Protein AF-0000000067174920 (afdb_homodimer)

Organism: Mycolicibacterium smegmatis (strain ATCC 700084 / mc(2)155) (NCBI:txid246196)

Foldseek 3Di:
DPPPPPPQPDLLVLLLVLVLVVCLVQNLVRDDPVSSCVNSVHDPVVVCVVQVDSVSSVLVSVVVLLVVLVVLLVVLLPPPVDALLVSLLVSLLVLLVVCVVVVLRGHRSLLRCCVPPLVPDVVNVVSSVVSVVVQLVSQLVSLVVNVVVQFWADVDHSSVLSVVLVVLSSVLSVVCSPVVDVVSSVCNSVVNCVSTGYDD/DPPPPPPQPDLLVLLLVLVLVVCLVQNLVRDDPVSSCVNSVHDPVVVCVVQVDSVSSVLVSVVVLLVVLVVLLVVLLPPPVDALLVSLLVSLLVLLVVCVVVVLRGHRSLLRCCVPPLVPDVVSVVSSVVSVVVQLVSQLVSLVVNVVVPFWADVDHSSVLSVVLVVLSSVLSVVCSPVVDVVSSVCSSVVNCVSTGYDD

Secondary structure (DSSP, 8-state):
----------HHHHHHHHHHHHHHHHTTTT--HHHHHHHHT--HHHHHHHTSSHHHHHHHHHHHHHHHHHHHHHHHHT-TTS-HHHHHHHHHHHHHHHHHHTTS----HHHHHHHHHTTT-HHHHHHHHHHHHHHHHHHHHHHHHHHHHTSS-SSS-HHHHHHHHHHHHHHHHHHHHHH--HHHHHHHHHHHHHHHSPP-/----------HHHHHHHHHHHHHHHHTTTT--HHHHHHHHT--HHHHHHHTSSHHHHHHHHHHHHHHHHHHHHHHHHT-TTS-HHHHHHHHHHHHHHHHHHTTS----HHHHHHHHHTTT-HHHHHHHHHHHHHHHHHHHHHHHHHHHHTSS-SSS-HHHHHHHHHHHHHHHHHHHHHH--HHHHHHHHHHHHHHHSPP-

InterPro domains:
  IPR001647 DNA-binding HTH domain, TetR-type [PF00440] (15-55)
  IPR001647 DNA-binding HTH domain, TetR-type [PR00455] (15-28)
  IPR001647 DNA-binding HTH domain, TetR-type [PR00455] (36-59)
  IPR001647 DNA-binding HTH domain, TetR-type [PS50977] (9-69)
  IPR009057 Homedomain-like superfamily [SSF46689] (6-76)
  IPR011075 Tetracyclin repressor-like, C-terminal domain [PF16925] (86-190)
  IPR036271 Tetracyclin repressor-like, C-terminal domain superfamily [SSF48498] (83-198)

Radius of gyration: 22.37 Å; Cα contacts (8 Å, |Δi|>4): 506; chains: 2; bounding box: 87×56×44 Å

Structure (mmCIF, N/CA/C/O backbone):
data_AF-0000000067174920-model_v1
#
loop_
_entity.id
_entity.type
_entity.pdbx_description
1 polymer 'Regulatory protein, TetR'
#
loop_
_atom_site.group_PDB
_atom_site.id
_atom_site.type_symbol
_atom_site.label_atom_id
_atom_site.label_alt_id
_atom_site.label_comp_id
_atom_site.label_asym_id
_atom_site.label_entity_id
_atom_site.label_seq_id
_atom_site.pdbx_PDB_ins_code
_atom_site.Cartn_x
_atom_site.Cartn_y
_atom_site.Cartn_z
_atom_site.occupancy
_atom_site.B_iso_or_equiv
_atom_site.auth_seq_id
_atom_site.auth_comp_id
_atom_site.auth_asym_id
_atom_site.auth_atom_id
_atom_site.pdbx_PDB_model_num
ATOM 1 N N . MET A 1 1 ? 44.594 9.234 23.859 1 36.62 1 MET A N 1
ATOM 2 C CA . MET A 1 1 ? 44.469 8.805 22.469 1 36.62 1 MET A CA 1
ATOM 3 C C . MET A 1 1 ? 43.188 9.375 21.844 1 36.62 1 MET A C 1
ATOM 5 O O . MET A 1 1 ? 42.125 9.32 22.453 1 36.62 1 MET A O 1
ATOM 9 N N . ALA A 1 2 ? 43.25 10.516 21.094 1 42.19 2 ALA A N 1
ATOM 10 C CA . ALA A 1 2 ? 42.094 11.227 20.531 1 42.19 2 ALA A CA 1
ATOM 11 C C . ALA A 1 2 ? 41.156 10.273 19.766 1 42.19 2 ALA A C 1
ATOM 13 O O . ALA A 1 2 ? 41.625 9.5 18.922 1 42.19 2 ALA A O 1
ATOM 14 N N . GLY A 1 3 ? 40.188 9.656 20.297 1 44.34 3 GLY A N 1
ATOM 15 C CA . GLY A 1 3 ? 39.312 8.664 19.703 1 44.34 3 GLY A CA 1
ATOM 16 C C . GLY A 1 3 ? 39 8.945 18.234 1 44.34 3 GLY A C 1
ATOM 17 O O . GLY A 1 3 ? 38.938 10.109 17.828 1 44.34 3 GLY A O 1
ATOM 18 N N . SER A 1 4 ? 39.469 8.18 17.266 1 49.28 4 SER A N 1
ATOM 19 C CA . SER A 1 4 ? 39.312 8.25 15.82 1 49.28 4 SER A CA 1
ATOM 20 C C . SER A 1 4 ? 37.906 8.688 15.445 1 49.28 4 SER A C 1
ATOM 22 O O . SER A 1 4 ? 36.938 7.934 15.617 1 49.28 4 SER A O 1
ATOM 24 N N . GLN A 1 5 ? 37.406 9.844 15.602 1 51.06 5 GLN A N 1
ATOM 25 C CA . GLN A 1 5 ? 36.094 10.453 15.32 1 51.06 5 GLN A CA 1
ATOM 26 C C . GLN A 1 5 ? 35.656 10.172 13.891 1 51.06 5 GLN A C 1
ATOM 28 O O . GLN A 1 5 ? 36.406 10.406 12.945 1 51.06 5 GLN A O 1
ATOM 33 N N . LYS A 1 6 ? 35 9.062 13.641 1 56.19 6 LYS A N 1
ATOM 34 C CA . LYS A 1 6 ? 34.438 8.844 12.312 1 56.19 6 LYS A CA 1
ATOM 35 C C . LYS A 1 6 ? 34.156 10.164 11.602 1 56.19 6 LYS A C 1
ATOM 37 O O . LYS A 1 6 ? 33.562 11.07 12.172 1 56.19 6 LYS A O 1
ATOM 42 N N . PRO A 1 7 ? 34.969 10.477 10.484 1 63.19 7 PRO A N 1
ATOM 43 C CA . PRO A 1 7 ? 34.75 11.734 9.773 1 63.19 7 PRO A CA 1
ATOM 44 C C . PRO A 1 7 ? 33.281 12.07 9.594 1 63.19 7 PRO A C 1
ATOM 46 O O . PRO A 1 7 ? 32.438 11.164 9.484 1 63.19 7 PRO A O 1
ATOM 49 N N . ALA A 1 8 ? 32.938 13.211 9.883 1 74.62 8 ALA A N 1
ATOM 50 C CA . ALA A 1 8 ? 31.578 13.719 9.789 1 74.62 8 ALA A CA 1
ATOM 51 C C . ALA A 1 8 ? 31.016 13.508 8.383 1 74.62 8 ALA A C 1
ATOM 53 O O . ALA A 1 8 ? 31.734 13.648 7.391 1 74.62 8 ALA A O 1
ATOM 54 N N . LEU A 1 9 ? 29.875 12.867 8.133 1 82.62 9 LEU A N 1
ATOM 55 C CA . LEU A 1 9 ? 29.156 12.695 6.871 1 82.62 9 LEU A CA 1
ATOM 56 C C . LEU A 1 9 ? 28.984 14.031 6.156 1 82.62 9 LEU A C 1
ATOM 58 O O . LEU A 1 9 ? 28.719 15.047 6.797 1 82.62 9 LEU A O 1
ATOM 62 N N . PRO A 1 10 ? 29.359 14.023 4.883 1 92.88 10 PRO A N 1
ATOM 63 C CA . PRO A 1 10 ? 29 15.242 4.152 1 92.88 10 PRO A CA 1
ATOM 64 C C . PRO A 1 10 ? 27.578 15.703 4.434 1 92.88 10 PRO A C 1
ATOM 66 O O . PRO A 1 10 ? 26.672 14.875 4.637 1 92.88 10 PRO A O 1
ATOM 69 N N . HIS A 1 11 ? 27.344 17.031 4.492 1 95.12 11 HIS A N 1
ATOM 70 C CA . HIS A 1 11 ? 26.047 17.625 4.836 1 95.12 11 HIS A CA 1
ATOM 71 C C . HIS A 1 11 ? 24.938 17.062 3.971 1 95.12 11 HIS A C 1
ATOM 73 O O . HIS A 1 11 ? 23.859 16.719 4.477 1 95.12 11 HIS A O 1
ATOM 79 N N . LYS A 1 12 ? 25.203 16.938 2.697 1 96.88 12 LYS A N 1
ATOM 80 C CA . LYS A 1 12 ? 24.203 16.406 1.79 1 96.88 12 LYS A CA 1
ATOM 81 C C . LYS A 1 12 ? 23.766 15 2.209 1 96.88 12 LYS A C 1
ATOM 83 O O . LYS A 1 12 ? 22.578 14.695 2.232 1 96.88 12 LYS A O 1
ATOM 88 N N . GLU A 1 13 ? 24.734 14.18 2.539 1 97.12 13 GLU A N 1
ATOM 89 C CA . GLU A 1 13 ? 24.438 12.805 2.949 1 97.12 13 GLU A CA 1
ATOM 90 C C . GLU A 1 13 ? 23.703 12.773 4.285 1 97.12 13 GLU A C 1
ATOM 92 O O . GLU A 1 13 ? 22.766 11.992 4.465 1 97.12 13 GLU A O 1
ATOM 97 N N . ALA A 1 14 ? 24.109 13.57 5.191 1 97.5 14 ALA A N 1
ATOM 98 C CA . ALA A 1 14 ? 23.422 13.664 6.48 1 97.5 14 ALA A CA 1
ATOM 99 C C . ALA A 1 14 ? 21.969 14.055 6.309 1 97.5 14 ALA A C 1
ATOM 101 O O . ALA A 1 14 ? 21.078 13.5 6.969 1 97.5 14 ALA A O 1
ATOM 102 N N . LEU A 1 15 ? 21.734 14.984 5.422 1 97.88 15 LEU A N 1
ATOM 103 C CA . LEU A 1 15 ? 20.375 15.445 5.141 1 97.88 15 LEU A CA 1
ATOM 104 C C . LEU A 1 15 ? 19.547 14.32 4.531 1 97.88 15 LEU A C 1
ATOM 106 O O . LEU A 1 15 ? 18.406 14.078 4.953 1 97.88 15 LEU A O 1
ATOM 110 N N . LEU A 1 16 ? 20.125 13.617 3.596 1 98.19 16 LEU A N 1
ATOM 111 C CA . LEU A 1 16 ? 19.391 12.555 2.92 1 98.19 16 LEU A CA 1
ATOM 112 C C . LEU A 1 16 ? 19.078 11.422 3.885 1 98.19 16 LEU A C 1
ATOM 114 O O . LEU A 1 16 ? 17.969 10.859 3.85 1 98.19 16 LEU A O 1
ATOM 118 N N . ARG A 1 17 ? 20 11.07 4.766 1 97.69 17 ARG A N 1
ATOM 119 C CA . ARG A 1 17 ? 19.766 10.031 5.762 1 97.69 17 ARG A CA 1
ATOM 120 C C . ARG A 1 17 ? 18.672 10.445 6.738 1 97.69 17 ARG A C 1
ATOM 122 O O . ARG A 1 17 ? 17.766 9.664 7.039 1 97.69 17 ARG A O 1
ATOM 129 N N . SER A 1 18 ? 18.766 11.68 7.184 1 97.94 18 SER A N 1
ATOM 130 C CA . SER A 1 18 ? 17.766 12.211 8.102 1 97.94 18 SER A CA 1
ATOM 131 C C . SER A 1 18 ? 16.391 12.297 7.438 1 97.94 18 SER A C 1
ATOM 133 O O . SER A 1 18 ? 15.383 11.938 8.039 1 97.94 18 SER A O 1
ATOM 135 N N . GLY A 1 19 ? 16.375 12.781 6.18 1 97.94 19 GLY A N 1
ATOM 136 C CA . GLY A 1 19 ? 15.133 12.852 5.43 1 97.94 19 GLY A CA 1
ATOM 137 C C . GLY A 1 19 ? 14.461 11.5 5.273 1 97.94 19 GLY A C 1
ATOM 138 O O . GLY A 1 19 ? 13.25 11.375 5.465 1 97.94 19 GLY A O 1
ATOM 139 N N . THR A 1 20 ? 15.25 10.5 4.949 1 97.94 20 THR A N 1
ATOM 140 C CA . THR A 1 20 ? 14.711 9.148 4.805 1 97.94 20 THR A CA 1
ATOM 141 C C . THR A 1 20 ? 14.062 8.688 6.102 1 97.94 20 THR A C 1
ATOM 143 O O . THR A 1 20 ? 12.922 8.211 6.094 1 97.94 20 THR A O 1
ATOM 146 N N . LYS A 1 21 ? 14.742 8.852 7.164 1 97.19 21 LYS A N 1
ATOM 147 C CA . LYS A 1 21 ? 14.234 8.469 8.477 1 97.19 21 LYS A CA 1
ATOM 148 C C . LYS A 1 21 ? 12.93 9.195 8.797 1 97.19 21 LYS A C 1
ATOM 150 O O . LYS A 1 21 ? 11.938 8.562 9.164 1 97.19 21 LYS A O 1
ATOM 155 N N . LEU A 1 22 ? 12.898 10.5 8.609 1 96.5 22 LEU A N 1
ATOM 156 C CA . LEU A 1 22 ? 11.75 11.312 9 1 96.5 22 LEU A CA 1
ATOM 157 C C . LEU A 1 22 ? 10.578 11.078 8.055 1 96.5 22 LEU A C 1
ATOM 159 O O . LEU A 1 22 ? 9.422 11.133 8.469 1 96.5 22 LEU A O 1
ATOM 163 N N . PHE A 1 23 ? 10.859 10.797 6.758 1 96.56 23 PHE A N 1
ATOM 164 C CA . PHE A 1 23 ? 9.789 10.477 5.824 1 96.56 23 PHE A CA 1
ATOM 165 C C . PHE A 1 23 ? 9.148 9.133 6.176 1 96.56 23 PHE A C 1
ATOM 167 O O . PHE A 1 23 ? 7.941 8.953 6.012 1 96.56 23 PHE A O 1
ATOM 174 N N . TYR A 1 24 ? 9.922 8.18 6.652 1 96.19 24 TYR A N 1
ATOM 175 C CA . TYR A 1 24 ? 9.344 6.934 7.137 1 96.19 24 TYR A CA 1
ATOM 176 C C . TYR A 1 24 ? 8.469 7.18 8.359 1 96.19 24 TYR A C 1
ATOM 178 O O . TYR A 1 24 ? 7.359 6.652 8.461 1 96.19 24 TYR A O 1
ATOM 186 N N . ASP A 1 25 ? 8.93 8.008 9.234 1 93 25 ASP A N 1
ATOM 187 C CA . ASP A 1 25 ? 8.281 8.188 10.531 1 93 25 ASP A CA 1
ATOM 188 C C . ASP A 1 25 ? 7.008 9.016 10.398 1 93 25 ASP A C 1
ATOM 190 O O . ASP A 1 25 ? 5.996 8.711 11.039 1 93 25 ASP A O 1
ATOM 194 N N . ASN A 1 26 ? 7.086 10.078 9.477 1 90.31 26 ASN A N 1
ATOM 195 C CA . ASN A 1 26 ? 6.039 11.094 9.555 1 90.31 26 ASN A CA 1
ATOM 196 C C . ASN A 1 26 ? 5.359 11.297 8.203 1 90.31 26 ASN A C 1
ATOM 198 O O . ASN A 1 26 ? 4.336 11.984 8.117 1 90.31 26 ASN A O 1
ATOM 202 N N . GLY A 1 27 ? 5.938 10.68 7.16 1 91.75 27 GLY A N 1
ATOM 203 C CA . GLY A 1 27 ? 5.461 11 5.824 1 91.75 27 GLY A CA 1
ATOM 204 C C . GLY A 1 27 ? 6.027 12.297 5.285 1 91.75 27 GLY A C 1
ATOM 205 O O . GLY A 1 27 ? 6.723 13.023 6 1 91.75 27 GLY A O 1
ATOM 206 N N . PHE A 1 28 ? 5.727 12.594 4.043 1 93.56 28 PHE A N 1
ATOM 207 C CA . PHE A 1 28 ? 6.234 13.789 3.379 1 93.56 28 PHE A CA 1
ATOM 208 C C . PHE A 1 28 ? 5.609 15.047 3.979 1 93.56 28 PHE A C 1
ATOM 210 O O . PHE A 1 28 ? 6.32 15.984 4.34 1 93.56 28 PHE A O 1
ATOM 217 N N . HIS A 1 29 ? 4.34 14.984 4.145 1 89.12 29 HIS A N 1
ATOM 218 C CA . HIS A 1 29 ? 3.637 16.156 4.645 1 89.12 29 HIS A CA 1
ATOM 219 C C . HIS A 1 29 ? 3.945 16.406 6.117 1 89.12 29 HIS A C 1
ATOM 221 O O . HIS A 1 29 ? 3.994 17.562 6.562 1 89.12 29 HIS A O 1
ATOM 227 N N . GLY A 1 30 ? 4.215 15.344 6.785 1 89.5 30 GLY A N 1
ATOM 228 C CA . GLY A 1 30 ? 4.449 15.453 8.211 1 89.5 30 GLY A CA 1
ATOM 229 C C . GLY A 1 30 ? 5.883 15.828 8.555 1 89.5 30 GLY A C 1
ATOM 230 O O . GLY A 1 30 ? 6.219 16.016 9.727 1 89.5 30 GLY A O 1
ATOM 231 N N . THR A 1 31 ? 6.703 15.953 7.582 1 94.62 31 THR A N 1
ATOM 232 C CA . THR A 1 31 ? 8.109 16.281 7.793 1 94.62 31 THR A CA 1
ATOM 233 C C . THR A 1 31 ? 8.406 17.703 7.312 1 94.62 31 THR A C 1
ATOM 235 O O . THR A 1 31 ? 8.094 18.062 6.176 1 94.62 31 THR A O 1
ATOM 238 N N . THR A 1 32 ? 9.023 18.516 8.195 1 95.44 32 THR A N 1
ATOM 239 C CA . THR A 1 32 ? 9.414 19.875 7.816 1 95.44 32 THR A CA 1
ATOM 240 C C . THR A 1 32 ? 10.914 19.953 7.562 1 95.44 32 THR A C 1
ATOM 242 O O . THR A 1 32 ? 11.68 19.109 8.047 1 95.44 32 THR A O 1
ATOM 245 N N . VAL A 1 33 ? 11.25 20.969 6.828 1 97.5 33 VAL A N 1
ATOM 246 C CA . VAL A 1 33 ? 12.672 21.203 6.594 1 97.5 33 VAL A CA 1
ATOM 247 C C . VAL A 1 33 ? 13.383 21.453 7.922 1 97.5 33 VAL A C 1
ATOM 249 O O . VAL A 1 33 ? 14.477 20.938 8.156 1 97.5 33 VAL A O 1
ATOM 252 N N . ASP A 1 34 ? 12.758 22.156 8.812 1 97.44 34 ASP A N 1
ATOM 253 C CA . ASP A 1 34 ? 13.336 22.453 10.117 1 97.44 34 ASP A CA 1
ATOM 254 C C . ASP A 1 34 ? 13.609 21.172 10.906 1 97.44 34 ASP A C 1
ATOM 256 O O . ASP A 1 34 ? 14.648 21.047 11.562 1 97.44 34 ASP A O 1
ATOM 260 N N . ALA A 1 35 ? 12.711 20.234 10.867 1 97.12 35 ALA A N 1
ATOM 261 C CA . ALA A 1 35 ? 12.891 18.969 11.57 1 97.12 35 ALA A CA 1
ATOM 262 C C . ALA A 1 35 ? 14.078 18.203 10.992 1 97.12 35 ALA A C 1
ATOM 264 O O . ALA A 1 35 ? 14.852 17.594 11.742 1 97.12 35 ALA A O 1
ATOM 265 N N . VAL A 1 36 ? 14.234 18.219 9.672 1 98.12 36 VAL A N 1
ATOM 266 C CA . VAL A 1 36 ? 15.336 17.531 9.008 1 98.12 36 VAL A CA 1
ATOM 267 C C . VAL A 1 36 ? 16.656 18.156 9.422 1 98.12 36 VAL A C 1
ATOM 269 O O . VAL A 1 36 ? 17.625 17.453 9.75 1 98.12 36 VAL A O 1
ATOM 272 N N . LEU A 1 37 ? 16.656 19.484 9.438 1 97.81 37 LEU A N 1
ATOM 273 C CA . LEU A 1 37 ? 17.859 20.219 9.812 1 97.81 37 LEU A CA 1
ATOM 274 C C . LEU A 1 37 ? 18.266 19.906 11.25 1 97.81 37 LEU A C 1
ATOM 276 O O . LEU A 1 37 ? 19.422 19.641 11.531 1 97.81 37 LEU A O 1
ATOM 280 N N . ALA A 1 38 ? 17.312 19.922 12.102 1 97.75 38 ALA A N 1
ATOM 281 C CA . ALA A 1 38 ? 17.562 19.656 13.516 1 97.75 38 ALA A CA 1
ATOM 282 C C . ALA A 1 38 ? 18.078 18.234 13.727 1 97.75 38 ALA A C 1
ATOM 284 O O . ALA A 1 38 ? 19.031 18.016 14.484 1 97.75 38 ALA A O 1
ATOM 285 N N . ASP A 1 39 ? 17.516 17.328 13.039 1 97.62 39 ASP A N 1
ATOM 286 C CA . ASP A 1 39 ? 17.906 15.93 13.172 1 97.62 39 ASP A CA 1
ATOM 287 C C . ASP A 1 39 ? 19.297 15.688 12.586 1 97.62 39 ASP A C 1
ATOM 289 O O . ASP A 1 39 ? 20.109 14.953 13.164 1 97.62 39 ASP A O 1
ATOM 293 N N . ALA A 1 40 ? 19.578 16.266 11.422 1 97.25 40 ALA A N 1
ATOM 294 C CA . ALA A 1 40 ? 20.828 16.047 10.703 1 97.25 40 ALA A CA 1
ATOM 295 C C . ALA A 1 40 ? 21.969 16.844 11.328 1 97.25 40 ALA A C 1
ATOM 297 O O . ALA A 1 40 ? 23.141 16.562 11.07 1 97.25 40 ALA A O 1
ATOM 298 N N . GLY A 1 41 ? 21.625 17.859 12.062 1 97 41 GLY A N 1
ATOM 299 C CA . GLY A 1 41 ? 22.656 18.75 12.602 1 97 41 GLY A CA 1
ATOM 300 C C . GLY A 1 41 ? 23.359 19.562 11.539 1 97 41 GLY A C 1
ATOM 301 O O . GLY A 1 41 ? 24.578 19.719 11.578 1 97 41 GLY A O 1
ATOM 302 N N . VAL A 1 42 ? 22.688 19.922 10.539 1 95.5 42 VAL A N 1
ATOM 303 C CA . VAL A 1 42 ? 23.219 20.656 9.398 1 95.5 42 VAL A CA 1
ATOM 304 C C . VAL A 1 42 ? 22.641 22.078 9.367 1 95.5 42 VAL A C 1
ATOM 306 O O . VAL A 1 42 ? 21.453 22.266 9.633 1 95.5 42 VAL A O 1
ATOM 309 N N . PRO A 1 43 ? 23.484 23.047 9.117 1 94.5 43 PRO A N 1
ATOM 310 C CA . PRO A 1 43 ? 22.984 24.422 9.016 1 94.5 43 PRO A CA 1
ATOM 311 C C . PRO A 1 43 ? 21.953 24.594 7.906 1 94.5 43 PRO A C 1
ATOM 313 O O . PRO A 1 43 ? 22.062 23.953 6.855 1 94.5 43 PRO A O 1
ATOM 316 N N . LYS A 1 44 ? 21.016 25.547 8.133 1 94.56 44 LYS A N 1
ATOM 317 C CA . LYS A 1 44 ? 19.922 25.828 7.203 1 94.56 44 LYS A CA 1
ATOM 318 C C . LYS A 1 44 ? 20.453 26.188 5.82 1 94.56 44 LYS A C 1
ATOM 320 O O . LYS A 1 44 ? 19.906 25.75 4.805 1 94.56 44 LYS A O 1
ATOM 325 N N . GLY A 1 45 ? 21.531 26.984 5.785 1 95 45 GLY A N 1
ATOM 326 C CA . GLY A 1 45 ? 22.125 27.391 4.52 1 95 45 GLY A CA 1
ATOM 327 C C . GLY A 1 45 ? 22.578 26.234 3.666 1 95 45 GLY A C 1
ATOM 328 O O . GLY A 1 45 ? 22.469 26.281 2.438 1 95 45 GLY A O 1
ATOM 329 N N . SER A 1 46 ? 23 25.266 4.246 1 94.25 46 SER A N 1
ATOM 330 C CA . SER A 1 46 ? 23.453 24.078 3.543 1 94.25 46 SER A CA 1
ATOM 3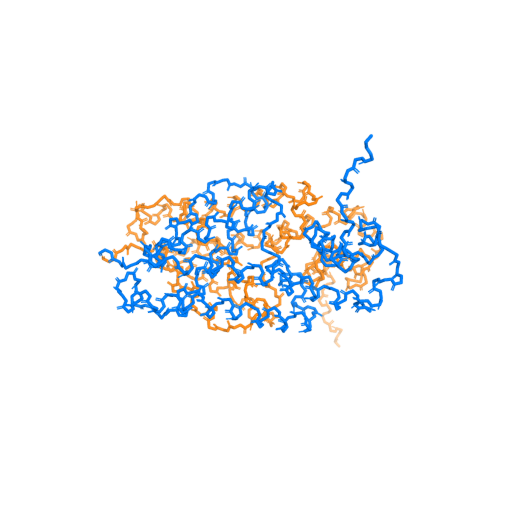31 C C . SER A 1 46 ? 22.312 23.359 2.854 1 94.25 46 SER A C 1
ATOM 333 O O . SER A 1 46 ? 22.453 22.875 1.726 1 94.25 46 SER A O 1
ATOM 335 N N . PHE A 1 47 ? 21.125 23.219 3.467 1 96.56 47 PHE A N 1
ATOM 336 C CA . PHE A 1 47 ? 19.953 22.609 2.855 1 96.56 47 PHE A CA 1
ATOM 337 C C . PHE A 1 47 ? 19.578 23.312 1.563 1 96.56 47 PHE A C 1
ATOM 339 O O . PHE A 1 47 ? 19.375 22.688 0.527 1 96.56 47 PHE A O 1
ATOM 346 N N . TYR A 1 48 ? 19.547 24.594 1.637 1 95.62 48 TYR A N 1
ATOM 347 C CA . TYR A 1 48 ? 19.062 25.359 0.495 1 95.62 48 TYR A CA 1
ATOM 348 C C . TYR A 1 48 ? 20.109 25.422 -0.607 1 95.62 48 TYR A C 1
ATOM 350 O O . TYR A 1 48 ? 19.781 25.578 -1.783 1 95.62 48 TYR A O 1
ATOM 358 N N . HIS A 1 49 ? 21.375 25.297 -0.18 1 95.69 49 HIS A N 1
ATOM 359 C CA . HIS A 1 49 ? 22.438 25.172 -1.166 1 95.69 49 HIS A CA 1
ATOM 360 C C . HIS A 1 49 ? 22.297 23.875 -1.962 1 95.69 49 HIS A C 1
ATOM 362 O O . HIS A 1 49 ? 22.422 23.875 -3.189 1 95.69 49 HIS A O 1
ATOM 368 N N . HIS A 1 50 ? 21.906 22.828 -1.351 1 96.25 50 HIS A N 1
ATOM 369 C CA . HIS A 1 50 ? 21.859 21.516 -1.989 1 96.25 50 HIS A CA 1
ATOM 370 C C . HIS A 1 50 ? 20.5 21.266 -2.637 1 96.25 50 HIS A C 1
ATOM 372 O O . HIS A 1 50 ? 20.422 20.656 -3.705 1 96.25 50 HIS A O 1
ATOM 378 N N . PHE A 1 51 ? 19.234 21.594 -2.135 1 96.5 51 PHE A N 1
ATOM 379 C CA . PHE A 1 51 ? 17.922 21.141 -2.609 1 96.5 51 PHE A CA 1
ATOM 380 C C . PHE A 1 51 ? 17.016 22.344 -2.867 1 96.5 51 PHE A C 1
ATOM 382 O O . PHE A 1 51 ? 16.094 22.266 -3.693 1 96.5 51 PHE A O 1
ATOM 389 N N . GLY A 1 52 ? 17.188 23.375 -2.246 1 93.88 52 GLY A N 1
ATOM 390 C CA . GLY A 1 52 ? 16.469 24.625 -2.49 1 93.88 52 GLY A CA 1
ATOM 391 C C . GLY A 1 52 ? 15.031 24.578 -2.002 1 93.88 52 GLY A C 1
ATOM 392 O O . GLY A 1 52 ? 14.438 25.625 -1.726 1 93.88 52 GLY A O 1
ATOM 393 N N . SER A 1 53 ? 14.398 23.344 -2.002 1 96.19 53 SER A N 1
ATOM 394 C CA . SER A 1 53 ? 13.031 23.203 -1.519 1 96.19 53 SER A CA 1
ATOM 395 C C . SER A 1 53 ? 12.781 21.812 -0.941 1 96.19 53 SER A C 1
ATOM 397 O O . SER A 1 53 ? 13.562 20.891 -1.179 1 96.19 53 SER A O 1
ATOM 399 N N . LYS A 1 54 ? 11.719 21.688 -0.223 1 95.88 54 LYS A N 1
ATOM 400 C CA . LYS A 1 54 ? 11.336 20.406 0.338 1 95.88 54 LYS A CA 1
ATOM 401 C C . LYS A 1 54 ? 11.016 19.391 -0.764 1 95.88 54 LYS A C 1
ATOM 403 O O . LYS A 1 54 ? 11.32 18.203 -0.642 1 95.88 54 LYS A O 1
ATOM 408 N N . ASP A 1 55 ? 10.328 19.859 -1.827 1 96.81 55 ASP A N 1
ATOM 409 C CA . ASP A 1 55 ? 9.969 18.969 -2.93 1 96.81 55 ASP A CA 1
ATOM 410 C C . ASP A 1 55 ? 11.211 18.375 -3.588 1 96.81 55 ASP A C 1
ATOM 412 O O . ASP A 1 55 ? 11.297 17.172 -3.787 1 96.81 55 ASP A O 1
ATOM 416 N N . VAL A 1 56 ? 12.133 19.203 -3.893 1 97.88 56 VAL A N 1
ATOM 417 C CA . VAL A 1 56 ? 13.375 18.75 -4.512 1 97.88 56 VAL A CA 1
ATOM 418 C C . VAL A 1 56 ? 14.094 17.797 -3.568 1 97.88 56 VAL A C 1
ATOM 420 O O . VAL A 1 56 ? 14.633 16.766 -4.004 1 97.88 56 VAL A O 1
ATOM 423 N N . PHE A 1 57 ? 14.117 18.172 -2.295 1 98.25 57 PHE A N 1
ATOM 424 C CA . PHE A 1 57 ? 14.719 17.328 -1.272 1 98.25 57 PHE A CA 1
ATOM 425 C C . PHE A 1 57 ? 14.023 15.969 -1.221 1 98.25 57 PHE A C 1
ATOM 427 O O . PHE A 1 57 ? 14.68 14.93 -1.229 1 98.25 57 PHE A O 1
ATOM 434 N N . GLY A 1 58 ? 12.672 15.93 -1.199 1 98.19 58 GLY A N 1
ATOM 435 C CA . GLY A 1 58 ? 11.898 14.695 -1.207 1 98.19 58 GLY A CA 1
ATOM 436 C C . GLY A 1 58 ? 12.164 13.836 -2.426 1 98.19 58 GLY A C 1
ATOM 437 O O . GLY A 1 58 ? 12.273 12.609 -2.314 1 98.19 58 GLY A O 1
ATOM 438 N N . GLN A 1 59 ? 12.266 14.461 -3.561 1 98.38 59 GLN A N 1
ATOM 439 C CA . GLN A 1 59 ? 12.578 13.742 -4.789 1 98.38 59 GLN A CA 1
ATOM 440 C C . GLN A 1 59 ? 13.953 13.078 -4.703 1 98.38 59 GLN A C 1
ATOM 442 O O . GLN A 1 59 ? 14.133 11.953 -5.164 1 98.38 59 GLN A O 1
ATOM 447 N N . ALA A 1 60 ? 14.859 13.805 -4.109 1 98.56 60 ALA A N 1
ATOM 448 C CA . ALA A 1 60 ? 16.203 13.258 -3.969 1 98.56 60 ALA A CA 1
ATOM 449 C C . ALA A 1 60 ? 16.219 12.055 -3.039 1 98.56 60 ALA A C 1
ATOM 451 O O . ALA A 1 60 ? 16.922 11.07 -3.297 1 98.56 60 ALA A O 1
ATOM 452 N N . VAL A 1 61 ? 15.508 12.117 -1.974 1 98.62 61 VAL A N 1
ATOM 453 C CA . VAL A 1 61 ? 15.391 10.992 -1.047 1 98.62 61 VAL A CA 1
ATOM 454 C C . VAL A 1 61 ? 14.781 9.797 -1.763 1 98.62 61 VAL A C 1
ATOM 456 O O . VAL A 1 61 ? 15.266 8.664 -1.632 1 98.62 61 VAL A O 1
ATOM 459 N N . LEU A 1 62 ? 13.758 10.023 -2.559 1 98.31 62 LEU A N 1
ATOM 460 C CA . LEU A 1 62 ? 13.086 8.961 -3.301 1 98.31 62 LEU A CA 1
ATOM 461 C C . LEU A 1 62 ? 14.031 8.344 -4.332 1 98.31 62 LEU A C 1
ATOM 463 O O . LEU A 1 62 ? 14.07 7.117 -4.484 1 98.31 62 LEU A O 1
ATOM 467 N N . ASP A 1 63 ? 14.773 9.18 -5.016 1 98.44 63 ASP A N 1
ATOM 468 C CA . ASP A 1 63 ? 15.75 8.688 -5.98 1 98.44 63 ASP A CA 1
ATOM 469 C C . ASP A 1 63 ? 16.75 7.746 -5.316 1 98.44 63 ASP A C 1
ATOM 471 O O . ASP A 1 63 ? 17.031 6.668 -5.844 1 98.44 63 ASP A O 1
ATOM 475 N N . ARG A 1 64 ? 17.219 8.203 -4.227 1 98 64 ARG A N 1
ATOM 476 C CA . ARG A 1 64 ? 18.203 7.398 -3.504 1 98 64 ARG A CA 1
ATOM 477 C C . ARG A 1 64 ? 17.594 6.07 -3.061 1 98 64 ARG A C 1
ATOM 479 O O . ARG A 1 64 ? 18.234 5.023 -3.166 1 98 64 ARG A O 1
ATOM 486 N N . TYR A 1 65 ? 16.438 6.121 -2.574 1 98.19 65 TYR A N 1
ATOM 487 C CA . TYR A 1 65 ? 15.75 4.91 -2.146 1 98.19 65 TYR A CA 1
ATOM 488 C C . TYR A 1 65 ? 15.57 3.943 -3.311 1 98.19 65 TYR A C 1
ATOM 490 O O . TYR A 1 65 ? 15.789 2.74 -3.166 1 98.19 65 TYR A O 1
ATOM 498 N N . MET A 1 66 ? 15.125 4.422 -4.453 1 98.12 66 MET A N 1
ATOM 499 C CA . MET A 1 66 ? 14.859 3.572 -5.609 1 98.12 66 MET A CA 1
ATOM 500 C C . MET A 1 66 ? 16.156 2.992 -6.168 1 98.12 66 MET A C 1
ATOM 502 O O . MET A 1 66 ? 16.172 1.865 -6.668 1 98.12 66 MET A O 1
ATOM 506 N N . GLU A 1 67 ? 17.219 3.744 -6.047 1 97 67 GLU A N 1
ATOM 507 C CA . GLU A 1 67 ? 18.516 3.211 -6.422 1 97 67 GLU A CA 1
ATOM 508 C C . GLU A 1 67 ? 18.906 2.033 -5.535 1 97 67 GLU A C 1
ATOM 510 O O . GLU A 1 67 ? 19.453 1.036 -6.016 1 97 67 GLU A O 1
ATOM 515 N N . PHE A 1 68 ? 18.656 2.182 -4.285 1 96.75 68 PHE A N 1
ATOM 516 C CA . PHE A 1 68 ? 18.922 1.1 -3.344 1 96.75 68 PHE A CA 1
ATOM 517 C C . PHE A 1 68 ? 18.109 -0.137 -3.703 1 96.75 68 PHE A C 1
ATOM 519 O O . PHE A 1 68 ? 18.625 -1.252 -3.719 1 96.75 68 PHE A O 1
ATOM 526 N N . GLN A 1 69 ? 16.859 0.022 -4.027 1 96.44 69 GLN A N 1
ATOM 527 C CA . GLN A 1 69 ? 15.984 -1.093 -4.375 1 96.44 69 GLN A CA 1
ATOM 528 C C . GLN A 1 69 ? 16.453 -1.77 -5.664 1 96.44 69 GLN A C 1
ATOM 530 O O . GLN A 1 69 ? 16.422 -2.998 -5.766 1 96.44 69 GLN A O 1
ATOM 535 N N . ARG A 1 70 ? 16.828 -0.969 -6.625 1 95.81 70 ARG A N 1
ATOM 536 C CA . ARG A 1 70 ? 17.344 -1.505 -7.879 1 95.81 70 ARG A CA 1
ATOM 537 C C . ARG A 1 70 ? 18.609 -2.322 -7.641 1 95.81 70 ARG A C 1
ATOM 539 O O . ARG A 1 70 ? 18.781 -3.387 -8.234 1 95.81 70 ARG A O 1
ATOM 546 N N . SER A 1 71 ? 19.438 -1.807 -6.785 1 97.56 71 SER A N 1
ATOM 547 C CA . SER A 1 71 ? 20.672 -2.514 -6.473 1 97.56 71 SER A CA 1
ATOM 548 C C . SER A 1 71 ? 20.391 -3.84 -5.773 1 97.56 71 SER A C 1
ATOM 550 O O . SER A 1 71 ? 21.078 -4.832 -6.008 1 97.56 71 SER A O 1
ATOM 552 N N . LEU A 1 72 ? 19.422 -3.852 -4.887 1 98.06 72 LEU A N 1
ATOM 553 C CA . LEU A 1 72 ? 19.031 -5.082 -4.207 1 98.06 72 LEU A CA 1
ATOM 554 C C . LEU A 1 72 ? 18.531 -6.117 -5.207 1 98.06 72 LEU A C 1
ATOM 556 O O . LEU A 1 72 ? 18.906 -7.293 -5.125 1 98.06 72 LEU A O 1
ATOM 560 N N . LEU A 1 73 ? 17.703 -5.699 -6.172 1 98.19 73 LEU A N 1
ATOM 561 C CA . LEU A 1 73 ? 17.203 -6.598 -7.207 1 98.19 73 LEU A CA 1
ATOM 562 C C . LEU A 1 73 ? 18.344 -7.098 -8.086 1 98.19 73 LEU A C 1
ATOM 564 O O . LEU A 1 73 ? 18.391 -8.281 -8.445 1 98.19 73 LEU A O 1
ATOM 568 N N . ASP A 1 74 ? 19.281 -6.207 -8.414 1 97.81 74 ASP A N 1
ATOM 569 C CA . ASP A 1 74 ? 20.438 -6.578 -9.227 1 97.81 74 ASP A CA 1
ATOM 570 C C . ASP A 1 74 ? 21.266 -7.66 -8.539 1 97.81 74 ASP A C 1
ATOM 572 O O . ASP A 1 74 ? 21.75 -8.586 -9.188 1 97.81 74 ASP A O 1
ATOM 576 N N . LYS A 1 75 ? 21.422 -7.48 -7.242 1 98 75 LYS A N 1
ATOM 577 C CA . LYS A 1 75 ? 22.172 -8.461 -6.457 1 98 75 LYS A CA 1
ATOM 578 C C . LYS A 1 75 ? 21.562 -9.852 -6.602 1 98 75 LYS A C 1
ATOM 580 O O . LYS A 1 75 ? 22.281 -10.828 -6.824 1 98 75 LYS A O 1
ATOM 585 N N . TRP A 1 76 ? 20.312 -9.977 -6.547 1 98.06 76 TRP A N 1
ATOM 586 C CA . TRP A 1 76 ? 19.641 -11.273 -6.629 1 98.06 76 TRP A CA 1
ATOM 587 C C . TRP A 1 76 ? 19.562 -11.758 -8.07 1 98.06 76 TRP A C 1
ATOM 589 O O . TRP A 1 76 ? 19.719 -12.945 -8.344 1 98.06 76 TRP A O 1
ATOM 599 N N . SER A 1 77 ? 19.312 -10.82 -9.023 1 97.38 77 SER A N 1
ATOM 600 C CA . SER A 1 77 ? 19.219 -11.172 -10.438 1 97.38 77 SER A CA 1
ATOM 601 C C . SER A 1 77 ? 20.531 -11.75 -10.953 1 97.38 77 SER A C 1
ATOM 603 O O . SER A 1 77 ? 20.547 -12.539 -11.898 1 97.38 77 SER A O 1
ATOM 605 N N . SER A 1 78 ? 21.641 -11.43 -10.344 1 97.06 78 SER A N 1
ATOM 606 C CA . SER A 1 78 ? 22.969 -11.812 -10.812 1 97.06 78 SER A CA 1
ATOM 607 C C . SER A 1 78 ? 23.359 -13.195 -10.305 1 97.06 78 SER A C 1
ATOM 609 O O . SER A 1 78 ? 24.375 -13.758 -10.727 1 97.06 78 SER A O 1
ATOM 611 N N . LYS A 1 79 ? 22.578 -13.766 -9.406 1 97.12 79 LYS A N 1
ATOM 612 C CA . LYS A 1 79 ? 22.875 -15.086 -8.852 1 97.12 79 LYS A CA 1
ATOM 613 C C . LYS A 1 79 ? 22.484 -16.188 -9.82 1 97.12 79 LYS A C 1
ATOM 615 O O . LYS A 1 79 ? 21.516 -16.922 -9.578 1 97.12 79 LYS A O 1
ATOM 620 N N . LYS A 1 80 ? 23.312 -16.5 -10.75 1 93.31 80 LYS A N 1
ATOM 621 C CA . LYS A 1 80 ? 23.016 -17.391 -11.867 1 93.31 80 LYS A CA 1
ATOM 622 C C . LYS A 1 80 ? 22.922 -18.828 -11.406 1 93.31 80 LYS A C 1
ATOM 624 O O . LYS A 1 80 ? 22.406 -19.688 -12.125 1 93.31 80 LYS A O 1
ATOM 629 N N . ASN A 1 81 ? 23.328 -19.094 -10.203 1 96.56 81 ASN A N 1
ATOM 630 C CA . ASN A 1 81 ? 23.281 -20.438 -9.672 1 96.56 81 ASN A CA 1
ATOM 631 C C . ASN A 1 81 ? 21.922 -20.75 -9.047 1 96.56 81 ASN A C 1
ATOM 633 O O . ASN A 1 81 ? 21.656 -21.891 -8.633 1 96.56 81 ASN A O 1
ATOM 637 N N . LEU A 1 82 ? 21.062 -19.828 -8.969 1 98.06 82 LEU A N 1
ATOM 638 C CA . LEU A 1 82 ? 19.719 -20 -8.414 1 98.06 82 LEU A CA 1
ATOM 639 C C . LEU A 1 82 ? 18.672 -19.938 -9.508 1 98.06 82 LEU A C 1
ATOM 641 O O . LEU A 1 82 ? 18.859 -19.266 -10.523 1 98.06 82 LEU A O 1
ATOM 645 N N . SER A 1 83 ? 17.562 -20.672 -9.312 1 98.44 83 SER A N 1
ATOM 646 C CA . SER A 1 83 ? 16.406 -20.547 -10.211 1 98.44 83 SER A CA 1
ATOM 647 C C . SER A 1 83 ? 15.797 -19.156 -10.125 1 98.44 83 SER A C 1
ATOM 649 O O . SER A 1 83 ? 16.031 -18.422 -9.164 1 98.44 83 SER A O 1
ATOM 651 N N . THR A 1 84 ? 15.07 -18.781 -11.164 1 98.62 84 THR A N 1
ATOM 652 C CA . THR A 1 84 ? 14.422 -17.484 -11.164 1 98.62 84 THR A CA 1
ATOM 653 C C . THR A 1 84 ? 13.484 -17.328 -9.969 1 98.62 84 THR A C 1
ATOM 655 O O . THR A 1 84 ? 13.523 -16.312 -9.266 1 98.62 84 THR A O 1
ATOM 658 N N . PRO A 1 85 ? 12.656 -18.406 -9.594 1 98.5 85 PRO A N 1
ATOM 659 C CA . PRO A 1 85 ? 11.82 -18.297 -8.391 1 98.5 85 PRO A CA 1
ATOM 660 C C . PRO A 1 85 ? 12.641 -18.125 -7.117 1 98.5 85 PRO A C 1
ATOM 662 O O . PRO A 1 85 ? 12.266 -17.344 -6.23 1 98.5 85 PRO A O 1
ATOM 665 N N . ASP A 1 86 ? 13.781 -18.75 -7.031 1 98.44 86 ASP A N 1
ATOM 666 C CA . ASP A 1 86 ? 14.641 -18.625 -5.855 1 98.44 86 ASP A CA 1
ATOM 667 C C . ASP A 1 86 ? 15.219 -17.219 -5.75 1 98.44 86 ASP A C 1
ATOM 669 O O . ASP A 1 86 ? 15.352 -16.672 -4.652 1 98.44 86 ASP A O 1
ATOM 673 N N . ARG A 1 87 ? 15.594 -16.672 -6.879 1 98.69 87 ARG A N 1
ATOM 674 C CA . ARG A 1 87 ? 16.125 -15.32 -6.902 1 98.69 87 ARG A CA 1
ATOM 675 C C . ARG A 1 87 ? 15.086 -14.312 -6.426 1 98.69 87 ARG A C 1
ATOM 677 O O . ARG A 1 87 ? 15.375 -13.477 -5.57 1 98.69 87 ARG A O 1
ATOM 684 N N . LEU A 1 88 ? 13.859 -14.445 -6.91 1 98.62 88 LEU A N 1
ATOM 685 C CA . LEU A 1 88 ? 12.797 -13.531 -6.52 1 98.62 88 LEU A CA 1
ATOM 686 C C . LEU A 1 88 ? 12.398 -13.75 -5.062 1 98.62 88 LEU A C 1
ATOM 688 O O . LEU A 1 88 ? 12.094 -12.789 -4.348 1 98.62 88 LEU A O 1
ATOM 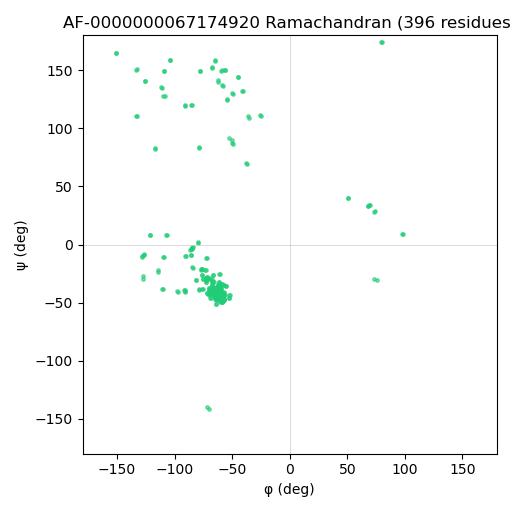692 N N . ALA A 1 89 ? 12.398 -15.023 -4.629 1 98.06 89 ALA A N 1
ATOM 693 C CA . ALA A 1 89 ? 12.117 -15.328 -3.229 1 98.06 89 ALA A CA 1
ATOM 694 C C . ALA A 1 89 ? 13.156 -14.688 -2.312 1 98.06 89 ALA A C 1
ATOM 696 O O . ALA A 1 89 ? 12.805 -14.117 -1.275 1 98.06 89 ALA A O 1
ATOM 697 N N . GLY A 1 90 ? 14.414 -14.82 -2.674 1 98.12 90 GLY A N 1
ATOM 698 C CA . GLY A 1 90 ? 15.469 -14.188 -1.904 1 98.12 90 GLY A CA 1
ATOM 699 C C . GLY A 1 90 ? 15.328 -12.68 -1.829 1 98.12 90 GLY A C 1
ATOM 700 O O . GLY A 1 90 ? 15.477 -12.086 -0.758 1 98.12 90 GLY A O 1
ATOM 701 N N . TYR A 1 91 ? 14.992 -12.086 -2.967 1 98.38 91 TYR A N 1
ATOM 702 C CA . TYR A 1 91 ? 14.75 -10.648 -3.041 1 98.38 91 TYR A CA 1
ATOM 703 C C . TYR A 1 91 ? 13.633 -10.227 -2.092 1 98.38 91 TYR A C 1
ATOM 705 O O . TYR A 1 91 ? 13.812 -9.328 -1.271 1 98.38 91 TYR A O 1
ATOM 713 N N . ALA A 1 92 ? 12.516 -10.938 -2.152 1 98.19 92 ALA A N 1
ATOM 714 C CA . ALA A 1 92 ? 11.367 -10.641 -1.302 1 98.19 92 ALA A CA 1
ATOM 715 C C . ALA A 1 92 ? 11.711 -10.859 0.171 1 98.19 92 ALA A C 1
ATOM 717 O O . ALA A 1 92 ? 11.297 -10.07 1.03 1 98.19 92 ALA A O 1
ATOM 718 N N . LYS A 1 93 ? 12.422 -11.859 0.482 1 97.44 93 LYS A N 1
ATOM 719 C CA . LYS A 1 93 ? 12.828 -12.164 1.853 1 97.44 93 LYS A CA 1
ATOM 720 C C . LYS A 1 93 ? 13.711 -11.055 2.422 1 97.44 93 LYS A C 1
ATOM 722 O O . LYS A 1 93 ? 13.578 -10.688 3.59 1 97.44 93 LYS A O 1
ATOM 727 N N . ASP A 1 94 ? 14.633 -10.57 1.634 1 97.62 94 ASP A N 1
ATOM 728 C CA . ASP A 1 94 ? 15.492 -9.477 2.084 1 97.62 94 ASP A CA 1
ATOM 729 C C . ASP A 1 94 ? 14.672 -8.234 2.412 1 97.62 94 ASP A C 1
ATOM 731 O O . ASP A 1 94 ? 14.914 -7.574 3.426 1 97.62 94 ASP A O 1
ATOM 735 N N . MET A 1 95 ? 13.734 -7.945 1.575 1 97.44 95 MET A N 1
ATOM 736 C CA . MET A 1 95 ? 12.867 -6.797 1.836 1 97.44 95 MET A CA 1
ATOM 737 C C . MET A 1 95 ? 12.078 -6.992 3.123 1 97.44 95 MET A C 1
ATOM 739 O O . MET A 1 95 ? 12.008 -6.09 3.959 1 97.44 95 MET A O 1
ATOM 743 N N . ALA A 1 96 ? 11.539 -8.195 3.287 1 97.19 96 ALA A N 1
ATOM 744 C CA . ALA A 1 96 ? 10.773 -8.508 4.488 1 97.19 96 ALA A CA 1
ATOM 745 C C . ALA A 1 96 ? 11.648 -8.438 5.734 1 97.19 96 ALA A C 1
ATOM 747 O O . ALA A 1 96 ? 11.211 -7.953 6.781 1 97.19 96 ALA A O 1
ATOM 748 N N . HIS A 1 97 ? 12.836 -8.906 5.582 1 96.75 97 HIS A N 1
ATOM 749 C CA . HIS A 1 97 ? 13.766 -8.883 6.707 1 96.75 97 HIS A CA 1
ATOM 750 C C . HIS A 1 97 ? 14.07 -7.453 7.141 1 96.75 97 HIS A C 1
ATOM 752 O O . HIS A 1 97 ? 14.109 -7.156 8.336 1 96.75 97 HIS A O 1
ATOM 758 N N . MET A 1 98 ? 14.336 -6.613 6.211 1 96.25 98 MET A N 1
ATOM 759 C CA . MET A 1 98 ? 14.586 -5.207 6.52 1 96.25 98 MET A CA 1
ATOM 760 C C . MET A 1 98 ? 13.383 -4.574 7.203 1 96.25 98 MET A C 1
ATOM 762 O O . MET A 1 98 ? 13.531 -3.801 8.148 1 96.25 98 MET A O 1
ATOM 766 N N . PHE A 1 99 ? 12.234 -4.941 6.766 1 97.69 99 PHE A N 1
ATOM 767 C CA . PHE A 1 99 ? 10.992 -4.457 7.352 1 97.69 99 PHE A CA 1
ATOM 768 C C . PHE A 1 99 ? 10.859 -4.918 8.797 1 97.69 99 PHE A C 1
ATOM 770 O O . PHE A 1 99 ? 10.609 -4.109 9.695 1 97.69 99 PHE A O 1
ATOM 777 N N . VAL A 1 100 ? 11.094 -6.137 9.047 1 97.06 100 VAL A N 1
ATOM 778 C CA . VAL A 1 100 ? 11 -6.703 10.383 1 97.06 100 VAL A CA 1
ATOM 779 C C . VAL A 1 100 ? 12.055 -6.074 11.289 1 97.06 100 VAL A C 1
ATOM 781 O O . VAL A 1 100 ? 11.773 -5.723 12.438 1 97.06 100 VAL A O 1
ATOM 784 N N . LYS A 1 101 ? 13.203 -5.855 10.781 1 96.31 101 LYS A N 1
ATOM 785 C CA . LYS A 1 101 ? 14.305 -5.285 11.555 1 96.31 101 LYS A CA 1
ATOM 786 C C . LYS A 1 101 ? 14 -3.844 11.953 1 96.31 101 LYS A C 1
ATOM 788 O O . LYS A 1 101 ? 14.492 -3.365 12.977 1 96.31 101 LYS A O 1
ATOM 793 N N . SER A 1 102 ? 13.203 -3.189 11.219 1 96.5 102 SER A N 1
ATOM 794 C CA . SER A 1 102 ? 12.82 -1.819 11.539 1 96.5 102 SER A CA 1
ATOM 795 C C . SER A 1 102 ? 11.742 -1.788 12.617 1 96.5 102 SER A C 1
ATOM 797 O O . SER A 1 102 ? 11.219 -0.722 12.953 1 96.5 102 SER A O 1
ATOM 799 N N . GLY A 1 103 ? 11.305 -2.977 13.156 1 95.88 103 GLY A N 1
ATOM 800 C CA . GLY A 1 103 ? 10.18 -3.076 14.07 1 95.88 103 GLY A CA 1
ATOM 801 C C . GLY A 1 103 ? 8.836 -2.896 13.383 1 95.88 103 GLY A C 1
ATOM 802 O O . GLY A 1 103 ? 7.922 -2.303 13.953 1 95.88 103 GLY A O 1
ATOM 803 N N . TYR A 1 104 ? 8.766 -3.279 12.047 1 96.25 104 TYR A N 1
ATOM 804 C CA . TYR A 1 104 ? 7.555 -3.203 11.242 1 96.25 104 TYR A CA 1
ATOM 805 C C . TYR A 1 104 ? 7.172 -1.754 10.969 1 96.25 104 TYR A C 1
ATOM 807 O O . TYR A 1 104 ? 5.984 -1.423 10.898 1 96.25 104 TYR A O 1
ATOM 815 N N . GLN A 1 105 ? 8.219 -0.915 10.82 1 95.38 105 GLN A N 1
ATOM 816 C CA . GLN A 1 105 ? 7.902 0.504 10.711 1 95.38 105 GLN A CA 1
ATOM 817 C C . GLN A 1 105 ? 8.266 1.044 9.328 1 95.38 105 GLN A C 1
ATOM 819 O O . GLN A 1 105 ? 7.781 2.1 8.922 1 95.38 105 GLN A O 1
ATOM 824 N N . ARG A 1 106 ? 9.188 0.354 8.688 1 96.44 106 ARG A N 1
ATOM 825 C CA . ARG A 1 106 ? 9.695 0.867 7.418 1 96.44 106 ARG A CA 1
ATOM 826 C C . ARG A 1 106 ? 9.367 -0.084 6.27 1 96.44 106 ARG A C 1
ATOM 828 O O . ARG A 1 106 ? 10.195 -0.904 5.879 1 96.44 106 ARG A O 1
ATOM 835 N N . GLY A 1 107 ? 8.172 -0.014 5.738 1 96.12 107 GLY A N 1
ATOM 836 C CA . GLY A 1 107 ? 7.832 -0.73 4.52 1 96.12 107 GLY A CA 1
ATOM 837 C C . GLY A 1 107 ? 8.508 -0.161 3.287 1 96.12 107 GLY A C 1
ATOM 838 O O . GLY A 1 107 ? 9.688 0.202 3.33 1 96.12 107 GLY A O 1
ATOM 839 N N . CYS A 1 108 ? 7.812 -0.119 2.195 1 97.81 108 CYS A N 1
ATOM 840 C CA . CYS A 1 108 ? 8.359 0.454 0.968 1 97.81 108 CYS A CA 1
ATOM 841 C C . CYS A 1 108 ? 8.164 1.965 0.939 1 97.81 108 CYS A C 1
ATOM 843 O O . CYS A 1 108 ? 7.027 2.449 0.928 1 97.81 108 CYS A O 1
ATOM 845 N N . LEU A 1 109 ? 9.234 2.74 0.856 1 98.06 109 LEU A N 1
ATOM 846 C CA . LEU A 1 109 ? 9.125 4.195 0.86 1 98.06 109 LEU A CA 1
ATOM 847 C C . LEU A 1 109 ? 8.422 4.691 -0.4 1 98.06 109 LEU A C 1
ATOM 849 O O . LEU A 1 109 ? 7.648 5.648 -0.348 1 98.06 109 LEU A O 1
ATOM 853 N N . ALA A 1 110 ? 8.719 4.023 -1.537 1 97.94 110 ALA A N 1
ATOM 854 C CA . ALA A 1 110 ? 8.031 4.402 -2.77 1 97.94 110 ALA A CA 1
ATOM 855 C C . ALA A 1 110 ? 6.523 4.172 -2.65 1 97.94 110 ALA A C 1
ATOM 857 O O . ALA A 1 110 ? 5.727 4.988 -3.123 1 97.94 110 ALA A O 1
ATOM 858 N N . GLY A 1 111 ? 6.156 3.031 -2.012 1 97.62 111 GLY A N 1
ATOM 859 C CA . GLY A 1 111 ? 4.746 2.783 -1.751 1 97.62 111 GLY A CA 1
ATOM 860 C C . GLY A 1 111 ? 4.117 3.814 -0.833 1 97.62 111 GLY A C 1
ATOM 861 O O . GLY A 1 111 ? 2.984 4.246 -1.058 1 97.62 111 GLY A O 1
ATOM 862 N N . LYS A 1 112 ? 4.844 4.195 0.183 1 96.81 112 LYS A N 1
ATOM 863 C CA . LYS A 1 112 ? 4.367 5.223 1.106 1 96.81 112 LYS A CA 1
ATOM 864 C C . LYS A 1 112 ? 4.145 6.547 0.387 1 96.81 112 LYS A C 1
ATOM 866 O O . LYS A 1 112 ? 3.092 7.172 0.539 1 96.81 112 LYS A O 1
ATOM 871 N N . PHE A 1 113 ? 5.125 7 -0.461 1 97.06 113 PHE A N 1
ATOM 872 C CA . PHE A 1 113 ? 4.977 8.242 -1.203 1 97.06 113 PHE A CA 1
ATOM 873 C C . PHE A 1 113 ? 3.84 8.148 -2.211 1 97.06 113 PHE A C 1
ATOM 875 O O . PHE A 1 113 ? 3.094 9.109 -2.41 1 97.06 113 PHE A O 1
ATOM 882 N N . SER A 1 114 ? 3.717 6.988 -2.834 1 97.25 114 SER A N 1
ATOM 883 C CA . SER A 1 114 ? 2.625 6.805 -3.783 1 97.25 114 SER A CA 1
ATOM 884 C C . SER A 1 114 ? 1.271 7.043 -3.123 1 97.25 114 SER A C 1
ATOM 886 O O . SER A 1 114 ? 0.425 7.754 -3.672 1 97.25 114 SER A O 1
ATOM 888 N N . THR A 1 115 ? 1.095 6.5 -1.932 1 96.19 115 THR A N 1
ATOM 889 C CA . THR A 1 115 ? -0.177 6.617 -1.226 1 96.19 115 THR A CA 1
ATOM 890 C C . THR A 1 115 ? -0.375 8.031 -0.698 1 96.19 115 THR A C 1
ATOM 892 O O . THR A 1 115 ? -1.505 8.523 -0.619 1 96.19 115 THR A O 1
ATOM 895 N N . GLU A 1 116 ? 0.673 8.703 -0.418 1 94.19 116 GLU A N 1
ATOM 896 C CA . GLU A 1 116 ? 0.572 9.984 0.276 1 94.19 116 GLU A CA 1
ATOM 897 C C . GLU A 1 116 ? 0.47 11.141 -0.714 1 94.19 116 GLU A C 1
ATOM 899 O O . GLU A 1 116 ? -0.308 12.078 -0.507 1 94.19 116 GLU A O 1
ATOM 904 N N . VAL A 1 117 ? 1.271 11.07 -1.883 1 93.69 117 VAL A N 1
ATOM 905 C CA . VAL A 1 117 ? 1.438 12.344 -2.568 1 93.69 117 VAL A CA 1
ATOM 906 C C . VAL A 1 117 ? 1.084 12.188 -4.047 1 93.69 117 VAL A C 1
ATOM 908 O O . VAL A 1 117 ? 0.945 13.18 -4.766 1 93.69 117 VAL A O 1
ATOM 911 N N . ALA A 1 118 ? 0.896 10.984 -4.523 1 94.31 118 ALA A N 1
ATOM 912 C CA . ALA A 1 118 ? 0.674 10.797 -5.953 1 94.31 118 ALA A CA 1
ATOM 913 C C . ALA A 1 118 ? -0.588 11.516 -6.414 1 94.31 118 ALA A C 1
ATOM 915 O O . ALA A 1 118 ? -0.643 12.031 -7.535 1 94.31 118 ALA A O 1
ATOM 916 N N . ALA A 1 119 ? -1.569 11.609 -5.574 1 89.88 119 ALA A N 1
ATOM 917 C CA . ALA A 1 119 ? -2.842 12.219 -5.945 1 89.88 119 ALA A CA 1
ATOM 918 C C . ALA A 1 119 ? -2.721 13.742 -6 1 89.88 119 ALA A C 1
ATOM 920 O O . ALA A 1 119 ? -3.381 14.391 -6.816 1 89.88 119 ALA A O 1
ATOM 921 N N . SER A 1 120 ? -1.838 14.312 -5.207 1 90 120 SER A N 1
ATOM 922 C CA . SER A 1 120 ? -1.866 15.766 -5.023 1 90 120 SER A CA 1
ATOM 923 C C . SER A 1 120 ? -0.666 16.422 -5.691 1 90 120 SER A C 1
ATOM 925 O O . SER A 1 120 ? -0.622 17.656 -5.824 1 90 120 SER A O 1
ATOM 927 N N . SER A 1 121 ? 0.298 15.633 -6.113 1 94.88 121 SER A N 1
ATOM 928 C CA . SER A 1 121 ? 1.512 16.188 -6.699 1 94.88 121 SER A CA 1
ATOM 929 C C . SER A 1 121 ? 1.885 15.477 -7.992 1 94.88 121 SER A C 1
ATOM 931 O O . SER A 1 121 ? 2.391 14.352 -7.957 1 94.88 121 SER A O 1
ATOM 933 N N . GLU A 1 122 ? 1.733 16.203 -9.086 1 95.5 122 GLU A N 1
ATOM 934 C CA . GLU A 1 122 ? 2.076 15.609 -10.375 1 95.5 122 GLU A CA 1
ATOM 935 C C . GLU A 1 122 ? 3.574 15.344 -10.484 1 95.5 122 GLU A C 1
ATOM 937 O O . GLU A 1 122 ? 3.996 14.367 -11.102 1 95.5 122 GLU A O 1
ATOM 942 N N . VAL A 1 123 ? 4.297 16.188 -9.836 1 95.81 123 VAL A N 1
ATOM 943 C CA . VAL A 1 123 ? 5.75 16.031 -9.875 1 95.81 123 VAL A CA 1
ATOM 944 C C . VAL A 1 123 ? 6.156 14.734 -9.203 1 95.81 123 VAL A C 1
ATOM 946 O O . VAL A 1 123 ? 6.934 13.953 -9.758 1 95.81 123 VAL A O 1
ATOM 949 N N . PHE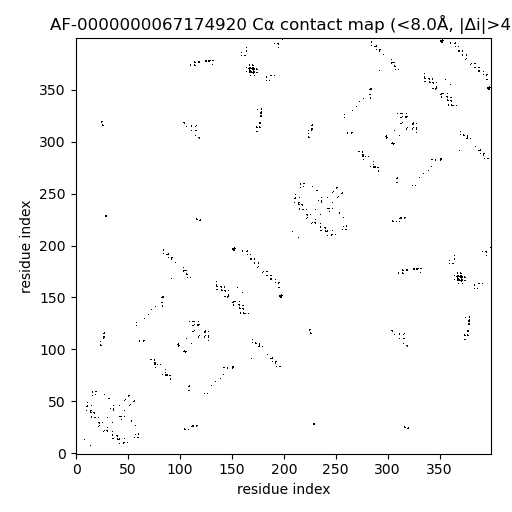 A 1 124 ? 5.637 14.461 -8.07 1 97.38 124 PHE A N 1
ATOM 950 C CA . PHE A 1 124 ? 5.938 13.219 -7.371 1 97.38 124 PHE A CA 1
ATOM 951 C C . PHE A 1 124 ? 5.309 12.031 -8.094 1 97.38 124 PHE A C 1
ATOM 953 O O . PHE A 1 124 ? 5.914 10.961 -8.188 1 97.38 124 PHE A O 1
ATOM 960 N N . ARG A 1 125 ? 4.113 12.258 -8.57 1 97.56 125 ARG A N 1
ATOM 961 C CA . ARG A 1 125 ? 3.439 11.172 -9.266 1 97.56 125 ARG A CA 1
ATOM 962 C C . ARG A 1 125 ? 4.258 10.695 -10.461 1 97.56 125 ARG A C 1
ATOM 964 O O . ARG A 1 125 ? 4.449 9.492 -10.656 1 97.56 125 ARG A O 1
ATOM 971 N N . GLU A 1 126 ? 4.727 11.586 -11.227 1 98.19 126 GLU A N 1
ATOM 972 C CA . GLU A 1 126 ? 5.504 11.25 -12.414 1 98.19 126 GLU A CA 1
ATOM 973 C C . GLU A 1 126 ? 6.816 10.562 -12.047 1 98.19 126 GLU A C 1
ATOM 975 O O . GLU A 1 126 ? 7.223 9.602 -12.695 1 98.19 126 GLU A O 1
ATOM 980 N N . GLN A 1 127 ? 7.453 11.094 -11.039 1 98.62 127 GLN A N 1
ATOM 981 C CA . GLN A 1 127 ? 8.688 10.469 -10.578 1 98.62 127 GLN A CA 1
ATOM 982 C C . GLN A 1 127 ? 8.438 9.039 -10.102 1 98.62 127 GLN A C 1
ATOM 984 O O . GLN A 1 127 ? 9.18 8.117 -10.461 1 98.62 127 GLN A O 1
ATOM 989 N N . LEU A 1 128 ? 7.398 8.867 -9.336 1 98.5 128 LEU A N 1
ATOM 990 C CA . LEU A 1 128 ? 7.043 7.555 -8.812 1 98.5 128 LEU A CA 1
ATOM 991 C C . LEU A 1 128 ? 6.656 6.605 -9.938 1 98.5 128 LEU A C 1
ATOM 993 O O . LEU A 1 128 ? 7.07 5.441 -9.945 1 98.5 128 LEU A O 1
ATOM 997 N N . SER A 1 129 ? 5.898 7.133 -10.867 1 98.5 129 SER A N 1
ATOM 998 C CA . SER A 1 129 ? 5.523 6.328 -12.031 1 98.5 129 SER A CA 1
ATOM 999 C C . SER A 1 129 ? 6.754 5.824 -12.773 1 98.5 129 SER A C 1
ATOM 1001 O O . SER A 1 129 ? 6.848 4.637 -13.094 1 98.5 129 SER A O 1
ATOM 1003 N N . PHE A 1 130 ? 7.641 6.684 -13.008 1 98.38 130 PHE A N 1
ATOM 1004 C CA . PHE A 1 130 ? 8.875 6.328 -13.695 1 98.38 130 PHE A CA 1
ATOM 1005 C C . PHE A 1 130 ? 9.625 5.242 -12.938 1 98.38 130 PHE A C 1
ATOM 1007 O O . PHE A 1 130 ? 10.039 4.238 -13.523 1 98.38 130 PHE A O 1
ATOM 1014 N N . HIS A 1 131 ? 9.773 5.379 -11.625 1 98.25 131 HIS A N 1
ATOM 1015 C CA . HIS A 1 131 ? 10.531 4.438 -10.805 1 98.2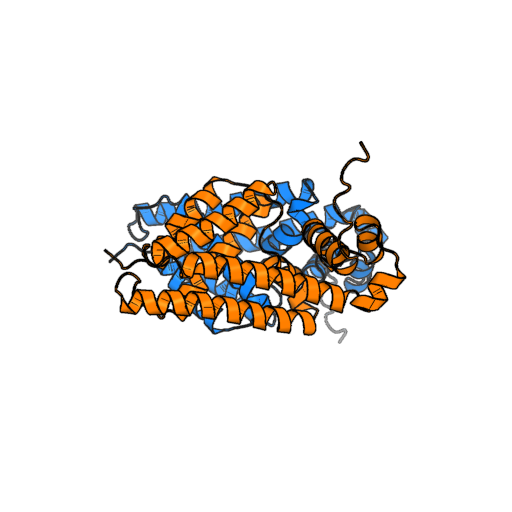5 131 HIS A CA 1
ATOM 1016 C C . HIS A 1 131 ? 9.82 3.094 -10.711 1 98.25 131 HIS A C 1
ATOM 1018 O O . HIS A 1 131 ? 10.461 2.041 -10.789 1 98.25 131 HIS A O 1
ATOM 1024 N N . ILE A 1 132 ? 8.539 3.104 -10.539 1 97.81 132 ILE A N 1
ATOM 1025 C CA . ILE A 1 132 ? 7.77 1.87 -10.414 1 97.81 132 ILE A CA 1
ATOM 1026 C C . ILE A 1 132 ? 7.789 1.11 -11.734 1 97.81 132 ILE A C 1
ATOM 1028 O O . ILE A 1 132 ? 7.953 -0.112 -11.758 1 97.81 132 ILE A O 1
ATOM 1032 N N . GLU A 1 133 ? 7.668 1.826 -12.82 1 97.75 133 GLU A N 1
ATOM 1033 C CA . GLU A 1 133 ? 7.73 1.192 -14.133 1 97.75 133 GLU A CA 1
ATOM 1034 C C . GLU A 1 133 ? 9.109 0.594 -14.391 1 97.75 133 GLU A C 1
ATOM 1036 O O . GLU A 1 133 ? 9.219 -0.511 -14.93 1 97.75 133 GLU A O 1
ATOM 1041 N N . ALA A 1 134 ? 10.117 1.338 -14.062 1 98 134 ALA A N 1
ATOM 1042 C CA . ALA A 1 134 ? 11.469 0.816 -14.211 1 98 134 ALA A CA 1
ATOM 1043 C C . ALA A 1 134 ? 11.68 -0.427 -13.352 1 98 134 ALA A C 1
ATOM 1045 O O . ALA A 1 134 ? 12.312 -1.394 -13.781 1 98 134 ALA A O 1
ATOM 1046 N N . TRP A 1 135 ? 11.188 -0.373 -12.109 1 97.94 135 TRP A N 1
ATOM 1047 C CA . TRP A 1 135 ? 11.227 -1.507 -11.195 1 97.94 135 TRP A CA 1
ATOM 1048 C C . TRP A 1 135 ? 10.523 -2.719 -11.797 1 97.94 135 TRP A C 1
ATOM 1050 O O . TRP A 1 135 ? 11.086 -3.814 -11.844 1 97.94 135 TRP A O 1
ATOM 1060 N N . THR A 1 136 ? 9.367 -2.514 -12.305 1 97.5 136 THR A N 1
ATOM 1061 C CA . THR A 1 136 ? 8.57 -3.572 -12.914 1 97.5 136 THR A CA 1
ATOM 1062 C C . THR A 1 136 ? 9.281 -4.156 -14.133 1 97.5 136 THR A C 1
ATOM 1064 O O . THR A 1 136 ? 9.297 -5.375 -14.32 1 97.5 136 THR A O 1
ATOM 1067 N N . THR A 1 137 ? 9.844 -3.307 -14.898 1 97.94 137 THR A N 1
ATOM 1068 C CA . THR A 1 137 ? 10.547 -3.729 -16.109 1 97.94 137 THR A CA 1
ATOM 1069 C C . THR A 1 137 ? 11.742 -4.609 -15.75 1 97.94 137 THR A C 1
ATOM 1071 O O . THR A 1 137 ? 12.016 -5.598 -16.438 1 97.94 137 THR A O 1
ATOM 1074 N N . GLN A 1 138 ? 12.422 -4.242 -14.719 1 98.31 138 GLN A N 1
ATOM 1075 C CA . GLN A 1 138 ? 13.562 -5.043 -14.289 1 98.31 138 GLN A CA 1
ATOM 1076 C C . GLN A 1 138 ? 13.117 -6.422 -13.812 1 98.31 138 GLN A C 1
ATOM 1078 O O . GLN A 1 138 ? 13.742 -7.434 -14.148 1 98.31 138 GLN A O 1
ATOM 1083 N N . VAL A 1 139 ? 12.086 -6.484 -13.031 1 98.56 139 VAL A N 1
ATOM 1084 C CA . VAL A 1 139 ? 11.547 -7.766 -12.586 1 98.56 139 VAL A CA 1
ATOM 1085 C C . VAL A 1 139 ? 11.062 -8.57 -13.789 1 98.56 139 VAL A C 1
ATOM 1087 O O . VAL A 1 139 ? 11.305 -9.773 -13.875 1 98.56 139 VAL A O 1
ATOM 1090 N N . ALA A 1 140 ? 10.422 -7.906 -14.719 1 98.5 140 ALA A N 1
ATOM 1091 C CA . ALA A 1 140 ? 9.906 -8.562 -15.914 1 98.5 140 ALA A CA 1
ATOM 1092 C C . ALA A 1 140 ? 11.039 -9.164 -16.734 1 98.5 140 ALA A C 1
ATOM 1094 O O . ALA A 1 140 ? 10.891 -10.25 -17.312 1 98.5 140 ALA A O 1
ATOM 1095 N N . ALA A 1 141 ? 12.117 -8.461 -16.844 1 98.56 141 ALA A N 1
ATOM 1096 C CA . ALA A 1 141 ? 13.266 -8.977 -17.578 1 98.56 141 ALA A CA 1
ATOM 1097 C C . ALA A 1 141 ? 13.789 -10.266 -16.953 1 98.56 141 ALA A C 1
ATOM 1099 O O . ALA A 1 141 ? 14.117 -11.219 -17.672 1 98.56 141 ALA A O 1
ATOM 1100 N N . LEU A 1 142 ? 13.875 -10.258 -15.664 1 98.5 142 LEU A N 1
ATOM 1101 C CA . LEU A 1 142 ? 14.281 -11.461 -14.945 1 98.5 142 LEU A CA 1
ATOM 1102 C C . LEU A 1 142 ? 13.312 -12.609 -15.211 1 98.5 142 LEU A C 1
ATOM 1104 O O . LEU A 1 142 ? 13.734 -13.742 -15.477 1 98.5 142 LEU A O 1
ATOM 1108 N N . LEU A 1 143 ? 12.07 -12.328 -15.172 1 98.81 143 LEU A N 1
ATOM 1109 C CA . LEU A 1 143 ? 11.031 -13.328 -15.375 1 98.81 143 LEU A CA 1
ATOM 1110 C C . LEU A 1 143 ? 11.031 -13.836 -16.812 1 98.81 143 LEU A C 1
ATOM 1112 O O . LEU A 1 143 ? 10.82 -15.023 -17.062 1 98.81 143 LEU A O 1
ATOM 1116 N N . ALA A 1 144 ? 11.242 -12.938 -17.75 1 98.75 144 ALA A N 1
ATOM 1117 C CA . ALA A 1 144 ? 11.312 -13.336 -19.156 1 98.75 144 ALA A CA 1
ATOM 1118 C C . ALA A 1 144 ? 12.453 -14.32 -19.391 1 98.75 144 ALA A C 1
ATOM 1120 O O . ALA A 1 144 ? 12.289 -15.305 -20.109 1 98.75 144 ALA A O 1
ATOM 1121 N N . SER A 1 145 ? 13.578 -14.023 -18.844 1 98.19 145 SER A N 1
ATOM 1122 C CA . SER A 1 145 ? 14.695 -14.953 -18.922 1 98.19 145 SER A CA 1
ATOM 1123 C C . SER A 1 145 ? 14.336 -16.312 -18.312 1 98.19 145 SER A C 1
ATOM 1125 O O . SER A 1 145 ? 14.703 -17.344 -18.844 1 98.19 145 SER A O 1
ATOM 1127 N N . GLY A 1 146 ? 13.648 -16.25 -17.141 1 98.38 146 GLY A N 1
ATOM 1128 C CA . GLY A 1 146 ? 13.18 -17.484 -16.531 1 98.38 146 GLY A CA 1
ATOM 1129 C C . GLY A 1 146 ? 12.203 -18.266 -17.391 1 98.38 146 GLY A C 1
ATOM 1130 O O . GLY A 1 146 ? 12.18 -19.484 -17.359 1 98.38 146 GLY A O 1
ATOM 1131 N N . GLN A 1 147 ? 11.391 -17.562 -18.141 1 98.62 147 GLN A N 1
ATOM 1132 C CA . GLN A 1 147 ? 10.484 -18.219 -19.078 1 98.62 147 GLN A CA 1
ATOM 1133 C C . GLN A 1 147 ? 11.258 -18.922 -20.203 1 98.62 147 GLN A C 1
ATOM 1135 O O . GLN A 1 147 ? 10.93 -20.047 -20.578 1 98.62 147 GLN A O 1
ATOM 1140 N N . GLU A 1 148 ? 12.258 -18.312 -20.688 1 98 148 GLU A N 1
ATOM 1141 C CA . GLU A 1 148 ? 13.109 -18.922 -21.703 1 98 148 GLU A CA 1
ATOM 1142 C C . GLU A 1 148 ? 13.797 -20.172 -21.172 1 98 148 GLU A C 1
ATOM 1144 O O . GLU A 1 148 ? 13.977 -21.156 -21.891 1 98 148 GLU A O 1
ATOM 1149 N N . GLN A 1 149 ? 14.156 -20.141 -19.906 1 97.06 149 GLN A N 1
ATOM 1150 C CA . GLN A 1 149 ? 14.883 -21.234 -19.266 1 97.06 149 GLN A CA 1
ATOM 1151 C C . GLN A 1 149 ? 13.922 -22.312 -18.797 1 97.06 149 GLN A C 1
ATOM 1153 O O . GLN A 1 149 ? 14.352 -23.422 -18.438 1 97.06 149 GLN A O 1
ATOM 1158 N N . GLY A 1 150 ? 12.695 -22.016 -18.641 1 97.69 150 GLY A N 1
ATOM 1159 C CA . GLY A 1 150 ? 11.672 -23.016 -18.328 1 97.69 150 GLY A CA 1
ATOM 1160 C C . GLY A 1 150 ? 11.336 -23.094 -16.859 1 97.69 150 GLY A C 1
ATOM 1161 O O . GLY A 1 150 ? 10.555 -23.938 -16.438 1 97.69 150 GLY A O 1
ATOM 1162 N N . ASP A 1 151 ? 11.867 -22.109 -16.047 1 97.94 151 ASP A N 1
ATOM 1163 C CA . ASP A 1 151 ? 11.609 -22.219 -14.609 1 97.94 151 ASP A CA 1
ATOM 1164 C C . ASP A 1 151 ? 10.602 -21.172 -14.156 1 97.94 151 ASP A C 1
ATOM 1166 O O . ASP A 1 151 ? 10.375 -21 -12.953 1 97.94 151 ASP A O 1
ATOM 1170 N N . VAL A 1 152 ? 10.016 -20.484 -15.102 1 98.62 152 VAL A N 1
ATOM 1171 C CA . VAL A 1 152 ? 8.914 -19.562 -14.859 1 98.62 152 VAL A CA 1
ATOM 1172 C C . VAL A 1 152 ? 7.73 -19.922 -15.75 1 98.62 152 VAL A C 1
ATOM 1174 O O . VAL A 1 152 ? 7.91 -20.328 -16.906 1 98.62 152 VAL A O 1
ATOM 1177 N N . ARG A 1 153 ? 6.566 -19.797 -15.148 1 98.12 153 ARG A N 1
ATOM 1178 C CA . ARG A 1 153 ? 5.371 -20.125 -15.914 1 98.12 153 ARG A CA 1
ATOM 1179 C C . ARG A 1 153 ? 5.309 -19.297 -17.203 1 98.12 153 ARG A C 1
ATOM 1181 O O . ARG A 1 153 ? 5.738 -18.141 -17.219 1 98.12 153 ARG A O 1
ATOM 1188 N N . SER A 1 154 ? 4.668 -19.891 -18.281 1 97.31 154 SER A N 1
ATOM 1189 C CA . SER A 1 154 ? 4.652 -19.219 -19.578 1 97.31 154 SER A CA 1
ATOM 1190 C C . SER A 1 154 ? 3.225 -18.969 -20.047 1 97.31 154 SER A C 1
ATOM 1192 O O . SER A 1 154 ? 3.01 -18.5 -21.172 1 97.31 154 SER A O 1
ATOM 1194 N N . ASP A 1 155 ? 2.252 -19.219 -19.203 1 95.69 155 ASP A N 1
ATOM 1195 C CA . ASP A 1 155 ? 0.857 -18.984 -19.562 1 95.69 155 ASP A CA 1
ATOM 1196 C C . ASP A 1 155 ? 0.465 -17.531 -19.312 1 95.69 155 ASP A C 1
ATOM 1198 O O . ASP A 1 155 ? -0.662 -17.125 -19.609 1 95.69 155 ASP A O 1
ATOM 1202 N N . ARG A 1 156 ? 1.424 -16.766 -18.75 1 96 156 ARG A N 1
ATOM 1203 C CA . ARG A 1 156 ? 1.287 -15.328 -18.547 1 96 156 ARG A CA 1
ATOM 1204 C C . ARG A 1 156 ? 2.539 -14.586 -19.016 1 96 156 ARG A C 1
ATOM 1206 O O . ARG A 1 156 ? 3.637 -15.156 -19 1 96 156 ARG A O 1
ATOM 1213 N N . SER A 1 157 ? 2.318 -13.359 -19.438 1 97.38 157 SER A N 1
ATOM 1214 C CA . SER A 1 157 ? 3.49 -12.594 -19.859 1 97.38 157 SER A CA 1
ATOM 1215 C C . SER A 1 157 ? 4.395 -12.273 -18.672 1 97.38 157 SER A C 1
ATOM 1217 O O . SER A 1 157 ? 3.932 -12.188 -17.531 1 97.38 157 SER A O 1
ATOM 1219 N N . ALA A 1 158 ? 5.668 -12.117 -18.922 1 98.31 158 ALA A N 1
ATOM 1220 C CA . ALA A 1 158 ? 6.621 -11.719 -17.891 1 98.31 158 ALA A CA 1
ATOM 1221 C C . ALA A 1 158 ? 6.188 -10.422 -17.219 1 98.31 158 ALA A C 1
ATOM 1223 O O . ALA A 1 158 ? 6.348 -10.258 -16 1 98.31 158 ALA A O 1
ATOM 1224 N N . GLN A 1 159 ? 5.594 -9.523 -17.984 1 97.56 159 GLN A N 1
ATOM 1225 C CA . GLN A 1 159 ? 5.121 -8.234 -17.469 1 97.56 159 GLN A CA 1
ATOM 1226 C C . GLN A 1 159 ? 3.99 -8.43 -16.469 1 97.56 159 GLN A C 1
ATOM 1228 O O . GLN A 1 159 ? 3.994 -7.816 -15.391 1 97.56 159 GLN A O 1
ATOM 1233 N N . GLU A 1 160 ? 3.09 -9.297 -16.781 1 97.06 160 GLU A N 1
ATOM 1234 C CA . GLU A 1 160 ? 1.962 -9.555 -15.891 1 97.06 160 GLU A CA 1
ATOM 1235 C C . GLU A 1 160 ? 2.426 -10.188 -14.578 1 97.06 160 GLU A C 1
ATOM 1237 O O . GLU A 1 160 ? 1.935 -9.836 -13.508 1 97.06 160 GLU A O 1
ATOM 1242 N N . ILE A 1 161 ? 3.346 -11.094 -14.703 1 98.19 161 ILE A N 1
ATOM 1243 C CA . ILE A 1 161 ? 3.861 -11.758 -13.508 1 98.19 161 ILE A CA 1
ATOM 1244 C C . ILE A 1 161 ? 4.625 -10.75 -12.648 1 98.19 161 ILE A C 1
ATOM 1246 O O . ILE A 1 161 ? 4.5 -10.758 -11.422 1 98.19 161 ILE A O 1
ATOM 1250 N N . ALA A 1 162 ? 5.406 -9.867 -13.281 1 98.12 162 ALA A N 1
ATOM 1251 C CA . ALA A 1 162 ? 6.164 -8.844 -12.562 1 98.12 162 ALA A CA 1
ATOM 1252 C C . ALA A 1 162 ? 5.234 -7.918 -11.781 1 98.12 162 ALA A C 1
ATOM 1254 O O . ALA A 1 162 ? 5.484 -7.617 -10.609 1 98.12 162 ALA A O 1
ATOM 1255 N N . GLU A 1 163 ? 4.172 -7.5 -12.422 1 97.75 163 GLU A N 1
AT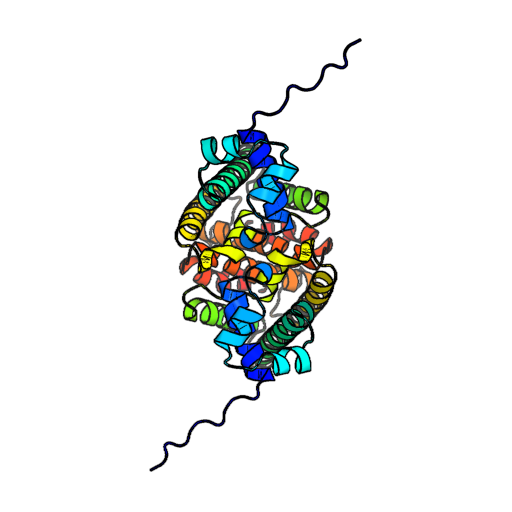OM 1256 C CA . GLU A 1 163 ? 3.188 -6.637 -11.773 1 97.75 163 GLU A CA 1
ATOM 1257 C C . GLU A 1 163 ? 2.543 -7.336 -10.578 1 97.75 163 GLU A C 1
ATOM 1259 O O . GLU A 1 163 ? 2.363 -6.73 -9.523 1 97.75 163 GLU A O 1
ATOM 1264 N N . ALA A 1 164 ? 2.238 -8.602 -10.734 1 98.31 164 ALA A N 1
ATOM 1265 C CA . ALA A 1 164 ? 1.634 -9.383 -9.656 1 98.31 164 ALA A CA 1
ATOM 1266 C C . ALA A 1 164 ? 2.594 -9.523 -8.484 1 98.31 164 ALA A C 1
ATOM 1268 O O . ALA A 1 164 ? 2.197 -9.352 -7.324 1 98.31 164 ALA A O 1
ATOM 1269 N N . VAL A 1 165 ? 3.832 -9.82 -8.773 1 98.44 165 VAL A N 1
ATOM 1270 C CA . VAL A 1 165 ? 4.852 -10.023 -7.746 1 98.44 165 VAL A CA 1
ATOM 1271 C C . VAL A 1 165 ? 5.055 -8.734 -6.953 1 98.44 165 VAL A C 1
ATOM 1273 O O . VAL A 1 165 ? 5.043 -8.75 -5.719 1 98.44 165 VAL A O 1
ATOM 1276 N N . LEU A 1 166 ? 5.18 -7.637 -7.641 1 98 166 LEU A N 1
ATOM 1277 C CA . LEU A 1 166 ? 5.406 -6.363 -6.961 1 98 166 LEU A CA 1
ATOM 1278 C C . LEU A 1 166 ? 4.164 -5.938 -6.188 1 98 166 LEU A C 1
ATOM 1280 O O . LEU A 1 166 ? 4.27 -5.395 -5.082 1 98 166 LEU A O 1
ATOM 1284 N N . SER A 1 167 ? 2.975 -6.164 -6.77 1 98.31 167 SER A N 1
ATOM 1285 C CA . SER A 1 167 ? 1.742 -5.879 -6.043 1 98.31 167 SER A CA 1
ATOM 1286 C C . SER A 1 167 ? 1.659 -6.691 -4.754 1 98.31 167 SER A C 1
ATOM 1288 O O . SER A 1 167 ? 1.315 -6.156 -3.699 1 98.31 167 SER A O 1
ATOM 1290 N N . LEU A 1 168 ? 1.994 -7.938 -4.836 1 98.5 168 LEU A N 1
ATOM 1291 C CA . LEU A 1 168 ? 1.96 -8.805 -3.664 1 98.5 168 LEU A CA 1
ATOM 1292 C C . LEU A 1 168 ? 2.9 -8.289 -2.58 1 98.5 168 LEU A C 1
ATOM 1294 O O . LEU A 1 168 ? 2.52 -8.203 -1.41 1 98.5 168 LEU A O 1
ATOM 1298 N N . ILE A 1 169 ? 4.09 -7.91 -2.947 1 98.5 169 ILE A N 1
ATOM 1299 C CA . ILE A 1 169 ? 5.086 -7.418 -2 1 98.5 169 ILE A CA 1
ATOM 1300 C C . ILE A 1 169 ? 4.59 -6.125 -1.355 1 98.5 169 ILE A C 1
ATOM 1302 O O . ILE A 1 169 ? 4.562 -6.008 -0.128 1 98.5 169 ILE A O 1
ATOM 1306 N N . GLN A 1 170 ? 4.184 -5.191 -2.186 1 97.94 170 GLN A N 1
ATOM 1307 C CA . GLN A 1 170 ? 3.717 -3.902 -1.685 1 97.94 170 GLN A CA 1
ATOM 1308 C C . GLN A 1 170 ? 2.535 -4.074 -0.737 1 97.94 170 GLN A C 1
ATOM 1310 O O . GLN A 1 170 ? 2.5 -3.475 0.339 1 97.94 170 GLN A O 1
ATOM 1315 N N . GLY A 1 171 ? 1.601 -4.91 -1.156 1 98.31 171 GLY A N 1
ATOM 1316 C CA . GLY A 1 171 ? 0.413 -5.098 -0.338 1 98.31 171 GLY A CA 1
ATOM 1317 C C . GLY A 1 171 ? 0.7 -5.801 0.977 1 98.31 171 GLY A C 1
ATOM 1318 O O . GLY A 1 171 ? 0.068 -5.504 1.993 1 98.31 171 GLY A O 1
ATOM 1319 N N . THR A 1 172 ? 1.605 -6.723 0.976 1 98.44 172 THR A N 1
ATOM 1320 C CA . THR A 1 172 ? 2.018 -7.387 2.207 1 98.44 172 THR A CA 1
ATOM 1321 C C . THR A 1 172 ? 2.568 -6.375 3.209 1 98.44 172 THR A C 1
ATOM 1323 O O . THR A 1 172 ? 2.221 -6.41 4.391 1 98.44 172 THR A O 1
ATOM 1326 N N . PHE A 1 173 ? 3.375 -5.441 2.719 1 98.06 173 PHE A N 1
ATOM 1327 C CA . PHE A 1 173 ? 3.91 -4.406 3.594 1 98.06 173 PHE A CA 1
ATOM 1328 C C . PHE A 1 173 ? 2.791 -3.52 4.129 1 98.06 173 PHE A C 1
ATOM 1330 O O . PHE A 1 173 ? 2.754 -3.211 5.324 1 98.06 173 PHE A O 1
ATOM 1337 N N . VAL A 1 174 ? 1.904 -3.141 3.277 1 97.69 174 VAL A N 1
ATOM 1338 C CA . VAL A 1 174 ? 0.814 -2.256 3.676 1 97.69 174 VAL A CA 1
ATOM 1339 C C . VAL A 1 174 ? 0.018 -2.896 4.812 1 97.69 174 VAL A C 1
ATOM 1341 O O . VAL A 1 174 ? -0.227 -2.262 5.84 1 97.69 174 VAL A O 1
ATOM 1344 N N . LEU A 1 175 ? -0.325 -4.141 4.68 1 97.5 175 LEU A N 1
ATOM 1345 C CA . LEU A 1 175 ? -1.098 -4.828 5.707 1 97.5 175 LEU A CA 1
ATOM 1346 C C . LEU A 1 175 ? -0.271 -5.02 6.973 1 97.5 175 LEU A C 1
ATOM 1348 O O . LEU A 1 175 ? -0.76 -4.785 8.078 1 97.5 175 LEU A O 1
ATOM 1352 N N . ALA A 1 176 ? 0.962 -5.336 6.809 1 97.94 176 ALA A N 1
ATOM 1353 C CA . ALA A 1 176 ? 1.809 -5.707 7.938 1 97.94 176 ALA A CA 1
ATOM 1354 C C . ALA A 1 176 ? 2.223 -4.48 8.742 1 97.94 176 ALA A C 1
ATOM 1356 O O . ALA A 1 176 ? 2.625 -4.594 9.898 1 97.94 176 ALA A O 1
ATOM 1357 N N . LEU A 1 177 ? 2.172 -3.33 8.148 1 97.69 177 LEU A N 1
ATOM 1358 C CA . LEU A 1 177 ? 2.49 -2.109 8.883 1 97.69 177 LEU A CA 1
ATOM 1359 C C . LEU A 1 177 ? 1.588 -1.957 10.102 1 97.69 177 LEU A C 1
ATOM 1361 O O . LEU A 1 177 ? 2.025 -1.469 11.148 1 97.69 177 LEU A O 1
ATOM 1365 N N . SER A 1 178 ? 0.391 -2.377 9.961 1 98.06 178 SER A N 1
ATOM 1366 C CA . SER A 1 178 ? -0.564 -2.232 11.055 1 98.06 178 SER A CA 1
ATOM 1367 C C . SER A 1 178 ? -0.674 -3.518 11.867 1 98.06 178 SER A C 1
ATOM 1369 O O . SER A 1 178 ? -0.723 -3.479 13.102 1 98.06 178 SER A O 1
ATOM 1371 N N . THR A 1 179 ? -0.668 -4.652 11.195 1 97.81 179 THR A N 1
ATOM 1372 C CA . THR A 1 179 ? -0.919 -5.914 11.891 1 97.81 179 THR A CA 1
ATOM 1373 C C . THR A 1 179 ? 0.35 -6.418 12.57 1 97.81 179 THR A C 1
ATOM 1375 O O . THR A 1 179 ? 0.281 -7.145 13.562 1 97.81 179 THR A O 1
ATOM 1378 N N . ARG A 1 180 ? 1.465 -6.117 12.016 1 96.88 180 ARG A N 1
ATOM 1379 C CA . ARG A 1 180 ? 2.77 -6.594 12.461 1 96.88 180 ARG A CA 1
ATOM 1380 C C . ARG A 1 180 ? 2.77 -8.109 12.633 1 96.88 180 ARG A C 1
ATOM 1382 O O . ARG A 1 180 ? 3.324 -8.633 13.602 1 96.88 180 ARG A O 1
ATOM 1389 N N . ASP A 1 181 ? 2.113 -8.703 11.695 1 90.5 181 ASP A N 1
ATOM 1390 C CA . ASP A 1 181 ? 1.888 -10.148 11.742 1 90.5 181 ASP A CA 1
ATOM 1391 C C . ASP A 1 181 ? 2.998 -10.898 11.016 1 90.5 181 ASP A C 1
ATOM 1393 O O . ASP A 1 181 ? 3.086 -10.852 9.789 1 90.5 181 ASP A O 1
ATOM 1397 N N . LYS A 1 182 ? 3.674 -11.719 11.688 1 87.81 182 LYS A N 1
ATOM 1398 C CA . LYS A 1 182 ? 4.773 -12.492 11.117 1 87.81 182 LYS A CA 1
ATOM 1399 C C . LYS A 1 182 ? 4.262 -13.531 10.133 1 87.81 182 LYS A C 1
ATOM 1401 O O . LYS A 1 182 ? 4.957 -13.883 9.18 1 87.81 182 LYS A O 1
ATOM 1406 N N . HIS A 1 183 ? 3.121 -13.945 10.359 1 87 183 HIS A N 1
ATOM 1407 C CA . HIS A 1 183 ? 2.57 -14.984 9.492 1 87 183 HIS A CA 1
ATOM 1408 C C . HIS A 1 183 ? 2.357 -14.461 8.078 1 87 183 HIS A C 1
ATOM 1410 O O . HIS A 1 183 ? 2.676 -15.148 7.105 1 87 183 HIS A O 1
ATOM 1416 N N . THR A 1 184 ? 1.838 -13.266 8.023 1 88.81 184 THR A N 1
ATOM 1417 C CA . THR A 1 184 ? 1.615 -12.664 6.715 1 88.81 184 THR A CA 1
ATOM 1418 C C . THR A 1 184 ? 2.93 -12.539 5.949 1 88.81 184 THR A C 1
ATOM 1420 O O . THR A 1 184 ? 2.984 -12.82 4.746 1 88.81 184 THR A O 1
ATOM 1423 N N . LEU A 1 185 ? 3.99 -12.195 6.629 1 93.31 185 LEU A N 1
ATOM 1424 C CA . LEU A 1 185 ? 5.297 -12.047 6 1 93.31 185 LEU A CA 1
ATOM 1425 C C . LEU A 1 185 ? 5.883 -13.406 5.633 1 93.31 185 LEU A C 1
ATOM 1427 O O . LEU A 1 185 ? 6.543 -13.547 4.598 1 93.31 185 LEU A O 1
ATOM 1431 N N . ALA A 1 186 ? 5.531 -14.375 6.418 1 89.62 186 ALA A N 1
ATOM 1432 C CA . ALA A 1 186 ? 6.066 -15.719 6.191 1 89.62 186 ALA A CA 1
ATOM 1433 C C . ALA A 1 186 ? 5.457 -16.344 4.945 1 89.62 186 ALA A C 1
ATOM 1435 O O . ALA A 1 186 ? 6.102 -17.156 4.277 1 89.62 186 ALA A O 1
ATOM 1436 N N . THR A 1 187 ? 4.281 -15.945 4.629 1 93.69 187 THR A N 1
ATOM 1437 C CA . THR A 1 187 ? 3.596 -16.562 3.498 1 93.69 187 THR A CA 1
ATOM 1438 C C . THR A 1 187 ? 3.898 -15.805 2.205 1 93.69 187 THR A C 1
ATOM 1440 O O . THR A 1 187 ? 3.521 -16.25 1.119 1 93.69 187 THR A O 1
ATOM 1443 N N . LEU A 1 188 ? 4.531 -14.648 2.338 1 97.12 188 LEU A N 1
ATOM 1444 C CA . LEU A 1 188 ? 4.852 -13.828 1.175 1 97.12 188 LEU A CA 1
ATOM 1445 C C . LEU A 1 188 ? 5.605 -14.641 0.127 1 97.12 188 LEU A C 1
ATOM 1447 O O . LEU A 1 188 ? 5.219 -14.664 -1.044 1 97.12 188 LEU A O 1
ATOM 1451 N N . VAL A 1 189 ? 6.582 -15.391 0.575 1 96.81 189 VAL A N 1
ATOM 1452 C CA . VAL A 1 189 ? 7.461 -16.109 -0.341 1 96.81 189 VAL A CA 1
ATOM 1453 C C . VAL A 1 189 ? 6.707 -17.266 -0.979 1 96.81 189 VAL A C 1
ATOM 1455 O O . VAL A 1 189 ? 6.852 -17.531 -2.176 1 96.81 189 VAL A O 1
ATOM 1458 N N . THR A 1 190 ? 5.922 -17.969 -0.207 1 96.25 190 THR A N 1
ATOM 1459 C CA . THR A 1 190 ? 5.16 -19.094 -0.753 1 96.25 190 THR A CA 1
ATOM 1460 C C . THR A 1 190 ? 4.156 -18.609 -1.794 1 96.25 190 THR A C 1
ATOM 1462 O O . THR A 1 190 ? 3.963 -19.25 -2.826 1 96.25 190 THR A O 1
ATOM 1465 N N . THR A 1 191 ? 3.518 -17.516 -1.533 1 97.88 191 THR A N 1
ATOM 1466 C CA . THR A 1 191 ? 2.57 -16.953 -2.484 1 97.88 191 THR A CA 1
ATOM 1467 C C . THR A 1 191 ? 3.293 -16.453 -3.732 1 97.88 191 THR A C 1
ATOM 1469 O O . THR A 1 191 ? 2.812 -16.641 -4.852 1 97.88 191 THR A O 1
ATOM 1472 N N . LEU A 1 192 ? 4.43 -15.82 -3.502 1 98.5 192 LEU A N 1
ATOM 1473 C CA . LEU A 1 192 ? 5.242 -15.336 -4.617 1 98.5 192 LEU A CA 1
ATOM 1474 C C . LEU A 1 192 ? 5.621 -16.484 -5.543 1 98.5 192 LEU A C 1
ATOM 1476 O O . LEU A 1 192 ? 5.516 -16.375 -6.766 1 98.5 192 LEU A O 1
ATOM 1480 N N . ARG A 1 193 ? 6.02 -17.578 -5.023 1 97.5 193 ARG A N 1
ATOM 1481 C CA . ARG A 1 193 ? 6.406 -18.734 -5.82 1 97.5 193 ARG A CA 1
ATOM 1482 C C . ARG A 1 193 ? 5.223 -19.281 -6.617 1 97.5 193 ARG A C 1
ATOM 1484 O O . ARG A 1 193 ? 5.383 -19.719 -7.758 1 97.5 193 ARG A O 1
ATOM 1491 N N . LEU A 1 194 ? 4.07 -19.234 -6.016 1 96.56 194 LEU A N 1
ATOM 1492 C CA . LEU A 1 194 ? 2.861 -19.656 -6.715 1 96.56 194 LEU A CA 1
ATOM 1493 C C . LEU A 1 194 ? 2.627 -18.797 -7.957 1 96.56 194 LEU A C 1
ATOM 1495 O O . LEU A 1 194 ? 2.182 -19.312 -8.992 1 96.56 194 LEU A O 1
ATOM 1499 N N . LEU A 1 195 ? 2.906 -17.531 -7.891 1 97.75 195 LEU A N 1
ATOM 1500 C CA . LEU A 1 195 ? 2.684 -16.594 -8.992 1 97.75 195 LEU A CA 1
ATOM 1501 C C . LEU A 1 195 ? 3.709 -16.812 -10.102 1 97.75 195 LEU A C 1
ATOM 1503 O O . LEU A 1 195 ? 3.463 -16.469 -11.258 1 97.75 195 LEU A O 1
ATOM 1507 N N . VAL A 1 196 ? 4.848 -17.422 -9.734 1 98.44 196 VAL A N 1
ATOM 1508 C CA . VAL A 1 196 ? 5.992 -17.375 -10.641 1 98.44 196 VAL A CA 1
ATOM 1509 C C . VAL A 1 196 ? 6.25 -18.766 -11.227 1 98.44 196 VAL A C 1
ATOM 1511 O O . VAL A 1 196 ? 6.562 -18.906 -12.414 1 98.44 196 VAL A O 1
ATOM 1514 N N . GLU A 1 197 ? 6.098 -19.766 -10.477 1 97.75 197 GLU A N 1
ATOM 1515 C CA . GLU A 1 197 ? 6.547 -21.109 -10.859 1 97.75 197 GLU A CA 1
ATOM 1516 C C . GLU A 1 197 ? 5.574 -21.75 -11.836 1 97.75 197 GLU A C 1
ATOM 1518 O O . GLU A 1 197 ? 4.367 -21.516 -11.773 1 97.75 197 GLU A O 1
ATOM 1523 N N . PRO A 1 198 ? 6.082 -22.578 -12.688 1 94.75 198 PRO A N 1
ATOM 1524 C CA . PRO A 1 198 ? 5.199 -23.344 -13.57 1 94.75 198 PRO A CA 1
ATOM 1525 C C . PRO A 1 198 ? 4.262 -24.281 -12.812 1 94.75 198 PRO A C 1
ATOM 1527 O O . PRO A 1 198 ? 4.629 -24.797 -11.758 1 94.75 198 PRO A O 1
ATOM 1530 N N . PRO A 1 199 ? 3.01 -24.297 -13.367 1 84.44 199 PRO A N 1
ATOM 1531 C CA . PRO A 1 199 ? 2.109 -25.266 -12.719 1 84.44 199 PRO A CA 1
ATOM 1532 C C . PRO A 1 199 ? 2.639 -26.688 -12.766 1 84.44 199 PRO A C 1
ATOM 1534 O O . PRO A 1 199 ? 3.357 -27.062 -13.695 1 84.44 199 PRO A O 1
ATOM 1537 N N . GLU A 1 200 ? 2.566 -27.453 -11.719 1 71.75 200 GLU A N 1
ATOM 1538 C CA . GLU A 1 200 ? 2.963 -28.859 -11.727 1 71.75 200 GLU A CA 1
ATOM 1539 C C . GLU A 1 200 ? 2.131 -29.656 -12.719 1 71.75 200 GLU A C 1
ATOM 1541 O O . GLU A 1 200 ? 0.98 -29.312 -13 1 71.75 200 GLU A O 1
ATOM 1546 N N . MET B 1 1 ? -42.281 27.766 -7.582 1 36.66 1 MET B N 1
ATOM 1547 C CA . MET B 1 1 ? -42.188 26.438 -7 1 36.66 1 MET B CA 1
ATOM 1548 C C . MET B 1 1 ? -40.906 26.266 -6.211 1 36.66 1 MET B C 1
ATOM 1550 O O . MET B 1 1 ? -39.812 26.594 -6.707 1 36.66 1 MET B O 1
ATOM 1554 N N . ALA B 1 2 ? -40.875 26.469 -4.871 1 42.16 2 ALA B N 1
ATOM 1555 C CA . ALA B 1 2 ? -39.688 26.5 -4.012 1 42.16 2 ALA B CA 1
ATOM 1556 C C . ALA B 1 2 ? -38.844 25.25 -4.215 1 42.16 2 ALA B C 1
ATOM 1558 O O . ALA B 1 2 ? -39.344 24.125 -4.168 1 42.16 2 ALA B O 1
ATOM 1559 N N . GLY B 1 3 ? -37.875 25.172 -5.059 1 44.31 3 GLY B N 1
ATOM 1560 C CA . GLY B 1 3 ? -37.062 24 -5.391 1 44.31 3 GLY B CA 1
ATOM 1561 C C . GLY B 1 3 ? -36.812 23.109 -4.199 1 44.31 3 GLY B C 1
ATOM 1562 O O . GLY B 1 3 ? -36.656 23.578 -3.074 1 44.31 3 GLY B O 1
ATOM 1563 N N . SER B 1 4 ? -37.375 21.922 -4.066 1 49.34 4 SER B N 1
ATOM 1564 C CA . SER B 1 4 ? -37.25 20.906 -3.029 1 49.34 4 SER B CA 1
ATOM 1565 C C . SER B 1 4 ? -35.844 20.812 -2.514 1 49.34 4 SER B C 1
ATOM 1567 O O . SER B 1 4 ? -34.938 20.312 -3.209 1 49.34 4 SER B O 1
ATOM 1569 N N . GLN B 1 5 ? -35.188 21.672 -1.8 1 50.47 5 GLN B N 1
ATOM 1570 C CA . GLN B 1 5 ? -33.844 21.766 -1.234 1 50.47 5 GLN B CA 1
ATOM 1571 C C . GLN B 1 5 ? -33.469 20.484 -0.491 1 50.47 5 GLN B C 1
ATOM 1573 O O . GLN B 1 5 ? -34.25 20 0.343 1 50.47 5 GLN B O 1
ATOM 1578 N N . LYS B 1 6 ? -32.938 19.484 -1.15 1 56.19 6 LYS B N 1
ATOM 1579 C CA . LYS B 1 6 ? -32.438 18.312 -0.427 1 56.19 6 LYS B CA 1
ATOM 1580 C C . LYS B 1 6 ? -32.062 18.688 1.007 1 56.19 6 LYS B C 1
ATOM 1582 O O . LYS B 1 6 ? -31.359 19.672 1.24 1 56.19 6 LYS B O 1
ATOM 1587 N N . PRO B 1 7 ? -32.875 18.172 2.02 1 62.97 7 PRO B N 1
ATOM 1588 C CA . PRO B 1 7 ? -32.562 18.484 3.414 1 62.97 7 PRO B CA 1
ATOM 1589 C C . PRO B 1 7 ? -31.047 18.453 3.703 1 62.97 7 PRO B C 1
ATOM 1591 O O . PRO B 1 7 ? -30.312 17.688 3.078 1 62.97 7 PRO B O 1
ATOM 1594 N N . ALA B 1 8 ? -30.594 19.422 4.324 1 74.25 8 ALA B N 1
ATOM 1595 C CA . ALA B 1 8 ? -29.188 19.578 4.691 1 74.25 8 ALA B CA 1
ATOM 1596 C C . ALA B 1 8 ? -28.688 18.359 5.461 1 74.25 8 ALA B C 1
ATOM 1598 O O . ALA B 1 8 ? -29.422 17.781 6.266 1 74.25 8 ALA B O 1
ATOM 1599 N N . LEU B 1 9 ? -27.609 17.625 5.094 1 82.81 9 LEU B N 1
ATOM 1600 C CA . LEU B 1 9 ? -26.969 16.516 5.789 1 82.81 9 LEU B CA 1
ATOM 1601 C C . LEU B 1 9 ? -26.688 16.891 7.246 1 82.81 9 LEU B C 1
ATOM 1603 O O . LEU B 1 9 ? -26.281 18.016 7.539 1 82.81 9 LEU B O 1
ATOM 1607 N N . PRO B 1 10 ? -27.109 15.992 8.133 1 93 10 PRO B N 1
ATOM 1608 C CA . PRO B 1 10 ? -26.656 16.25 9.5 1 93 10 PRO B CA 1
ATOM 1609 C C . PRO B 1 10 ? -25.188 16.625 9.586 1 93 10 PRO B C 1
ATOM 1611 O O . PRO B 1 10 ? -24.375 16.125 8.805 1 93 10 PRO B O 1
ATOM 1614 N N . HIS B 1 11 ? -24.828 17.547 10.508 1 95.12 11 HIS B N 1
ATOM 1615 C CA . HIS B 1 11 ? -23.469 18.062 10.648 1 95.12 11 HIS B CA 1
ATOM 1616 C C . HIS B 1 11 ? -22.453 16.938 10.773 1 95.12 11 HIS B C 1
ATOM 1618 O O . HIS B 1 11 ? -21.391 16.984 10.133 1 95.12 11 HIS B O 1
ATOM 1624 N N . LYS B 1 12 ? -22.797 15.953 11.562 1 96.88 12 LYS B N 1
ATOM 1625 C CA . LYS B 1 12 ? -21.875 14.836 11.742 1 96.88 12 LYS B CA 1
ATOM 1626 C C . LYS B 1 12 ? -21.578 14.148 10.406 1 96.88 12 LYS B C 1
ATOM 1628 O O . LYS B 1 12 ? -20.422 13.844 10.109 1 96.88 12 LYS B O 1
ATOM 1633 N N . GLU B 1 13 ? -22.594 13.93 9.625 1 97.12 13 GLU B N 1
ATOM 1634 C CA . GLU B 1 13 ? -22.438 13.273 8.328 1 97.12 13 GLU B CA 1
ATOM 1635 C C . GLU B 1 13 ? -21.641 14.164 7.363 1 97.12 13 GLU B C 1
ATOM 1637 O O . GLU B 1 13 ? -20.781 13.672 6.629 1 97.12 13 GLU B O 1
ATOM 1642 N N . ALA B 1 14 ? -21.922 15.398 7.348 1 97.56 14 ALA B N 1
ATOM 1643 C CA . ALA B 1 14 ? -21.188 16.344 6.504 1 97.56 14 ALA B CA 1
ATOM 1644 C C . ALA B 1 14 ? -19.703 16.328 6.844 1 97.56 14 ALA B C 1
ATOM 1646 O O . ALA B 1 14 ? -18.859 16.359 5.945 1 97.56 14 ALA B O 1
ATOM 1647 N N . LEU B 1 15 ? -19.422 16.281 8.117 1 97.94 15 LEU B N 1
ATOM 1648 C CA . LEU B 1 15 ? -18.031 16.25 8.578 1 97.94 15 LEU B CA 1
ATOM 1649 C C . LEU B 1 15 ? -17.344 14.969 8.141 1 97.94 15 LEU B C 1
ATOM 1651 O O . LEU B 1 15 ? -16.219 15.008 7.629 1 97.94 15 LEU B O 1
ATOM 1655 N N . LEU B 1 16 ? -18.031 13.875 8.281 1 98.19 16 LEU B N 1
ATOM 1656 C CA . LEU B 1 16 ? -17.438 12.586 7.93 1 98.19 16 LEU B CA 1
ATOM 1657 C C . LEU B 1 16 ? -17.188 12.5 6.426 1 98.19 16 LEU B C 1
ATOM 1659 O O . LEU B 1 16 ? -16.156 11.984 5.992 1 98.19 16 LEU B O 1
ATOM 1663 N N . ARG B 1 17 ? -18.109 12.992 5.605 1 97.69 17 ARG B N 1
ATOM 1664 C CA . ARG B 1 17 ? -17.938 13 4.156 1 97.69 17 ARG B CA 1
ATOM 1665 C C . ARG B 1 17 ? -16.766 13.891 3.748 1 97.69 17 ARG B C 1
ATOM 1667 O O . ARG B 1 17 ? -15.938 13.492 2.928 1 97.69 17 ARG B O 1
ATOM 1674 N N . SER B 1 18 ? -16.719 15.055 4.355 1 97.94 18 SER B N 1
ATOM 1675 C CA . SER B 1 18 ? -15.633 15.984 4.082 1 97.94 18 SER B CA 1
ATOM 1676 C C . SER B 1 18 ? -14.289 15.422 4.535 1 97.94 18 SER B C 1
ATOM 1678 O O . SER B 1 18 ? -13.297 15.523 3.816 1 97.94 18 SER B O 1
ATOM 1680 N N . GLY B 1 19 ? -14.281 14.82 5.746 1 97.94 19 GLY B N 1
ATOM 1681 C CA . GLY B 1 19 ? -13.07 14.195 6.246 1 97.94 19 GLY B CA 1
ATOM 1682 C C . GLY B 1 19 ? -12.547 13.102 5.336 1 97.94 19 GLY B C 1
ATOM 1683 O O . GLY B 1 19 ? -11.344 13.039 5.066 1 97.94 19 GLY B O 1
ATOM 1684 N N . THR B 1 20 ? -13.438 12.273 4.863 1 97.94 20 THR B N 1
ATOM 1685 C CA . THR B 1 20 ? -13.047 11.203 3.951 1 97.94 20 THR B CA 1
ATOM 1686 C C . THR B 1 20 ? -12.391 11.773 2.699 1 97.94 20 THR B C 1
ATOM 1688 O O . THR B 1 20 ? -11.305 11.336 2.305 1 97.94 20 THR B O 1
ATOM 1691 N N . LYS B 1 21 ? -13.008 12.734 2.133 1 97.19 21 LYS B N 1
ATOM 1692 C CA . LYS B 1 21 ? -12.484 13.391 0.936 1 97.19 21 LYS B CA 1
ATOM 1693 C C . LYS B 1 21 ? -11.102 13.977 1.191 1 97.19 21 LYS B C 1
ATOM 1695 O O . LYS B 1 21 ? -10.164 13.727 0.433 1 97.19 21 LYS B O 1
ATOM 1700 N N . LEU B 1 22 ? -10.945 14.727 2.27 1 96.56 22 LEU B N 1
ATOM 1701 C CA . LEU B 1 22 ? -9.703 15.445 2.547 1 96.56 22 LEU B CA 1
ATOM 1702 C C . LEU B 1 22 ? -8.602 14.477 2.971 1 96.56 22 LEU B C 1
ATOM 1704 O O . LEU B 1 22 ? -7.43 14.703 2.672 1 96.56 22 LEU B O 1
ATOM 1708 N N . PHE B 1 23 ? -8.977 13.367 3.662 1 96.56 23 PHE B N 1
ATOM 1709 C CA . PHE B 1 23 ? -7.98 12.359 4.012 1 96.56 23 PHE B CA 1
ATOM 1710 C C . PHE B 1 23 ? -7.461 11.648 2.766 1 96.56 23 PHE B C 1
ATOM 1712 O O . PHE B 1 23 ? -6.285 11.289 2.693 1 96.56 23 PHE B O 1
ATOM 1719 N N . TYR B 1 24 ? -8.297 11.43 1.775 1 96.12 24 TYR B N 1
ATOM 1720 C CA . TYR B 1 24 ? -7.816 10.883 0.51 1 96.12 24 TYR B CA 1
ATOM 1721 C C . TYR B 1 24 ? -6.875 11.867 -0.182 1 96.12 24 TYR B C 1
ATOM 1723 O O . TYR B 1 24 ? -5.82 11.469 -0.683 1 96.12 24 TYR B O 1
ATOM 1731 N N . ASP B 1 25 ? -7.203 13.109 -0.145 1 92.88 25 ASP B N 1
ATOM 1732 C CA . ASP B 1 25 ? -6.492 14.117 -0.925 1 92.88 25 ASP B CA 1
ATOM 1733 C C . ASP B 1 25 ? -5.145 14.453 -0.285 1 92.88 25 ASP B C 1
ATOM 1735 O O . ASP B 1 25 ? -4.145 14.617 -0.983 1 92.88 25 ASP B O 1
ATOM 1739 N N . ASN B 1 26 ? -5.168 14.5 1.131 1 90.25 26 ASN B N 1
ATOM 1740 C CA . ASN B 1 26 ? -4.023 15.141 1.774 1 90.25 26 ASN B CA 1
ATOM 1741 C C . ASN B 1 26 ? -3.385 14.227 2.814 1 90.25 26 ASN B C 1
ATOM 1743 O O . ASN B 1 26 ? -2.307 14.523 3.334 1 90.25 26 ASN B O 1
ATOM 1747 N N . GLY B 1 27 ? -4.062 13.094 3.092 1 91.88 27 GLY B N 1
ATOM 1748 C CA . GLY B 1 27 ? -3.617 12.289 4.215 1 91.88 27 GLY B CA 1
ATOM 1749 C C . GLY B 1 27 ? -4.078 12.828 5.555 1 91.88 27 GLY B C 1
ATOM 1750 O O . GLY B 1 27 ? -4.668 13.906 5.629 1 91.88 27 GLY B O 1
ATOM 1751 N N . PHE B 1 28 ? -3.811 12.078 6.598 1 93.75 28 PHE B N 1
ATOM 1752 C CA . PHE B 1 28 ? -4.219 12.453 7.945 1 93.75 28 PHE B CA 1
ATOM 1753 C C . PHE B 1 28 ? -3.441 13.672 8.43 1 93.75 28 PHE B C 1
ATOM 1755 O O . PHE B 1 28 ? -4.035 14.641 8.914 1 93.75 28 PHE B O 1
ATOM 1762 N N . HIS B 1 29 ? -2.17 13.617 8.219 1 89.38 29 HIS B N 1
ATOM 1763 C CA . HIS B 1 29 ? -1.326 14.703 8.703 1 89.38 29 HIS B CA 1
ATOM 1764 C C . HIS B 1 29 ? -1.551 15.977 7.902 1 89.38 29 HIS B C 1
ATOM 1766 O O . HIS B 1 29 ? -1.466 17.078 8.445 1 89.38 29 HIS B O 1
ATOM 1772 N N . GLY B 1 30 ? -1.907 15.781 6.68 1 89.56 30 GLY B N 1
ATOM 1773 C CA . GLY B 1 30 ? -2.068 16.938 5.805 1 89.56 30 GLY B CA 1
ATOM 1774 C C . GLY B 1 30 ? -3.439 17.578 5.906 1 89.56 30 GLY B C 1
ATOM 1775 O O . GLY B 1 30 ? -3.703 18.594 5.258 1 89.56 30 GLY B O 1
ATOM 1776 N N . THR B 1 31 ? -4.297 17.016 6.691 1 94.69 31 THR B N 1
ATOM 1777 C CA . THR B 1 31 ? -5.652 17.531 6.852 1 94.69 31 THR B CA 1
ATOM 1778 C C . THR B 1 31 ? -5.832 18.172 8.227 1 94.69 31 THR B C 1
ATOM 1780 O O . THR B 1 31 ? -5.543 17.547 9.25 1 94.69 31 THR B O 1
ATOM 1783 N N . THR B 1 32 ? -6.32 19.422 8.242 1 95.44 32 THR B N 1
ATOM 1784 C CA . THR B 1 32 ? -6.59 20.094 9.508 1 95.44 32 THR B CA 1
ATOM 1785 C C . THR B 1 32 ? -8.086 20.125 9.805 1 95.44 32 THR B C 1
ATOM 1787 O O . THR B 1 32 ? -8.906 19.969 8.898 1 95.44 32 THR B O 1
ATOM 1790 N N . VAL B 1 33 ? -8.352 20.297 11.062 1 97.5 33 VAL B N 1
ATOM 1791 C CA . VAL B 1 33 ? -9.75 20.422 11.461 1 97.5 33 VAL B CA 1
ATOM 1792 C C . VAL B 1 33 ? -10.375 21.641 10.773 1 97.5 33 VAL B C 1
ATOM 1794 O O . VAL B 1 33 ? -11.5 21.578 10.281 1 97.5 33 VAL B O 1
ATOM 1797 N N . ASP B 1 34 ? -9.633 22.703 10.648 1 97.44 34 ASP B N 1
ATOM 1798 C CA . ASP B 1 34 ? -10.117 23.922 10 1 97.44 34 ASP B CA 1
ATOM 1799 C C . ASP B 1 34 ? -10.484 23.656 8.539 1 97.44 34 ASP B C 1
ATOM 1801 O O . ASP B 1 34 ? -11.5 24.156 8.047 1 97.44 34 ASP B O 1
ATOM 1805 N N . ALA B 1 35 ? -9.68 22.922 7.848 1 97.12 35 ALA B N 1
ATOM 1806 C CA . ALA B 1 35 ? -9.961 22.578 6.453 1 97.12 35 ALA B CA 1
ATOM 1807 C C . ALA B 1 35 ? -11.242 21.766 6.328 1 97.12 35 ALA B C 1
ATOM 1809 O O . ALA B 1 35 ? -12.031 21.969 5.406 1 97.12 35 ALA B O 1
ATOM 1810 N N . VAL B 1 36 ? -11.453 20.828 7.246 1 98.12 36 VAL B N 1
ATOM 1811 C CA . VAL B 1 36 ? -12.648 19.984 7.242 1 98.12 36 VAL B CA 1
ATOM 1812 C C . VAL B 1 36 ? -13.883 20.844 7.484 1 98.12 36 VAL B C 1
ATOM 1814 O O . VAL B 1 36 ? -14.891 20.703 6.785 1 98.12 36 VAL B O 1
ATOM 1817 N N . LEU B 1 37 ? -13.758 21.75 8.445 1 97.81 37 LEU B N 1
ATOM 1818 C CA . LEU B 1 37 ? -14.859 22.641 8.781 1 97.81 37 LEU B CA 1
ATOM 1819 C C . LEU B 1 37 ? -15.227 23.516 7.59 1 97.81 37 LEU B C 1
ATOM 1821 O O . LEU B 1 37 ? -16.406 23.656 7.258 1 97.81 37 LEU B O 1
ATOM 1825 N N . ALA B 1 38 ? -14.25 24.062 6.984 1 97.81 38 ALA B N 1
ATOM 1826 C CA . ALA B 1 38 ? -14.453 24.938 5.836 1 97.81 38 ALA B CA 1
ATOM 1827 C C . ALA B 1 38 ? -15.109 24.188 4.68 1 97.81 38 ALA B C 1
ATOM 1829 O O . ALA B 1 38 ? -16.031 24.688 4.047 1 97.81 38 ALA B O 1
ATOM 1830 N N . ASP B 1 39 ? -14.672 23 4.461 1 97.62 39 ASP B N 1
ATOM 1831 C CA . ASP B 1 39 ? -15.195 22.203 3.363 1 97.62 39 ASP B CA 1
ATOM 1832 C C . ASP B 1 39 ? -16.625 21.75 3.648 1 97.62 39 ASP B C 1
ATOM 1834 O O . ASP B 1 39 ? -17.469 21.75 2.754 1 97.62 39 ASP B O 1
ATOM 1838 N N . ALA B 1 40 ? -16.891 21.328 4.875 1 97.31 40 ALA B N 1
ATOM 1839 C CA . ALA B 1 40 ? -18.188 20.781 5.262 1 97.31 40 ALA B CA 1
ATOM 1840 C C . ALA B 1 40 ? -19.219 21.891 5.461 1 97.31 40 ALA B C 1
ATOM 1842 O O . ALA B 1 40 ? -20.422 21.625 5.484 1 97.31 40 ALA B O 1
ATOM 1843 N N . GLY B 1 41 ? -18.75 23.078 5.695 1 97 41 GLY B N 1
ATOM 1844 C CA . GLY B 1 41 ? -19.641 24.172 6.02 1 97 41 GLY B CA 1
ATOM 1845 C C . GLY B 1 41 ? -20.312 24.016 7.375 1 97 41 GLY B C 1
ATOM 1846 O O . GLY B 1 41 ? -21.516 24.266 7.52 1 97 41 GLY B O 1
ATOM 1847 N N . VAL B 1 42 ? -19.656 23.453 8.281 1 95.5 42 VAL B N 1
ATOM 1848 C CA . VAL B 1 42 ? -20.156 23.156 9.625 1 95.5 42 VAL B CA 1
ATOM 1849 C C . VAL B 1 42 ? -19.438 24.031 10.648 1 95.5 42 VAL B C 1
ATOM 1851 O O . VAL B 1 42 ? -18.234 24.25 10.555 1 95.5 42 VAL B O 1
ATOM 1854 N N . PRO B 1 43 ? -20.188 24.609 11.562 1 94.56 43 PRO B N 1
ATOM 1855 C CA . PRO B 1 43 ? -19.562 25.406 12.609 1 94.56 43 PRO B CA 1
ATOM 1856 C C . PRO B 1 43 ? -18.562 24.609 13.445 1 94.56 43 PRO B C 1
ATOM 1858 O O . PRO B 1 43 ? -18.781 23.422 13.695 1 94.56 43 PRO B O 1
ATOM 1861 N N . LYS B 1 44 ? -17.531 25.328 13.961 1 94.69 44 LYS B N 1
ATOM 1862 C CA . LYS B 1 44 ? -16.453 24.734 14.758 1 94.69 44 LYS B CA 1
ATOM 1863 C C . LYS B 1 44 ? -17.016 24.016 15.977 1 94.69 44 LYS B C 1
ATOM 1865 O O . LYS B 1 44 ? -16.562 22.906 16.328 1 94.69 44 LYS B O 1
ATOM 1870 N N . GLY B 1 45 ? -18 24.625 16.641 1 95.06 45 GLY B N 1
ATOM 1871 C CA . GLY B 1 45 ? -18.594 24.031 17.828 1 95.06 45 GLY B CA 1
ATOM 1872 C C . GLY B 1 45 ? -19.203 22.672 17.562 1 95.06 45 GLY B C 1
ATOM 1873 O O . GLY B 1 45 ? -19.141 21.797 18.438 1 95.06 45 GLY B O 1
ATOM 1874 N N . SER B 1 46 ? -19.703 22.484 16.484 1 94.31 46 SER B N 1
ATOM 1875 C CA . SER B 1 46 ? -20.312 21.219 16.109 1 94.31 46 SER B CA 1
ATOM 1876 C C . SER B 1 46 ? -19.266 20.109 16 1 94.31 46 SER B C 1
ATOM 1878 O O . SER B 1 46 ? -19.5 18.984 16.438 1 94.31 46 SER B O 1
ATOM 1880 N N . PHE B 1 47 ? -18.078 20.359 15.438 1 96.69 47 PHE B N 1
ATOM 1881 C CA . PHE B 1 47 ? -17 19.375 15.352 1 96.69 47 PHE B CA 1
ATOM 1882 C C . PHE B 1 47 ? -16.609 18.875 16.734 1 96.69 47 PHE B C 1
ATOM 1884 O O . PHE B 1 47 ? -16.516 17.672 16.969 1 96.69 47 PHE B O 1
ATOM 1891 N N . TYR B 1 48 ? -16.438 19.781 17.625 1 95.75 48 TYR B N 1
ATOM 1892 C CA . TYR B 1 48 ? -15.93 19.406 18.938 1 95.75 48 TYR B CA 1
ATOM 1893 C C . TYR B 1 48 ? -17.016 18.75 19.781 1 95.75 48 TYR B C 1
ATOM 1895 O O . TYR B 1 48 ? -16.719 17.969 20.688 1 95.75 48 TYR B O 1
ATOM 1903 N N . HIS B 1 49 ? -18.266 19.109 19.469 1 95.81 49 HIS B N 1
ATOM 19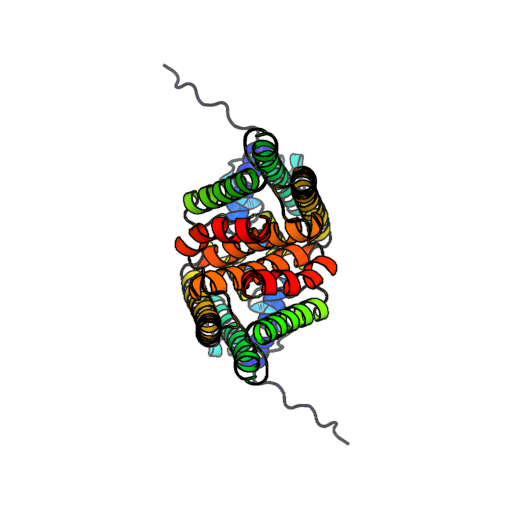04 C CA . HIS B 1 49 ? -19.375 18.406 20.094 1 95.81 49 HIS B CA 1
ATOM 1905 C C . HIS B 1 49 ? -19.406 16.938 19.672 1 95.81 49 HIS B C 1
ATOM 1907 O O . HIS B 1 49 ? -19.578 16.047 20.516 1 95.81 49 HIS B O 1
ATOM 1913 N N . HIS B 1 50 ? -19.094 16.641 18.469 1 96.38 50 HIS B N 1
ATOM 1914 C CA . HIS B 1 50 ? -19.219 15.289 17.953 1 96.38 50 HIS B CA 1
ATOM 1915 C C . HIS B 1 50 ? -17.922 14.508 18.141 1 96.38 50 HIS B C 1
ATOM 1917 O O . HIS B 1 50 ? -17.953 13.305 18.422 1 96.38 50 HIS B O 1
ATOM 1923 N N . PHE B 1 51 ? -16.609 14.961 18 1 96.62 51 PHE B N 1
ATOM 1924 C CA . PHE B 1 51 ? -15.383 14.18 17.938 1 96.62 51 PHE B CA 1
ATOM 1925 C C . PHE B 1 51 ? -14.367 14.695 18.953 1 96.62 51 PHE B C 1
ATOM 1927 O O . PHE B 1 51 ? -13.516 13.938 19.422 1 96.62 51 PHE B O 1
ATOM 1934 N N . GLY B 1 52 ? -14.391 15.898 19.266 1 93.94 52 GLY B N 1
ATOM 1935 C CA . GLY B 1 52 ? -13.562 16.469 20.312 1 93.94 52 GLY B CA 1
ATOM 1936 C C . GLY B 1 52 ? -12.117 16.656 19.891 1 93.94 52 GLY B C 1
ATOM 1937 O O . GLY B 1 52 ? -11.414 17.516 20.438 1 93.94 52 GLY B O 1
ATOM 1938 N N . SER B 1 53 ? -11.609 15.758 18.953 1 96.25 53 SER B N 1
ATOM 1939 C CA . SER B 1 53 ? -10.242 15.891 18.469 1 96.25 53 SER B CA 1
ATOM 1940 C C . SER B 1 53 ? -10.102 15.352 17.047 1 96.25 53 SER B C 1
ATOM 1942 O O . SER B 1 53 ? -10.977 14.625 16.578 1 96.25 53 SER B O 1
ATOM 1944 N N . LYS B 1 54 ? -9.039 15.695 16.422 1 96 54 LYS B N 1
ATOM 1945 C CA . LYS 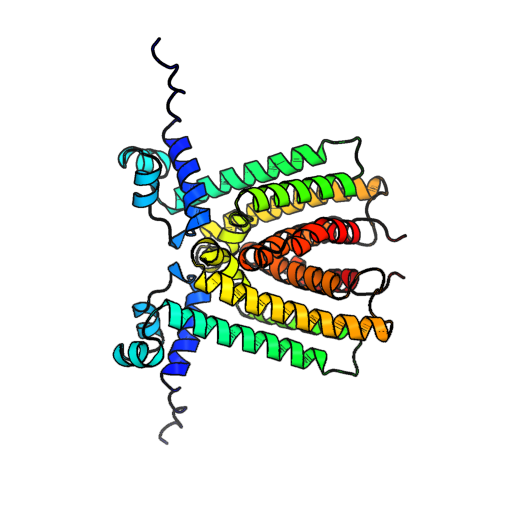B 1 54 ? -8.766 15.195 15.07 1 96 54 LYS B CA 1
ATOM 1946 C C . LYS B 1 54 ? -8.586 13.68 15.07 1 96 54 LYS B C 1
ATOM 1948 O O . LYS B 1 54 ? -9.008 13 14.133 1 96 54 LYS B O 1
ATOM 1953 N N . ASP B 1 55 ? -7.895 13.141 16.109 1 96.88 55 ASP B N 1
ATOM 1954 C CA . ASP B 1 55 ? -7.672 11.703 16.188 1 96.88 55 ASP B CA 1
ATOM 1955 C C . ASP B 1 55 ? -9 10.945 16.25 1 96.88 55 ASP B C 1
ATOM 1957 O O . ASP B 1 55 ? -9.211 9.992 15.508 1 96.88 55 ASP B O 1
ATOM 1961 N N . VAL B 1 56 ? -9.836 11.367 17.109 1 97.88 56 VAL B N 1
ATOM 1962 C CA . VAL B 1 56 ? -11.141 10.734 17.25 1 97.88 56 VAL B CA 1
ATOM 1963 C C . VAL B 1 56 ? -11.914 10.852 15.945 1 97.88 56 VAL B C 1
ATOM 1965 O O . VAL B 1 56 ? -12.57 9.898 15.516 1 97.88 56 VAL B O 1
ATOM 1968 N N . PHE B 1 57 ? -11.852 12.039 15.352 1 98.25 57 PHE B N 1
ATOM 1969 C CA . PHE B 1 57 ? -12.492 12.273 14.062 1 98.25 57 PHE B CA 1
ATOM 1970 C C . PHE B 1 57 ? -11.93 11.328 13.008 1 98.25 57 PHE B C 1
ATOM 1972 O O . PHE B 1 57 ? -12.688 10.68 12.273 1 98.25 57 PHE B O 1
ATOM 1979 N N . GLY B 1 58 ? -10.594 11.18 12.906 1 98.25 58 GLY B N 1
ATOM 1980 C CA . GLY B 1 58 ? -9.953 10.273 11.969 1 98.25 58 GLY B CA 1
ATOM 1981 C C . GLY B 1 58 ? -10.359 8.82 12.18 1 98.25 58 GLY B C 1
ATOM 1982 O O . GLY B 1 58 ? -10.578 8.094 11.211 1 98.25 58 GLY B O 1
ATOM 1983 N N . GLN B 1 59 ? -10.438 8.422 13.414 1 98.44 59 GLN B N 1
ATOM 1984 C CA . GLN B 1 59 ? -10.875 7.066 13.734 1 98.44 59 GLN B CA 1
ATOM 1985 C C . GLN B 1 59 ? -12.297 6.82 13.258 1 98.44 59 GLN B C 1
ATOM 1987 O O . GLN B 1 59 ? -12.609 5.738 12.75 1 98.44 59 GLN B O 1
ATOM 1992 N N . ALA B 1 60 ? -13.109 7.836 13.43 1 98.56 60 ALA B N 1
ATOM 1993 C CA . ALA B 1 60 ? -14.492 7.711 12.992 1 98.56 60 ALA B CA 1
ATOM 1994 C C . ALA B 1 60 ? -14.586 7.578 11.477 1 98.56 60 ALA B C 1
ATOM 1996 O O . ALA B 1 60 ? -15.391 6.797 10.961 1 98.56 60 ALA B O 1
ATOM 1997 N N . VAL B 1 61 ? -13.828 8.328 10.766 1 98.62 61 VAL B N 1
ATOM 1998 C CA . VAL B 1 61 ? -13.789 8.242 9.312 1 98.62 61 VAL B CA 1
ATOM 1999 C C . VAL B 1 61 ? -13.328 6.848 8.891 1 98.62 61 VAL B C 1
ATOM 2001 O O . VAL B 1 61 ? -13.922 6.234 8 1 98.62 61 VAL B O 1
ATOM 2004 N N . LEU B 1 62 ? -12.328 6.312 9.555 1 98.31 62 LEU B N 1
ATOM 2005 C CA . LEU B 1 62 ? -11.805 4.988 9.25 1 98.31 62 LEU B CA 1
ATOM 2006 C C . LEU B 1 62 ? -12.852 3.912 9.539 1 98.31 62 LEU B C 1
ATOM 2008 O O . LEU B 1 62 ? -13.023 2.98 8.75 1 98.31 62 LEU B O 1
ATOM 2012 N N . ASP B 1 63 ? -13.531 4.059 10.648 1 98.5 63 ASP B N 1
ATOM 2013 C CA . ASP B 1 63 ? -14.602 3.119 10.992 1 98.5 63 ASP B CA 1
ATOM 2014 C C . ASP B 1 63 ? -15.656 3.07 9.891 1 98.5 63 ASP B C 1
ATOM 2016 O O . ASP B 1 63 ? -16.078 1.988 9.469 1 98.5 63 ASP B O 1
ATOM 2020 N N . ARG B 1 64 ? -16.031 4.219 9.508 1 98 64 ARG B N 1
ATOM 2021 C CA . ARG B 1 64 ? -17.047 4.309 8.469 1 98 64 ARG B CA 1
ATOM 2022 C C . ARG B 1 64 ? -16.562 3.674 7.172 1 98 64 ARG B C 1
ATOM 2024 O O . ARG B 1 64 ? -17.312 2.957 6.508 1 98 64 ARG B O 1
ATOM 2031 N N . TYR B 1 65 ? -15.391 3.941 6.824 1 98.25 65 TYR B N 1
ATOM 2032 C CA . TYR B 1 65 ? -14.805 3.369 5.617 1 98.25 65 TYR B CA 1
ATOM 2033 C C . TYR B 1 65 ? -14.773 1.848 5.691 1 98.25 65 TYR B C 1
ATOM 2035 O O . TYR B 1 65 ? -15.109 1.163 4.723 1 98.25 65 TYR B O 1
ATOM 2043 N N . MET B 1 66 ? -14.336 1.287 6.805 1 98.12 66 MET B N 1
ATOM 2044 C CA . MET B 1 66 ? -14.219 -0.16 6.957 1 98.12 66 MET B CA 1
ATOM 2045 C C . MET B 1 66 ? -15.586 -0.825 6.969 1 98.12 66 MET B C 1
ATOM 2047 O O . MET B 1 66 ? -15.742 -1.947 6.484 1 98.12 66 MET B O 1
ATOM 2051 N N . GLU B 1 67 ? -16.547 -0.12 7.484 1 97.06 67 GLU B N 1
ATOM 2052 C CA . GLU B 1 67 ? -17.922 -0.62 7.406 1 97.06 67 GLU B CA 1
ATOM 2053 C C . GLU B 1 67 ? -18.391 -0.723 5.957 1 97.06 67 GLU B C 1
ATOM 2055 O O . GLU B 1 67 ? -19.062 -1.691 5.582 1 97.06 67 GLU B O 1
ATOM 2060 N N . PHE B 1 68 ? -18.078 0.266 5.207 1 96.69 68 PHE B N 1
ATOM 2061 C CA . PHE B 1 68 ? -18.406 0.254 3.785 1 96.69 68 PHE B CA 1
ATOM 2062 C C . PHE B 1 68 ? -17.734 -0.926 3.088 1 96.69 68 PHE B C 1
ATOM 2064 O O . PHE B 1 68 ? -18.375 -1.635 2.307 1 96.69 68 PHE B O 1
ATOM 2071 N N . GLN B 1 69 ? -16.5 -1.186 3.369 1 96.44 69 GLN B N 1
ATOM 2072 C CA . GLN B 1 69 ? -15.758 -2.283 2.754 1 96.44 69 GLN B CA 1
ATOM 2073 C C . GLN B 1 69 ? -16.344 -3.635 3.154 1 96.44 69 GLN B C 1
ATOM 2075 O O . GLN B 1 69 ? -16.453 -4.535 2.322 1 96.44 69 GLN B O 1
ATOM 2080 N N . ARG B 1 70 ? -16.672 -3.758 4.406 1 95.88 70 ARG B N 1
ATOM 2081 C CA . ARG B 1 70 ? -17.297 -4.984 4.891 1 95.88 70 ARG B CA 1
ATOM 2082 C C . ARG B 1 70 ? -18.641 -5.23 4.188 1 95.88 70 ARG B C 1
ATOM 2084 O O . ARG B 1 70 ? -18.953 -6.363 3.822 1 95.88 70 ARG B O 1
ATOM 2091 N N . SER B 1 71 ? -19.359 -4.172 4.016 1 97.56 71 SER B N 1
ATOM 2092 C CA . SER B 1 71 ? -20.641 -4.289 3.34 1 97.56 71 SER B CA 1
ATOM 2093 C C . SER B 1 71 ? -20.469 -4.703 1.883 1 97.56 71 SER B C 1
ATOM 2095 O O . SER B 1 71 ? -21.266 -5.473 1.349 1 97.56 71 SER B O 1
ATOM 2097 N N . LEU B 1 72 ? -19.484 -4.16 1.229 1 98 72 LEU B N 1
ATOM 2098 C CA . LEU B 1 72 ? -19.188 -4.531 -0.15 1 98 72 LEU B CA 1
ATOM 2099 C C . LEU B 1 72 ? -18.844 -6.016 -0.251 1 98 72 LEU B C 1
ATOM 2101 O O . LEU B 1 72 ? -19.328 -6.707 -1.147 1 98 72 LEU B O 1
ATOM 2105 N N . LEU B 1 73 ? -18.016 -6.527 0.673 1 98.19 73 LEU B N 1
ATOM 2106 C CA . LEU B 1 73 ? -17.656 -7.941 0.7 1 98.19 73 LEU B CA 1
ATOM 2107 C C . LEU B 1 73 ? -18.875 -8.805 0.981 1 98.19 73 LEU B C 1
ATOM 2109 O O . LEU B 1 73 ? -19.047 -9.859 0.366 1 98.19 73 LEU B O 1
ATOM 2113 N N . ASP B 1 74 ? -19.734 -8.352 1.905 1 97.81 74 ASP B N 1
ATOM 2114 C CA . ASP B 1 74 ? -20.953 -9.07 2.236 1 97.81 74 ASP B CA 1
ATOM 2115 C C . ASP B 1 74 ? -21.859 -9.211 1.013 1 97.81 74 ASP B C 1
ATOM 2117 O O . ASP B 1 74 ? -22.469 -10.266 0.799 1 97.81 74 ASP B O 1
ATOM 2121 N N . LYS B 1 75 ? -21.953 -8.125 0.27 1 98 75 LYS B N 1
ATOM 2122 C CA . LYS B 1 75 ? -22.75 -8.141 -0.949 1 98 75 LYS B CA 1
ATOM 2123 C C . LYS B 1 75 ? -22.297 -9.242 -1.897 1 98 75 LYS B C 1
ATOM 2125 O O . LYS B 1 75 ? -23.125 -9.992 -2.426 1 98 75 LYS B O 1
ATOM 2130 N N . TRP B 1 76 ? -21.078 -9.414 -2.08 1 98.06 76 TRP B N 1
ATOM 2131 C CA . TRP B 1 76 ? -20.547 -10.406 -3.004 1 98.06 76 TRP B CA 1
ATOM 2132 C C . TRP B 1 76 ? -20.578 -11.797 -2.381 1 98.06 76 TRP B C 1
ATOM 2134 O O . TRP B 1 76 ? -20.859 -12.789 -3.062 1 98.06 76 TRP B O 1
ATOM 2144 N N . SER B 1 77 ? -20.266 -11.898 -1.053 1 97.38 77 SER B N 1
ATOM 2145 C CA . SER B 1 77 ? -20.281 -13.18 -0.354 1 97.38 77 SER B CA 1
ATOM 2146 C C . SER B 1 77 ? -21.656 -13.812 -0.379 1 97.38 77 SER B C 1
ATOM 2148 O O . SER B 1 77 ? -21.797 -15.031 -0.317 1 97.38 77 SER B O 1
ATOM 2150 N N . SER B 1 78 ? -22.703 -13.031 -0.505 1 97.06 78 SER B N 1
ATOM 2151 C CA . SER B 1 78 ? -24.094 -13.492 -0.408 1 97.06 78 SER B CA 1
ATOM 2152 C C . SER B 1 78 ? -24.594 -14.016 -1.75 1 97.06 78 SER B C 1
ATOM 2154 O O . SER B 1 78 ? -25.672 -14.602 -1.827 1 97.06 78 SER B O 1
ATOM 2156 N N . LYS B 1 79 ? -23.828 -13.82 -2.811 1 97.12 79 LYS B N 1
ATOM 2157 C CA . LYS B 1 79 ? -24.234 -14.281 -4.137 1 97.12 79 LYS B CA 1
ATOM 2158 C C . LYS B 1 79 ? -24 -15.773 -4.301 1 97.12 79 LYS B C 1
ATOM 2160 O O . LYS B 1 79 ? -23.094 -16.188 -5.031 1 97.12 79 LYS B O 1
ATOM 2165 N N . LYS B 1 80 ? -24.906 -16.578 -3.857 1 93.19 80 LYS B N 1
ATOM 2166 C CA . LYS B 1 80 ? -24.734 -18.016 -3.758 1 93.19 80 LYS B CA 1
ATOM 2167 C C . LYS B 1 80 ? -24.766 -18.672 -5.137 1 93.19 80 LYS B C 1
ATOM 2169 O O . LYS B 1 80 ? -24.375 -19.844 -5.289 1 93.19 80 LYS B O 1
ATOM 2174 N N . ASN B 1 81 ? -25.156 -17.922 -6.117 1 96.5 81 ASN B N 1
ATOM 2175 C CA . ASN B 1 81 ? -25.219 -18.469 -7.473 1 96.5 81 ASN B CA 1
ATOM 2176 C C . ASN B 1 81 ? -23.875 -18.359 -8.18 1 96.5 81 ASN B C 1
ATOM 2178 O O . ASN B 1 81 ? -23.719 -18.844 -9.305 1 96.5 81 ASN B O 1
ATOM 2182 N N . LEU B 1 82 ? -22.922 -17.766 -7.594 1 98.06 82 LEU B N 1
ATOM 2183 C CA . LEU B 1 82 ? -21.578 -17.609 -8.156 1 98.06 82 LEU B CA 1
ATOM 2184 C C . LEU B 1 82 ? -20.578 -18.484 -7.414 1 98.06 82 LEU B C 1
ATOM 2186 O O . LEU B 1 82 ? -20.734 -18.734 -6.219 1 98.06 82 LEU B O 1
ATOM 2190 N N . SER B 1 83 ? -19.531 -18.938 -8.141 1 98.38 83 SER B N 1
ATOM 2191 C CA . SER B 1 83 ? -18.422 -19.625 -7.488 1 98.38 83 SER B CA 1
ATOM 2192 C C . SER B 1 83 ? -17.672 -18.688 -6.551 1 98.38 83 SER B C 1
ATOM 2194 O O . SER B 1 83 ? -17.797 -17.469 -6.664 1 98.38 83 SER B O 1
ATOM 2196 N N . THR B 1 84 ? -16.953 -19.266 -5.609 1 98.62 84 THR B N 1
ATOM 2197 C CA . THR B 1 84 ? -16.188 -18.453 -4.68 1 98.62 84 THR B CA 1
ATOM 2198 C C . THR B 1 84 ? -15.188 -17.578 -5.43 1 98.62 84 THR B C 1
ATOM 2200 O O . THR B 1 84 ? -15.086 -16.375 -5.168 1 98.62 84 THR B O 1
ATOM 2203 N N . PRO B 1 85 ? -14.445 -18.109 -6.508 1 98.44 85 PRO B N 1
ATOM 2204 C CA . PRO B 1 85 ? -13.555 -17.234 -7.277 1 98.44 85 PRO B CA 1
ATOM 2205 C C . PRO B 1 85 ? -14.297 -16.109 -7.98 1 98.44 85 PRO B C 1
ATOM 2207 O O . PRO B 1 85 ? -13.797 -14.977 -8.031 1 98.44 85 PRO B O 1
ATOM 2210 N N . ASP B 1 86 ? -15.492 -16.344 -8.445 1 98.44 86 ASP B N 1
ATOM 2211 C CA . ASP B 1 86 ? -16.281 -15.312 -9.117 1 98.44 86 ASP B CA 1
ATOM 2212 C C . ASP B 1 86 ? -16.703 -14.227 -8.133 1 98.44 86 ASP B C 1
ATOM 2214 O O . ASP B 1 86 ? -16.734 -13.047 -8.477 1 98.44 86 ASP B O 1
ATOM 2218 N N . ARG B 1 87 ? -17.062 -14.664 -6.957 1 98.69 87 ARG B N 1
ATOM 2219 C CA . ARG B 1 87 ? -17.453 -13.711 -5.926 1 98.69 87 ARG B CA 1
ATOM 2220 C C . ARG B 1 87 ? -16.297 -12.789 -5.562 1 98.69 87 ARG B C 1
ATOM 2222 O O . ARG B 1 87 ? -16.453 -11.562 -5.516 1 98.69 87 ARG B O 1
ATOM 2229 N N . LEU B 1 88 ? -15.117 -13.352 -5.391 1 98.56 88 LEU B N 1
ATOM 2230 C CA . LEU B 1 88 ? -13.945 -12.555 -5.035 1 98.56 88 LEU B CA 1
ATOM 2231 C C . LEU B 1 88 ? -13.508 -11.68 -6.203 1 98.56 88 LEU B C 1
ATOM 2233 O O . LEU B 1 88 ? -13.078 -10.547 -6.004 1 98.56 88 LEU B O 1
ATOM 2237 N N . ALA B 1 89 ? -13.625 -12.227 -7.426 1 98.06 89 ALA B N 1
ATOM 2238 C CA . ALA B 1 89 ? -13.32 -11.43 -8.617 1 98.06 89 ALA B CA 1
ATOM 2239 C C . ALA B 1 89 ? -14.242 -10.219 -8.719 1 98.06 89 ALA B C 1
ATOM 2241 O O . ALA B 1 89 ? -13.789 -9.117 -9.023 1 98.06 89 ALA B O 1
ATOM 2242 N N . GLY B 1 90 ? -15.516 -10.453 -8.516 1 98.12 90 GLY B N 1
ATOM 2243 C CA . GLY B 1 90 ? -16.469 -9.352 -8.531 1 98.12 90 GLY B CA 1
ATOM 2244 C C . GLY B 1 90 ? -16.172 -8.297 -7.48 1 98.12 90 GLY B C 1
ATOM 2245 O O . GLY B 1 90 ? -16.203 -7.098 -7.77 1 98.12 90 GLY B O 1
ATOM 2246 N N . TYR B 1 91 ? -15.82 -8.766 -6.293 1 98.38 91 TYR B N 1
ATOM 2247 C CA . TYR B 1 91 ? -15.438 -7.875 -5.203 1 98.38 91 TYR B CA 1
ATOM 2248 C C . TYR B 1 91 ? -14.242 -7.012 -5.594 1 98.38 91 TYR B C 1
ATOM 2250 O O . TYR B 1 91 ? -14.297 -5.785 -5.484 1 98.38 91 TYR B O 1
ATOM 2258 N N . ALA B 1 92 ? -13.211 -7.645 -6.117 1 98.19 92 ALA B N 1
ATOM 2259 C CA . ALA B 1 92 ? -12 -6.938 -6.531 1 98.19 92 ALA B CA 1
ATOM 2260 C C . ALA B 1 92 ? -12.289 -5.973 -7.676 1 98.19 92 ALA B C 1
ATOM 2262 O O . ALA B 1 92 ? -11.766 -4.855 -7.703 1 98.19 92 ALA B O 1
ATOM 2263 N N . LYS B 1 93 ? -13.094 -6.348 -8.586 1 97.44 93 LYS B N 1
ATOM 2264 C CA . LYS B 1 93 ? -13.469 -5.508 -9.719 1 97.44 93 LYS B CA 1
ATOM 2265 C C . LYS B 1 93 ? -14.211 -4.254 -9.266 1 97.44 93 LYS B C 1
ATOM 2267 O O . LYS B 1 93 ? -13.984 -3.164 -9.789 1 97.44 93 LYS B O 1
ATOM 2272 N N . ASP B 1 94 ? -15.102 -4.41 -8.328 1 97.62 94 ASP B N 1
ATOM 2273 C CA . ASP B 1 94 ? -15.828 -3.258 -7.801 1 97.62 94 ASP B CA 1
ATOM 2274 C C . ASP B 1 94 ? -14.875 -2.26 -7.148 1 97.62 94 ASP B C 1
ATOM 2276 O O . ASP B 1 94 ? -15 -1.051 -7.348 1 97.62 94 ASP B O 1
ATOM 2280 N N . MET B 1 95 ? -13.953 -2.773 -6.414 1 97.44 95 MET B N 1
ATOM 2281 C CA . MET B 1 95 ? -12.961 -1.899 -5.789 1 97.44 95 MET B CA 1
ATOM 2282 C C . MET B 1 95 ? -12.141 -1.171 -6.848 1 97.44 95 MET B C 1
ATOM 2284 O O . MET B 1 95 ? -11.938 0.041 -6.754 1 97.44 95 MET B O 1
ATOM 2288 N N . ALA B 1 96 ? -11.719 -1.918 -7.859 1 97.19 96 ALA B N 1
ATOM 2289 C CA . ALA B 1 96 ? -10.938 -1.33 -8.945 1 97.19 96 ALA B CA 1
ATOM 2290 C C . ALA B 1 96 ? -11.742 -0.28 -9.695 1 97.19 96 ALA B C 1
ATOM 2292 O O . ALA B 1 96 ? -11.211 0.765 -10.078 1 97.19 96 ALA B O 1
ATOM 2293 N N . HIS B 1 97 ? -12.977 -0.579 -9.883 1 96.75 97 HIS B N 1
ATOM 2294 C CA . HIS B 1 97 ? -13.852 0.353 -10.586 1 96.75 97 HIS B CA 1
ATOM 2295 C C . HIS B 1 97 ? -13.992 1.666 -9.82 1 96.75 97 HIS B C 1
ATOM 2297 O O . HIS B 1 97 ? -13.938 2.744 -10.422 1 96.75 97 HIS B O 1
ATOM 2303 N N . MET B 1 98 ? -14.203 1.574 -8.562 1 96.19 98 MET B N 1
ATOM 2304 C CA . MET B 1 98 ? -14.305 2.775 -7.738 1 96.19 98 MET B CA 1
ATOM 2305 C C . MET B 1 98 ? -13.008 3.576 -7.793 1 96.19 98 MET B C 1
ATOM 2307 O O . MET B 1 98 ? -13.031 4.805 -7.863 1 96.19 98 MET B O 1
ATOM 2311 N N . PHE B 1 99 ? -11.922 2.891 -7.82 1 97.69 99 PHE B N 1
ATOM 2312 C CA . PHE B 1 99 ? -10.609 3.521 -7.918 1 97.69 99 PHE B CA 1
ATOM 2313 C C . PHE B 1 99 ? -10.461 4.254 -9.242 1 97.69 99 PHE B C 1
ATOM 2315 O O . PHE B 1 99 ? -10.094 5.43 -9.273 1 97.69 99 PHE B O 1
ATOM 2322 N N . VAL B 1 100 ? -10.805 3.637 -10.297 1 97 100 VAL B N 1
ATOM 2323 C CA . VAL B 1 100 ? -10.711 4.227 -11.625 1 97 100 VAL B CA 1
ATOM 2324 C C . VAL B 1 100 ? -11.656 5.418 -11.734 1 97 100 VAL B C 1
ATOM 2326 O O . VAL B 1 100 ? -11.289 6.469 -12.266 1 97 100 VAL B O 1
ATOM 2329 N N . LYS B 1 101 ? -12.805 5.316 -11.172 1 96.31 101 LYS B N 1
ATOM 2330 C CA . LYS B 1 101 ? -13.805 6.383 -11.227 1 96.31 101 LYS B CA 1
ATOM 2331 C C . LYS B 1 101 ? -13.336 7.613 -10.461 1 96.31 101 LYS B C 1
ATOM 2333 O O . LYS B 1 101 ? -13.727 8.734 -10.781 1 96.31 101 LYS B O 1
ATOM 2338 N N . SER B 1 102 ? -12.508 7.426 -9.523 1 96.44 102 SER B N 1
ATOM 2339 C CA . SER B 1 102 ? -11.969 8.547 -8.75 1 96.44 102 SER B CA 1
ATOM 2340 C C . SER B 1 102 ? -10.844 9.242 -9.508 1 96.44 102 SER B C 1
ATOM 2342 O O . SER B 1 102 ? -10.195 10.148 -8.977 1 96.44 102 SER B O 1
ATOM 2344 N N . GLY B 1 103 ? -10.516 8.805 -10.766 1 95.88 103 GLY B N 1
ATOM 2345 C CA . GLY B 1 103 ? -9.367 9.289 -11.516 1 95.88 103 GLY B CA 1
ATOM 2346 C C . GLY B 1 103 ? -8.047 8.766 -10.984 1 95.88 103 GLY B C 1
ATOM 2347 O O . GLY B 1 103 ? -7.043 9.484 -10.984 1 95.88 103 GLY B O 1
ATOM 2348 N N . TYR B 1 104 ? -8.078 7.535 -10.344 1 96.31 104 TYR B N 1
ATOM 2349 C CA . TYR B 1 104 ? -6.902 6.867 -9.797 1 96.31 104 TYR B CA 1
ATOM 2350 C C . TYR B 1 104 ? -6.379 7.605 -8.57 1 96.31 104 TYR B C 1
ATOM 2352 O O . TYR B 1 104 ? -5.168 7.656 -8.336 1 96.31 104 TYR B O 1
ATOM 2360 N N . GLN B 1 105 ? -7.336 8.18 -7.809 1 95.5 105 GLN B N 1
ATOM 2361 C CA . GLN B 1 105 ? -6.871 9.016 -6.711 1 95.5 105 GLN B CA 1
ATOM 2362 C C . GLN B 1 105 ? -7.246 8.414 -5.359 1 95.5 105 GLN B C 1
ATOM 2364 O O . GLN B 1 105 ? -6.676 8.781 -4.332 1 95.5 105 GLN B O 1
ATOM 2369 N N . ARG B 1 106 ? -8.258 7.566 -5.391 1 96.5 106 ARG B N 1
ATOM 2370 C CA . ARG B 1 106 ? -8.766 7.035 -4.129 1 96.5 106 ARG B CA 1
ATOM 2371 C C . ARG B 1 106 ? -8.586 5.523 -4.062 1 96.5 106 ARG B C 1
ATOM 2373 O O . ARG B 1 106 ? -9.516 4.77 -4.371 1 96.5 106 ARG B O 1
ATOM 2380 N N . GLY B 1 107 ? -7.43 5.059 -3.68 1 96.25 107 GLY B N 1
ATOM 2381 C CA . GLY B 1 107 ? -7.223 3.646 -3.396 1 96.25 107 GLY B CA 1
ATOM 2382 C C . GLY B 1 107 ? -7.887 3.191 -2.111 1 96.25 107 GLY B C 1
ATOM 2383 O O . GLY B 1 107 ? -9.023 3.576 -1.825 1 96.25 107 GLY B O 1
ATOM 2384 N N . CYS B 1 108 ? -7.234 2.359 -1.366 1 97.81 108 CYS B N 1
ATOM 2385 C CA . CYS B 1 108 ? -7.766 1.9 -0.087 1 97.81 108 CYS B CA 1
ATOM 2386 C C . CYS B 1 108 ? -7.418 2.877 1.03 1 97.81 108 CYS B C 1
ATOM 2388 O O . CYS B 1 108 ? -6.242 3.084 1.337 1 97.81 108 CYS B O 1
ATOM 2390 N N . LEU B 1 109 ? -8.406 3.447 1.7 1 98.12 109 LEU B N 1
ATOM 2391 C CA . LEU B 1 109 ? -8.156 4.418 2.76 1 98.12 109 LEU B CA 1
ATOM 2392 C C . LEU B 1 109 ? -7.461 3.756 3.947 1 98.12 109 LEU B C 1
ATOM 2394 O O . LEU B 1 109 ? -6.59 4.359 4.578 1 98.12 109 LEU B O 1
ATOM 2398 N N . ALA B 1 110 ? -7.867 2.498 4.246 1 98 110 ALA B N 1
ATOM 2399 C CA . ALA B 1 110 ? -7.199 1.78 5.328 1 98 110 ALA B CA 1
ATOM 2400 C C . ALA B 1 110 ? -5.719 1.566 5.012 1 98 110 ALA B C 1
ATOM 2402 O O . ALA B 1 110 ? -4.867 1.688 5.895 1 98 110 ALA B O 1
ATOM 2403 N N . GLY B 1 111 ? -5.438 1.231 3.727 1 97.69 111 GLY B N 1
ATOM 2404 C CA . GLY B 1 111 ? -4.051 1.117 3.309 1 97.69 111 GLY B CA 1
ATOM 2405 C C . GLY B 1 111 ? -3.287 2.424 3.412 1 97.69 111 GLY B C 1
ATOM 2406 O O . GLY B 1 111 ? -2.127 2.439 3.832 1 97.69 111 GLY B O 1
ATOM 2407 N N . LYS B 1 112 ? -3.93 3.496 3.033 1 96.88 112 LYS B N 1
ATOM 2408 C CA . LYS B 1 112 ? -3.32 4.82 3.133 1 96.88 112 LYS B CA 1
ATOM 2409 C C . LYS B 1 112 ? -2.996 5.164 4.586 1 96.88 112 LYS B C 1
ATOM 2411 O O . LYS B 1 112 ? -1.886 5.602 4.891 1 96.88 112 LYS B O 1
ATOM 2416 N N . PHE B 1 113 ? -3.955 4.93 5.535 1 97.12 113 PHE B N 1
ATOM 2417 C CA . PHE B 1 113 ? -3.719 5.215 6.945 1 97.12 113 PHE B CA 1
ATOM 2418 C C . PHE B 1 113 ? -2.645 4.293 7.512 1 97.12 113 PHE B C 1
ATOM 2420 O O . PHE B 1 113 ? -1.819 4.715 8.32 1 97.12 113 PHE B O 1
ATOM 2427 N N . SER B 1 114 ? -2.662 3.047 7.082 1 97.25 114 SER B N 1
ATOM 2428 C CA . SER B 1 114 ? -1.638 2.117 7.547 1 97.25 114 SER B CA 1
ATOM 2429 C C . SER B 1 114 ? -0.239 2.625 7.211 1 97.25 114 SER B C 1
ATOM 2431 O O . SER B 1 114 ? 0.649 2.621 8.07 1 97.25 114 SER B O 1
ATOM 2433 N N . THR B 1 115 ? -0.071 3.107 5.992 1 96.25 115 THR B N 1
ATOM 2434 C CA . THR B 1 115 ? 1.235 3.572 5.535 1 96.25 115 THR B CA 1
ATOM 2435 C C . THR B 1 115 ? 1.597 4.898 6.199 1 96.25 115 THR B C 1
ATOM 2437 O O . THR B 1 115 ? 2.771 5.172 6.457 1 96.25 115 THR B O 1
ATOM 2440 N N . GLU B 1 116 ? 0.634 5.66 6.535 1 94.25 116 GLU B N 1
ATOM 2441 C CA . GLU B 1 116 ? 0.89 7.023 6.988 1 94.25 116 GLU B CA 1
ATOM 2442 C C . GLU B 1 116 ? 1.066 7.078 8.5 1 94.25 116 GLU B C 1
ATOM 2444 O O . GLU B 1 116 ? 1.942 7.781 9.008 1 94.25 116 GLU B O 1
ATOM 2449 N N . VAL B 1 117 ? 0.216 6.266 9.281 1 93.75 117 VAL B N 1
ATOM 2450 C CA . VAL B 1 117 ? 0.153 6.645 10.688 1 93.75 117 VAL B CA 1
ATOM 2451 C C . VAL B 1 117 ? 0.426 5.426 11.57 1 93.75 117 VAL B C 1
ATOM 2453 O O . VAL B 1 117 ? 0.635 5.559 12.773 1 93.75 117 VAL B O 1
ATOM 2456 N N . ALA B 1 118 ? 0.458 4.242 11.016 1 94.38 118 ALA B N 1
ATOM 2457 C CA . ALA B 1 118 ? 0.59 3.043 11.844 1 94.38 118 ALA B CA 1
ATOM 2458 C C . ALA B 1 118 ? 1.897 3.061 12.625 1 94.38 118 ALA B C 1
ATOM 2460 O O . ALA B 1 118 ? 1.95 2.588 13.766 1 94.38 118 ALA B O 1
ATOM 2461 N N . ALA B 1 119 ? 2.92 3.641 12.078 1 89.94 119 ALA B N 1
ATOM 2462 C CA . ALA B 1 119 ? 4.23 3.646 12.719 1 89.94 119 ALA B CA 1
ATOM 2463 C C . ALA B 1 119 ? 4.266 4.637 13.883 1 89.94 119 ALA B C 1
ATOM 2465 O O . ALA B 1 119 ? 4.957 4.41 14.875 1 89.94 119 ALA B O 1
ATOM 2466 N N . SER B 1 120 ? 3.486 5.695 13.797 1 90.19 120 SER B N 1
ATOM 2467 C CA . SER B 1 120 ? 3.67 6.793 14.734 1 90.19 120 SER B CA 1
ATOM 2468 C C . SER B 1 120 ? 2.514 6.875 15.727 1 90.19 120 SER B C 1
ATOM 2470 O O . SER B 1 120 ? 2.586 7.605 16.719 1 90.19 120 SER B O 1
ATOM 2472 N N . SER B 1 121 ? 1.454 6.133 15.484 1 94.88 121 SER B N 1
ATOM 2473 C CA . SER B 1 121 ? 0.278 6.207 16.344 1 94.88 121 SER B CA 1
ATOM 2474 C C . SER B 1 121 ? -0.227 4.816 16.703 1 94.88 121 SER B C 1
ATOM 2476 O O . SER B 1 121 ? -0.844 4.137 15.883 1 94.88 121 SER B O 1
ATOM 2478 N N . GLU B 1 122 ? -0.045 4.477 17.984 1 95.56 122 GLU B N 1
ATOM 2479 C CA . GLU B 1 122 ? -0.504 3.168 18.438 1 95.56 122 GLU B CA 1
ATOM 2480 C C . GLU B 1 122 ? -2.025 3.068 18.375 1 95.56 122 GLU B C 1
ATOM 2482 O O . GLU B 1 122 ? -2.572 1.999 18.094 1 95.56 122 GLU B O 1
ATOM 2487 N N . VAL B 1 123 ? -2.639 4.184 18.594 1 95.94 123 VAL B N 1
ATOM 2488 C CA . VAL B 1 123 ? -4.098 4.203 18.578 1 95.94 123 VAL B CA 1
ATOM 2489 C C . VAL B 1 123 ? -4.605 3.859 17.172 1 95.94 123 VAL B C 1
ATOM 2491 O O . VAL B 1 123 ? -5.48 3.004 17.016 1 95.94 123 VAL B O 1
ATOM 2494 N N . PHE B 1 124 ? -4.059 4.449 16.188 1 97.44 124 PHE B N 1
ATOM 2495 C CA . PHE B 1 124 ? -4.453 4.152 14.812 1 97.44 124 PHE B CA 1
ATOM 2496 C C . PHE B 1 124 ? -3.979 2.762 14.406 1 97.44 124 PHE B C 1
ATOM 2498 O O . PHE B 1 124 ? -4.695 2.031 13.719 1 97.44 124 PHE B O 1
ATOM 2505 N N . ARG B 1 125 ? -2.789 2.449 14.844 1 97.56 125 ARG B N 1
ATOM 2506 C CA . ARG B 1 125 ? -2.262 1.136 14.492 1 97.56 125 ARG B CA 1
ATOM 2507 C C . ARG B 1 125 ? -3.174 0.024 15 1 97.56 125 ARG B C 1
ATOM 2509 O O . ARG B 1 125 ? -3.494 -0.908 14.258 1 97.56 125 ARG B O 1
ATOM 2516 N N . GLU B 1 126 ? -3.586 0.107 16.188 1 98.19 126 GLU B N 1
ATOM 2517 C CA . GLU B 1 126 ? -4.441 -0.911 16.781 1 98.19 126 GLU B CA 1
ATOM 2518 C C . GLU B 1 126 ? -5.801 -0.968 16.094 1 98.19 126 GLU B C 1
ATOM 2520 O O . GLU B 1 126 ? -6.336 -2.053 15.852 1 98.19 126 GLU B O 1
ATOM 2525 N N . GLN B 1 127 ? -6.332 0.188 15.82 1 98.62 127 GLN B N 1
ATOM 2526 C CA . GLN B 1 127 ? -7.605 0.23 15.109 1 98.62 127 GLN B CA 1
ATOM 2527 C C . GLN B 1 127 ? -7.484 -0.405 13.727 1 98.62 127 GLN B C 1
ATOM 2529 O O . GLN B 1 127 ? -8.328 -1.214 13.336 1 98.62 127 GLN B O 1
ATOM 2534 N N . LEU B 1 128 ? -6.441 -0.065 13.031 1 98.56 128 LEU B N 1
ATOM 2535 C CA . LEU B 1 128 ? -6.199 -0.603 11.695 1 98.56 128 LEU B CA 1
ATOM 2536 C C . LEU B 1 128 ? -5.961 -2.109 11.758 1 98.56 128 LEU B C 1
ATOM 2538 O O . LEU B 1 128 ? -6.496 -2.855 10.93 1 98.56 128 LEU B O 1
ATOM 2542 N N . SER B 1 129 ? -5.195 -2.516 12.742 1 98.5 129 SER B N 1
ATOM 2543 C CA . SER B 1 129 ? -4.957 -3.943 12.922 1 98.5 129 SER B CA 1
ATOM 2544 C C . SER B 1 129 ? -6.266 -4.703 13.117 1 98.5 129 SER B C 1
ATOM 2546 O O . SER B 1 129 ? -6.496 -5.727 12.469 1 98.5 129 SER B O 1
ATOM 2548 N N . PHE B 1 130 ? -7.066 -4.203 13.945 1 98.38 130 PHE B N 1
ATOM 2549 C CA . PHE B 1 130 ? -8.359 -4.824 14.211 1 98.38 130 PHE B CA 1
ATOM 2550 C C . PHE B 1 130 ? -9.188 -4.926 12.938 1 98.38 130 PHE B C 1
ATOM 2552 O O . PHE B 1 130 ? -9.719 -5.992 12.617 1 98.38 130 PHE B O 1
ATOM 2559 N N . HIS B 1 131 ? -9.258 -3.857 12.148 1 98.25 131 HIS B N 1
ATOM 2560 C CA . HIS B 1 131 ? -10.07 -3.814 10.938 1 98.25 131 HIS B CA 1
ATOM 2561 C C . HIS B 1 131 ? -9.5 -4.723 9.859 1 98.25 131 HIS B C 1
ATOM 2563 O O . HIS B 1 131 ? -10.242 -5.43 9.172 1 98.25 131 HIS B O 1
ATOM 2569 N N . ILE B 1 132 ? -8.219 -4.727 9.688 1 97.81 132 ILE B N 1
ATOM 2570 C CA . ILE B 1 132 ? -7.574 -5.543 8.664 1 97.81 132 ILE B CA 1
ATOM 2571 C C . ILE B 1 132 ? -7.73 -7.02 9.008 1 97.81 132 ILE B C 1
ATOM 2573 O O . ILE B 1 132 ? -8.016 -7.844 8.133 1 97.81 132 ILE B O 1
ATOM 2577 N N . GLU B 1 133 ? -7.582 -7.344 10.266 1 97.69 133 GLU B N 1
ATOM 2578 C CA . GLU B 1 133 ? -7.766 -8.727 10.695 1 97.69 133 GLU B CA 1
ATOM 2579 C C . GLU B 1 133 ? -9.211 -9.18 10.492 1 97.69 133 GLU B C 1
ATOM 2581 O O . GLU B 1 133 ? -9.453 -10.305 10.055 1 97.69 133 GLU B O 1
ATOM 2586 N N . ALA B 1 134 ? -10.117 -8.336 10.859 1 97.94 134 ALA B N 1
ATOM 2587 C CA . ALA B 1 134 ? -11.523 -8.656 10.641 1 97.94 134 ALA B CA 1
ATOM 2588 C C . ALA B 1 134 ? -11.812 -8.844 9.148 1 97.94 134 ALA B C 1
ATOM 2590 O O . ALA B 1 134 ? -12.562 -9.75 8.766 1 97.94 134 ALA B O 1
ATOM 2591 N N . TRP B 1 135 ? -11.266 -7.949 8.336 1 97.94 135 TRP B N 1
ATOM 2592 C CA . TRP B 1 135 ? -11.383 -8.039 6.883 1 97.94 135 TRP B CA 1
ATOM 2593 C C . TRP B 1 135 ? -10.828 -9.359 6.367 1 97.94 135 TRP B C 1
ATOM 2595 O O . TRP B 1 135 ? -11.5 -10.078 5.625 1 97.94 135 TRP B O 1
ATOM 2605 N N . THR B 1 136 ? -9.68 -9.719 6.812 1 97.5 136 THR B N 1
ATOM 2606 C CA . THR B 1 136 ? -9.023 -10.961 6.414 1 97.5 136 THR B CA 1
ATOM 2607 C C . THR B 1 136 ? -9.836 -12.172 6.844 1 97.5 136 THR B C 1
ATOM 2609 O O . THR B 1 136 ? -9.992 -13.125 6.082 1 97.5 136 THR B O 1
ATOM 2612 N N . THR B 1 137 ? -10.352 -12.109 8.023 1 97.94 137 THR B N 1
ATOM 2613 C CA . THR B 1 137 ? -11.148 -13.195 8.562 1 97.94 137 THR B CA 1
ATOM 2614 C C . THR B 1 137 ? -12.414 -13.406 7.727 1 97.94 137 THR B C 1
ATOM 2616 O O . THR B 1 137 ? -12.812 -14.547 7.48 1 97.94 137 THR B O 1
ATOM 2619 N N . GLN B 1 138 ? -13 -12.344 7.324 1 98.31 138 GLN B N 1
ATOM 2620 C CA . GLN B 1 138 ? -14.195 -12.445 6.496 1 98.31 138 GLN B CA 1
ATOM 2621 C C . GLN B 1 138 ? -13.875 -13.078 5.145 1 98.31 138 GLN B C 1
ATOM 2623 O O . GLN B 1 138 ? -14.617 -13.93 4.66 1 98.31 138 GLN B O 1
ATOM 2628 N N . VAL B 1 139 ? -12.82 -12.656 4.52 1 98.56 139 VAL B N 1
ATOM 2629 C CA . VAL B 1 139 ? -12.398 -13.242 3.256 1 98.56 139 VAL B CA 1
ATOM 2630 C C . VAL B 1 139 ? -12.047 -14.711 3.463 1 98.56 139 VAL B C 1
ATOM 2632 O O . VAL B 1 139 ? -12.414 -15.57 2.652 1 98.56 139 VAL B O 1
ATOM 2635 N N . ALA B 1 140 ? -11.383 -15.016 4.555 1 98.5 140 ALA B N 1
ATOM 2636 C CA . ALA B 1 140 ? -10.992 -16.391 4.859 1 98.5 140 ALA B CA 1
ATOM 2637 C C . ALA B 1 140 ? -12.219 -17.281 5.035 1 98.5 140 ALA B C 1
ATOM 2639 O O . ALA B 1 140 ? -12.211 -18.453 4.617 1 98.5 140 ALA B O 1
ATOM 2640 N N . ALA B 1 141 ? -13.211 -16.766 5.66 1 98.5 141 ALA B N 1
ATOM 2641 C CA . ALA B 1 141 ? -14.445 -17.531 5.84 1 98.5 141 ALA B CA 1
ATOM 2642 C C . ALA B 1 141 ? -15.07 -17.891 4.496 1 98.5 141 ALA B C 1
ATOM 2644 O O . ALA B 1 141 ? -15.523 -19.031 4.297 1 98.5 141 ALA B O 1
ATOM 2645 N N . LEU B 1 142 ? -15.102 -16.938 3.629 1 98.44 142 LEU B N 1
ATOM 2646 C CA . LEU B 1 142 ? -15.602 -17.172 2.279 1 98.44 142 LEU B CA 1
ATOM 2647 C C . LEU B 1 142 ? -14.766 -18.25 1.575 1 98.44 142 LEU B C 1
ATOM 2649 O O . LEU B 1 142 ? -15.312 -19.156 0.95 1 98.44 142 LEU B O 1
ATOM 2653 N N . LEU B 1 143 ? -13.492 -18.156 1.705 1 98.81 143 LEU B N 1
ATOM 2654 C CA . LEU B 1 143 ? -12.57 -19.078 1.062 1 98.81 143 LEU B CA 1
ATOM 2655 C C . LEU B 1 143 ? -12.695 -20.484 1.667 1 98.81 143 LEU B C 1
ATOM 2657 O O . LEU B 1 143 ? -12.617 -21.484 0.951 1 98.81 143 LEU B O 1
ATOM 2661 N N . ALA B 1 144 ? -12.852 -20.531 2.971 1 98.75 144 ALA B N 1
ATOM 2662 C CA . ALA B 1 144 ? -13.031 -21.828 3.637 1 98.75 144 ALA B CA 1
ATOM 2663 C C . ALA B 1 144 ? -14.273 -22.547 3.129 1 98.75 144 ALA B C 1
ATOM 2665 O O . ALA B 1 144 ? -14.25 -23.75 2.889 1 98.75 144 ALA B O 1
ATOM 2666 N N . SER B 1 145 ? -15.336 -21.812 3.027 1 98.12 145 SER B N 1
ATOM 2667 C CA . SER B 1 145 ? -16.547 -22.391 2.447 1 98.12 145 SER B CA 1
ATOM 2668 C C . SER B 1 145 ? -16.312 -22.891 1.031 1 98.12 145 SER B C 1
ATOM 2670 O O . SER B 1 145 ? -16.812 -23.953 0.649 1 98.12 145 SER B O 1
ATOM 2672 N N . GLY B 1 146 ? -15.555 -22.094 0.243 1 98.38 146 GLY B N 1
ATOM 2673 C CA . GLY B 1 146 ? -15.188 -22.516 -1.1 1 98.38 146 GLY B CA 1
ATOM 2674 C C . GLY B 1 146 ? -14.336 -23.766 -1.118 1 98.38 146 GLY B C 1
ATOM 2675 O O . GLY B 1 146 ? -14.438 -24.578 -2.043 1 98.38 146 GLY B O 1
ATOM 2676 N N . GLN B 1 147 ? -13.5 -23.922 -0.147 1 98.62 147 GLN B N 1
ATOM 2677 C CA . GLN B 1 147 ? -12.703 -25.141 -0.031 1 98.62 147 GLN B CA 1
ATOM 2678 C C . GLN B 1 147 ? -13.594 -26.359 0.249 1 98.62 147 GLN B C 1
ATOM 2680 O O . GLN B 1 147 ? -13.398 -27.422 -0.337 1 98.62 147 GLN B O 1
ATOM 2685 N N . GLU B 1 148 ? -14.539 -26.203 1.076 1 97.94 148 GLU B N 1
ATOM 2686 C CA . GLU B 1 148 ? -15.5 -27.266 1.358 1 97.94 148 GLU B CA 1
ATOM 2687 C C . GLU B 1 148 ? -16.297 -27.641 0.109 1 97.94 148 GLU B C 1
ATOM 2689 O O . GLU B 1 148 ? -16.594 -28.828 -0.104 1 97.94 148 GLU B O 1
ATOM 2694 N N . GLN B 1 149 ? -16.578 -26.656 -0.701 1 97 149 GLN B N 1
ATOM 2695 C CA . GLN B 1 149 ? -17.391 -26.859 -1.904 1 97 149 GLN B CA 1
ATOM 2696 C C . GLN B 1 149 ? -16.516 -27.344 -3.064 1 97 149 GLN B C 1
ATOM 2698 O O . GLN B 1 149 ? -17.047 -27.781 -4.094 1 97 149 GLN B O 1
ATOM 2703 N N . GLY B 1 150 ? -15.266 -27.156 -3.004 1 97.69 150 GLY B N 1
ATOM 2704 C CA . GLY B 1 150 ? -14.336 -27.703 -3.98 1 97.69 150 GLY B CA 1
ATOM 2705 C C . GLY B 1 150 ? -13.945 -26.703 -5.055 1 97.69 150 GLY B C 1
ATOM 2706 O O . GLY B 1 150 ? -13.227 -27.062 -5.996 1 97.69 150 GLY B O 1
ATOM 2707 N N . ASP B 1 151 ? -14.336 -25.406 -4.867 1 97.88 151 ASP B N 1
ATOM 2708 C CA . ASP B 1 151 ? -14.023 -24.453 -5.93 1 97.88 151 ASP B CA 1
ATOM 2709 C C . ASP B 1 151 ? -12.891 -23.516 -5.516 1 97.88 151 ASP B C 1
ATOM 2711 O O . ASP B 1 151 ? -12.594 -22.547 -6.219 1 97.88 151 ASP B O 1
ATOM 2715 N N . VAL B 1 152 ? -12.289 -23.812 -4.398 1 98.62 152 VAL B N 1
ATOM 2716 C CA . VAL B 1 152 ? -11.086 -23.125 -3.939 1 98.62 152 VAL B CA 1
ATOM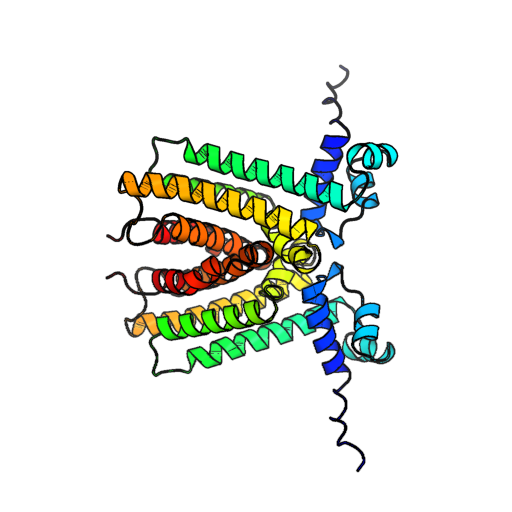 2717 C C . VAL B 1 152 ? -9.984 -24.141 -3.652 1 98.62 152 VAL B C 1
ATOM 2719 O O . VAL B 1 152 ? -10.258 -25.234 -3.158 1 98.62 152 VAL B O 1
ATOM 2722 N N . ARG B 1 153 ? -8.789 -23.719 -4.031 1 98.12 153 ARG B N 1
ATOM 2723 C CA . ARG B 1 153 ? -7.664 -24.625 -3.795 1 98.12 153 ARG B CA 1
ATOM 2724 C C . ARG B 1 153 ? -7.574 -25.016 -2.324 1 98.12 153 ARG B C 1
ATOM 2726 O O . ARG B 1 153 ? -7.887 -24.219 -1.442 1 98.12 153 ARG B O 1
ATOM 2733 N N . SER B 1 154 ? -7.051 -26.266 -2.047 1 97.25 154 SER B N 1
ATOM 2734 C CA . SER B 1 154 ? -7.023 -26.766 -0.678 1 97.25 154 SER B CA 1
ATOM 2735 C C . SER B 1 154 ? -5.602 -27.094 -0.237 1 97.25 154 SER B C 1
ATOM 2737 O O . SER B 1 154 ? -5.387 -27.625 0.855 1 97.25 154 SER B O 1
ATOM 2739 N N . ASP B 1 155 ? -4.621 -26.734 -1.045 1 95.69 155 ASP B N 1
ATOM 2740 C CA . ASP B 1 155 ? -3.227 -26.984 -0.689 1 95.69 155 ASP B CA 1
ATOM 2741 C C . ASP B 1 155 ? -2.676 -25.859 0.189 1 95.69 155 ASP B C 1
ATOM 2743 O O . ASP B 1 155 ? -1.527 -25.922 0.632 1 95.69 155 ASP B O 1
ATOM 2747 N N . ARG B 1 156 ? -3.531 -24.844 0.407 1 95.94 156 ARG B N 1
ATOM 2748 C CA . ARG B 1 156 ? -3.24 -23.734 1.317 1 95.94 156 ARG B CA 1
ATOM 2749 C C . ARG B 1 156 ? -4.43 -23.453 2.229 1 95.94 156 ARG B C 1
ATOM 2751 O O . ARG B 1 156 ? -5.578 -23.719 1.862 1 95.94 156 ARG B O 1
ATOM 2758 N N . SER B 1 157 ? -4.109 -22.969 3.406 1 97.31 157 SER B N 1
ATOM 2759 C CA . SER B 1 157 ? -5.215 -22.641 4.305 1 97.31 157 SER B CA 1
ATOM 2760 C C . SER B 1 157 ? -6.027 -21.469 3.775 1 97.31 157 SER B C 1
ATOM 2762 O O . SER B 1 157 ? -5.508 -20.625 3.043 1 97.31 157 SER B O 1
ATOM 2764 N N . ALA B 1 158 ? -7.285 -21.406 4.117 1 98.31 158 ALA B N 1
ATOM 2765 C CA . ALA B 1 158 ? -8.148 -20.297 3.754 1 98.31 158 ALA B CA 1
ATOM 2766 C C . ALA B 1 158 ? -7.551 -18.969 4.227 1 98.31 158 ALA B C 1
ATOM 2768 O O . ALA B 1 158 ? -7.641 -17.953 3.529 1 98.31 158 ALA B O 1
ATOM 2769 N N . GLN B 1 159 ? -6.906 -18.984 5.371 1 97.56 159 GLN B N 1
ATOM 2770 C CA . GLN B 1 159 ? -6.285 -17.797 5.941 1 97.56 159 GLN B CA 1
ATOM 2771 C C . GLN B 1 159 ? -5.133 -17.297 5.07 1 97.56 159 GLN B C 1
ATOM 2773 O O . GLN B 1 159 ? -5.027 -16.109 4.789 1 97.56 159 GLN B O 1
ATOM 2778 N N . GLU B 1 160 ? -4.332 -18.203 4.609 1 97 160 GLU B N 1
ATOM 2779 C CA . GLU B 1 160 ? -3.197 -17.844 3.764 1 97 160 GLU B CA 1
ATOM 2780 C C . GLU B 1 160 ? -3.664 -17.266 2.434 1 97 160 GLU B C 1
ATOM 2782 O O . GLU B 1 160 ? -3.092 -16.281 1.94 1 97 160 GLU B O 1
ATOM 2787 N N . ILE B 1 161 ? -4.676 -17.859 1.898 1 98.12 161 ILE B N 1
ATOM 2788 C CA . ILE B 1 161 ? -5.203 -17.391 0.625 1 98.12 161 ILE B CA 1
ATOM 2789 C C . ILE B 1 161 ? -5.824 -16 0.809 1 98.12 161 ILE B C 1
ATOM 2791 O O . ILE B 1 161 ? -5.641 -15.125 -0.032 1 98.12 161 ILE B O 1
ATOM 2795 N N . ALA B 1 162 ? -6.539 -15.789 1.926 1 98.12 162 ALA B N 1
ATOM 2796 C CA . ALA B 1 162 ? -7.152 -14.5 2.217 1 98.12 162 ALA B CA 1
ATOM 2797 C C . ALA B 1 162 ? -6.102 -13.398 2.322 1 98.12 162 ALA B C 1
ATOM 2799 O O . ALA B 1 162 ? -6.266 -12.312 1.758 1 98.12 162 ALA B O 1
ATOM 2800 N N . GLU B 1 163 ? -5.023 -13.688 3.012 1 97.75 163 GLU B N 1
ATOM 2801 C CA . GLU B 1 163 ? -3.928 -12.742 3.158 1 97.75 163 GLU B CA 1
ATOM 2802 C C . GLU B 1 163 ? -3.305 -12.406 1.807 1 97.75 163 GLU B C 1
ATOM 2804 O O . GLU B 1 163 ? -3.016 -11.234 1.523 1 97.75 163 GLU B O 1
ATOM 2809 N N . ALA B 1 164 ? -3.143 -13.406 0.976 1 98.25 164 ALA B N 1
ATOM 2810 C CA . ALA B 1 164 ? -2.572 -13.203 -0.353 1 98.25 164 ALA B CA 1
ATOM 2811 C C . ALA B 1 164 ? -3.486 -12.336 -1.216 1 98.25 164 ALA B C 1
ATOM 2813 O O . ALA B 1 164 ? -3.021 -11.422 -1.896 1 98.25 164 ALA B O 1
ATOM 2814 N N . VAL B 1 165 ? -4.766 -12.617 -1.174 1 98.44 165 VAL B N 1
ATOM 2815 C CA . VAL B 1 165 ? -5.75 -11.898 -1.977 1 98.44 165 VAL B CA 1
ATOM 2816 C C . VAL B 1 165 ? -5.781 -10.43 -1.564 1 98.44 165 VAL B C 1
ATOM 2818 O O . VAL B 1 165 ? -5.715 -9.539 -2.414 1 98.44 165 VAL B O 1
ATOM 2821 N N . LEU B 1 166 ? -5.828 -10.18 -0.291 1 97.94 166 LEU B N 1
ATOM 2822 C CA . LEU B 1 166 ? -5.887 -8.797 0.184 1 97.94 166 LEU B CA 1
ATOM 2823 C C . LEU B 1 166 ? -4.574 -8.07 -0.083 1 97.94 166 LEU B C 1
ATOM 2825 O O . LEU B 1 166 ? -4.574 -6.891 -0.431 1 97.94 166 LEU B O 1
ATOM 2829 N N . SER B 1 167 ? -3.447 -8.773 0.092 1 98.31 167 SER B N 1
ATOM 2830 C CA . SER B 1 167 ? -2.158 -8.18 -0.247 1 98.31 167 SER B CA 1
ATOM 2831 C C . SER B 1 167 ? -2.102 -7.789 -1.721 1 98.31 167 SER B C 1
ATOM 2833 O O . SER B 1 167 ? -1.656 -6.691 -2.062 1 98.31 167 SER B O 1
ATOM 2835 N N . LEU B 1 168 ? -2.564 -8.656 -2.559 1 98.5 168 LEU B N 1
ATOM 2836 C CA . LEU B 1 168 ? -2.566 -8.383 -3.992 1 98.5 168 LEU B CA 1
ATOM 2837 C C . LEU B 1 168 ? -3.4 -7.148 -4.312 1 98.5 168 LEU B C 1
ATOM 2839 O O . LEU B 1 168 ? -2.961 -6.277 -5.066 1 98.5 168 LEU B O 1
ATOM 2843 N N . ILE B 1 169 ? -4.559 -7.039 -3.736 1 98.5 169 ILE B N 1
ATOM 2844 C CA . ILE B 1 169 ? -5.453 -5.914 -3.977 1 98.5 169 ILE B CA 1
ATOM 2845 C C . ILE B 1 169 ? -4.805 -4.621 -3.49 1 98.5 169 ILE B C 1
ATOM 2847 O O . ILE B 1 169 ? -4.711 -3.645 -4.238 1 98.5 169 ILE B O 1
ATOM 2851 N N . GLN B 1 170 ? -4.344 -4.641 -2.262 1 97.94 170 GLN B N 1
ATOM 2852 C CA . GLN B 1 170 ? -3.727 -3.453 -1.679 1 97.94 170 GLN B CA 1
ATOM 2853 C C . GLN B 1 170 ? -2.527 -2.996 -2.504 1 97.94 170 GLN B C 1
ATOM 2855 O O . GLN B 1 170 ? -2.389 -1.807 -2.797 1 97.94 170 GLN B O 1
ATOM 2860 N N . GLY B 1 171 ? -1.699 -3.963 -2.867 1 98.31 171 GLY B N 1
ATOM 2861 C CA . GLY B 1 171 ? -0.504 -3.611 -3.617 1 98.31 171 GLY B CA 1
ATOM 2862 C C . GLY B 1 171 ? -0.805 -3.092 -5.008 1 98.31 171 GLY B C 1
ATOM 2863 O O . GLY B 1 171 ? -0.102 -2.215 -5.516 1 98.31 171 GLY B O 1
ATOM 2864 N N . THR B 1 172 ? -1.808 -3.615 -5.645 1 98.44 172 THR B N 1
ATOM 2865 C CA . THR B 1 172 ? -2.234 -3.117 -6.949 1 98.44 172 THR B CA 1
ATOM 2866 C C . THR B 1 172 ? -2.629 -1.646 -6.863 1 98.44 172 THR B C 1
ATOM 2868 O O . THR B 1 172 ? -2.238 -0.843 -7.711 1 98.44 172 THR B O 1
ATOM 2871 N N . PHE B 1 173 ? -3.344 -1.291 -5.809 1 98.06 173 PHE B N 1
ATOM 2872 C CA . PHE B 1 173 ? -3.727 0.104 -5.621 1 98.06 173 PHE B CA 1
ATOM 2873 C C . PHE B 1 173 ? -2.496 0.975 -5.391 1 98.06 173 PHE B C 1
ATOM 2875 O O . PHE B 1 173 ? -2.377 2.055 -5.977 1 98.06 173 PHE B O 1
ATOM 2882 N N . VAL B 1 174 ? -1.614 0.507 -4.582 1 97.69 174 VAL B N 1
ATOM 2883 C CA . VAL B 1 174 ? -0.419 1.278 -4.258 1 97.69 174 VAL B CA 1
ATOM 2884 C C . VAL B 1 174 ? 0.353 1.597 -5.535 1 97.69 174 VAL B C 1
ATOM 2886 O O . VAL B 1 174 ? 0.712 2.75 -5.781 1 97.69 174 VAL B O 1
ATOM 2889 N N . LEU B 1 175 ? 0.557 0.629 -6.371 1 97.56 175 LEU B N 1
ATOM 2890 C CA . LEU B 1 175 ? 1.293 0.836 -7.613 1 97.56 175 LEU B CA 1
ATOM 2891 C C . LEU B 1 175 ? 0.503 1.723 -8.57 1 97.56 175 LEU B C 1
ATOM 2893 O O . LEU B 1 175 ? 1.06 2.645 -9.172 1 97.56 175 LEU B O 1
ATOM 2897 N N . ALA B 1 176 ? -0.763 1.514 -8.633 1 97.94 176 ALA B N 1
ATOM 2898 C CA . ALA B 1 176 ? -1.595 2.174 -9.633 1 97.94 176 ALA B CA 1
ATOM 2899 C C . ALA B 1 176 ? -1.851 3.633 -9.266 1 97.94 176 ALA B C 1
ATOM 2901 O O . ALA B 1 176 ? -2.211 4.445 -10.117 1 97.94 176 ALA B O 1
ATOM 2902 N N . LEU B 1 177 ? -1.708 3.967 -8.023 1 97.69 177 LEU B N 1
ATOM 2903 C CA . LEU B 1 177 ? -1.865 5.359 -7.617 1 97.69 177 LEU B CA 1
ATOM 2904 C C . LEU B 1 177 ? -0.896 6.258 -8.375 1 97.69 177 LEU B C 1
ATOM 2906 O O . LEU B 1 177 ? -1.231 7.398 -8.703 1 97.69 177 LEU B O 1
ATOM 2910 N N . SER B 1 178 ? 0.236 5.75 -8.641 1 98.06 178 SER B N 1
ATOM 2911 C CA . SER B 1 178 ? 1.252 6.547 -9.328 1 98.06 178 SER B CA 1
ATOM 2912 C C . SER B 1 178 ? 1.263 6.266 -10.82 1 98.06 178 SER B C 1
ATOM 2914 O O . SER B 1 178 ? 1.363 7.191 -11.633 1 98.06 178 SER B O 1
ATOM 2916 N N . THR B 1 179 ? 1.119 5.008 -11.195 1 97.88 179 THR B N 1
ATOM 2917 C CA . THR B 1 179 ? 1.271 4.641 -12.602 1 97.88 179 THR B CA 1
ATOM 2918 C C . THR B 1 179 ? -0.013 4.926 -13.375 1 97.88 179 THR B C 1
ATOM 2920 O O . THR B 1 179 ? 0.025 5.152 -14.586 1 97.88 179 THR B O 1
ATOM 2923 N N . ARG B 1 180 ? -1.115 4.84 -12.727 1 96.94 180 ARG B N 1
ATOM 2924 C CA . ARG B 1 180 ? -2.441 4.98 -13.32 1 96.94 180 ARG B CA 1
ATOM 2925 C C . ARG B 1 180 ? -2.59 4.086 -14.547 1 96.94 180 ARG B C 1
ATOM 2927 O O . ARG B 1 180 ? -3.145 4.504 -15.562 1 96.94 180 ARG B O 1
ATOM 2934 N N . ASP B 1 181 ? -2.043 2.932 -14.375 1 90.81 181 ASP B N 1
ATOM 2935 C CA . ASP B 1 181 ? -1.969 1.974 -15.469 1 90.81 181 ASP B CA 1
ATOM 2936 C C . ASP B 1 181 ? -3.184 1.049 -15.477 1 90.81 181 ASP B C 1
ATOM 2938 O O . ASP B 1 181 ? -3.326 0.196 -14.602 1 90.81 181 ASP B O 1
ATOM 2942 N N . LYS B 1 182 ? -3.924 1.063 -16.484 1 88.06 182 LYS B N 1
ATOM 2943 C CA . LYS B 1 182 ? -5.125 0.245 -16.625 1 88.06 182 LYS B CA 1
ATOM 2944 C C . LYS B 1 182 ? -4.773 -1.234 -16.734 1 88.06 182 LYS B C 1
ATOM 2946 O O . LYS B 1 182 ? -5.539 -2.098 -16.312 1 88.06 182 LYS B O 1
ATOM 2951 N N . HIS B 1 183 ? -3.674 -1.463 -17.25 1 87.12 183 HIS B N 1
ATOM 2952 C CA . HIS B 1 183 ? -3.275 -2.852 -17.453 1 87.12 183 HIS B CA 1
ATOM 2953 C C . HIS B 1 183 ? -3.066 -3.562 -16.125 1 87.12 183 HIS B C 1
ATOM 2955 O O . HIS B 1 183 ? -3.494 -4.707 -15.953 1 87.12 183 HIS B O 1
ATOM 2961 N N . THR B 1 184 ? -2.42 -2.848 -15.234 1 89.06 184 THR B N 1
ATOM 2962 C CA . THR B 1 184 ? -2.191 -3.432 -13.922 1 89.06 184 THR B CA 1
ATOM 2963 C C . THR B 1 184 ? -3.516 -3.768 -13.234 1 89.06 184 THR B C 1
ATOM 2965 O O . THR B 1 184 ? -3.65 -4.828 -12.625 1 89.06 184 THR B O 1
ATOM 2968 N N . LEU B 1 185 ? -4.504 -2.926 -13.406 1 93.38 185 LEU B N 1
ATOM 2969 C CA . LEU B 1 185 ? -5.812 -3.148 -12.805 1 93.38 185 LEU B CA 1
ATOM 2970 C C . LEU B 1 185 ? -6.555 -4.273 -13.516 1 93.38 185 LEU B C 1
ATOM 2972 O O . LEU B 1 185 ? -7.27 -5.051 -12.883 1 93.38 185 LEU B O 1
ATOM 2976 N N . ALA B 1 186 ? -6.273 -4.391 -14.773 1 89.75 186 ALA B N 1
ATOM 2977 C CA . ALA B 1 186 ? -6.957 -5.402 -15.578 1 89.75 186 ALA B CA 1
ATOM 2978 C C . ALA B 1 186 ? -6.469 -6.805 -15.219 1 89.75 186 ALA B C 1
ATOM 2980 O O . ALA B 1 186 ? -7.219 -7.777 -15.32 1 89.75 186 ALA B O 1
ATOM 2981 N N . THR B 1 187 ? -5.266 -6.887 -14.773 1 93.75 187 THR B N 1
ATOM 2982 C CA . THR B 1 187 ? -4.691 -8.195 -14.484 1 93.75 187 THR B CA 1
ATOM 2983 C C . THR B 1 187 ? -4.965 -8.602 -13.039 1 93.75 187 THR B C 1
ATOM 2985 O O . THR B 1 187 ? -4.68 -9.734 -12.641 1 93.75 187 THR B O 1
ATOM 2988 N N . LEU B 1 188 ? -5.469 -7.66 -12.25 1 97.12 188 LEU B N 1
ATOM 2989 C CA . LEU B 1 188 ? -5.754 -7.93 -10.844 1 97.12 188 LEU B CA 1
ATOM 2990 C C . LEU B 1 188 ? -6.629 -9.164 -10.695 1 97.12 188 LEU B C 1
ATOM 2992 O O . LEU B 1 188 ? -6.301 -10.078 -9.938 1 97.12 188 LEU B O 1
ATOM 2996 N N . VAL B 1 189 ? -7.66 -9.25 -11.5 1 96.75 189 VAL B N 1
ATOM 2997 C CA . VAL B 1 189 ? -8.648 -10.312 -11.359 1 96.75 189 VAL B CA 1
ATOM 2998 C C . VAL B 1 189 ? -8.047 -11.641 -11.812 1 96.75 189 VAL B C 1
ATOM 3000 O O . VAL B 1 189 ? -8.273 -12.68 -11.188 1 96.75 189 VAL B O 1
ATOM 3003 N N . THR B 1 190 ? -7.309 -11.633 -12.891 1 96.19 190 THR B N 1
ATOM 3004 C CA . THR B 1 190 ? -6.695 -12.867 -13.367 1 96.19 190 THR B CA 1
ATOM 3005 C C . THR B 1 190 ? -5.688 -13.398 -12.352 1 96.19 190 THR B C 1
ATOM 3007 O O . THR B 1 190 ? -5.602 -14.609 -12.133 1 96.19 190 THR B O 1
ATOM 3010 N N . THR B 1 191 ? -4.922 -12.539 -11.766 1 97.88 191 THR B N 1
ATOM 3011 C CA . THR B 1 191 ? -3.961 -12.945 -10.742 1 97.88 191 THR B CA 1
ATOM 3012 C C . THR B 1 191 ? -4.68 -13.445 -9.492 1 97.88 191 THR B C 1
ATOM 3014 O O . THR B 1 191 ? -4.266 -14.445 -8.898 1 97.88 191 THR B O 1
ATOM 3017 N N . LEU B 1 192 ? -5.738 -12.742 -9.141 1 98.44 192 LEU B N 1
ATOM 3018 C CA . LEU B 1 192 ? -6.539 -13.148 -7.992 1 98.44 192 LEU B CA 1
ATOM 3019 C C . LEU B 1 192 ? -7.078 -14.562 -8.188 1 98.44 192 LEU B C 1
ATOM 3021 O O . LEU B 1 192 ? -7.012 -15.391 -7.27 1 98.44 192 LEU B O 1
ATOM 3025 N N . ARG B 1 193 ? -7.559 -14.875 -9.32 1 97.5 193 ARG B N 1
ATOM 3026 C CA . ARG B 1 193 ? -8.094 -16.203 -9.609 1 97.5 193 ARG B CA 1
ATOM 3027 C C . ARG B 1 193 ? -7.008 -17.266 -9.508 1 97.5 193 ARG B C 1
ATOM 3029 O O . ARG B 1 193 ? -7.266 -18.375 -9.047 1 97.5 193 ARG B O 1
ATOM 3036 N N . LEU B 1 194 ? -5.836 -16.906 -9.945 1 96.56 194 LEU B N 1
ATOM 3037 C CA . LEU B 1 194 ? -4.711 -17.828 -9.836 1 96.56 194 LEU B CA 1
ATOM 3038 C C . LEU B 1 194 ? -4.449 -18.188 -8.375 1 96.56 194 LEU B C 1
ATOM 3040 O O . LEU B 1 194 ? -4.105 -19.344 -8.062 1 96.56 194 LEU B O 1
ATOM 3044 N N . LEU B 1 195 ? -4.594 -17.266 -7.473 1 97.75 195 LEU B N 1
ATOM 3045 C CA . LEU B 1 195 ? -4.324 -17.469 -6.055 1 97.75 195 LEU B CA 1
ATOM 3046 C C . LEU B 1 195 ? -5.414 -18.312 -5.414 1 97.75 195 LEU B C 1
ATOM 3048 O O . LEU B 1 195 ? -5.184 -18.953 -4.387 1 97.75 195 LEU B O 1
ATOM 3052 N N . VAL B 1 196 ? -6.594 -18.344 -6.055 1 98.44 196 VAL B N 1
ATOM 3053 C CA . VAL B 1 196 ? -7.762 -18.859 -5.352 1 98.44 196 VAL B CA 1
ATOM 3054 C C . VAL B 1 196 ? -8.188 -20.188 -5.957 1 98.44 196 VAL B C 1
ATOM 3056 O O . VAL B 1 196 ? -8.555 -21.125 -5.238 1 98.44 196 VAL B O 1
ATOM 3059 N N . GLU B 1 197 ? -8.109 -20.344 -7.211 1 97.75 197 GLU B N 1
ATOM 3060 C CA . GLU B 1 197 ? -8.703 -21.484 -7.906 1 97.75 197 GLU B CA 1
ATOM 3061 C C . GLU B 1 197 ? -7.844 -22.734 -7.758 1 97.75 197 GLU B C 1
ATOM 3063 O O . GLU B 1 197 ? -6.617 -22.641 -7.684 1 97.75 197 GLU B O 1
ATOM 3068 N N . PRO B 1 198 ? -8.469 -23.859 -7.758 1 94.69 198 PRO B N 1
ATOM 3069 C CA . PRO B 1 198 ? -7.707 -25.109 -7.754 1 94.69 198 PRO B CA 1
ATOM 3070 C C . PRO B 1 198 ? -6.844 -25.281 -9 1 94.69 198 PRO B C 1
ATOM 3072 O O . PRO B 1 198 ? -7.215 -24.812 -10.086 1 94.69 198 PRO B O 1
ATOM 3075 N N . PRO B 1 199 ? -5.629 -25.844 -8.703 1 84.31 199 PRO B N 1
ATOM 3076 C CA . PRO B 1 199 ? -4.809 -26.109 -9.891 1 84.31 199 PRO B CA 1
ATOM 3077 C C . PRO B 1 199 ? -5.492 -27.047 -10.883 1 84.31 199 PRO B C 1
ATOM 3079 O O . PRO B 1 199 ? -6.293 -27.891 -10.484 1 84.31 199 PRO B O 1
ATOM 3082 N N . GLU B 1 200 ? -5.445 -26.797 -12.148 1 71.31 200 GLU B N 1
ATOM 3083 C CA . GLU B 1 200 ? -5.992 -27.703 -13.148 1 71.31 200 GLU B CA 1
ATOM 3084 C C . GLU B 1 200 ? -5.297 -29.062 -13.102 1 71.31 200 GLU B C 1
ATOM 3086 O O . GLU B 1 200 ? -4.133 -29.156 -12.711 1 71.31 200 GLU B O 1
#

pLDDT: mean 94.72, std 9.51, range [36.62, 98.81]

Nearest PDB structures (foldseek):
  3bru-assembly1_B  TM=9.348E-01  e=3.684E-09  Cereibacter sphaeroides 2.4.1
  4yze-assembly1_A  TM=9.019E-01  e=4.951E-09  Escherichia coli K-12
  4l62-assembly1_C  TM=9.162E-01  e=1.089E-08  Pseudomonas aeruginosa PAO1
  4yze-assembly2_D  TM=8.914E-01  e=9.868E-09  Escherichia coli K-12
  3p9t-assembly1_B  TM=7.566E-01  e=4.788E-04  Stenotrophomonas maltophilia

Solvent-accessible surface area (backbone atoms only — not comparable to full-atom values): 20767 Å² total; per-residue (Å²): 128,83,73,83,67,74,76,77,68,56,62,69,56,32,42,43,56,32,41,48,53,41,35,51,53,39,26,70,77,55,44,50,69,66,57,34,31,63,71,39,70,42,62,70,69,55,52,48,70,74,41,66,42,66,67,51,40,51,52,50,38,50,51,52,52,51,50,50,52,50,49,51,48,48,59,33,71,64,44,78,91,48,54,51,50,54,27,54,37,51,44,52,48,52,55,50,48,53,17,52,72,56,72,38,41,46,64,56,65,68,47,38,46,22,52,48,36,18,68,70,28,69,70,55,11,50,53,45,22,53,51,52,49,52,52,37,48,52,46,13,53,52,39,42,54,18,36,76,71,64,54,22,39,74,93,52,55,33,59,58,43,23,51,49,49,51,11,33,53,49,8,43,37,35,54,26,32,28,51,63,42,64,65,65,62,63,43,48,48,60,53,46,41,64,69,37,37,52,82,124,127,83,75,83,67,75,76,78,68,56,62,69,56,34,41,43,54,31,40,48,53,41,36,54,52,40,26,70,77,56,44,51,68,66,56,32,30,62,70,38,72,42,62,72,65,57,51,47,70,75,43,66,43,68,67,53,41,51,52,50,39,50,50,52,51,51,52,51,51,51,49,51,48,48,60,32,70,65,43,77,90,47,55,51,51,53,26,52,36,50,44,52,48,53,54,51,47,55,16,53,73,54,72,36,43,46,62,56,65,69,47,38,44,21,54,48,36,19,67,68,28,67,70,56,11,52,53,47,22,52,52,52,50,52,50,38,49,53,46,13,52,52,40,41,52,18,36,76,71,64,51,21,39,75,93,52,54,32,60,58,44,22,51,50,50,51,12,33,53,48,8,44,36,36,54,27,32,29,51,63,44,63,63,64,61,63,44,46,47,61,54,47,40,64,68,37,37,51,82,125

Sequence (400 aa):
MAGSQKPALPHKEALLRSGTKLFYDNGFHGTTVDAVLADAGVPKGSFYHHFGSKDVFGQAVLDRYMEFQRSLLDKWSSKKNLSTPDRLAGYAKDMAHMFVKSGYQRGCLAGKFSTEVAASSEVFREQLSFHIEAWTTQVAALLASGQEQGDVRSDRSAQEIAEAVLSLIQGTFVLALSTRDKHTLATLVTTLRLLVEPPEMAGSQKPALPHKEALLRSGTKLFYDNGFHGTTVDAVLADAGVPKGSFYHHFGSKDVFGQAVLDRYMEFQRSLLDKWSSKKNLSTPDRLAGYAKDMAHMFVKSGYQRGCLAGKFSTEVAASSEVFREQLSFHIEAWTTQVAALLASGQEQGDVRSDRSAQEIAEAVLSLIQGTFVLALSTRDKHTLATLVTTLRLLVEPPE